Protein AF-0000000085052936 (afdb_homodimer)

Organism: Heterostelium pallidum (strain ATCC 26659 / Pp 5 / PN500) (NCBI:txid670386)

Secondary structure (DSSP, 8-state):
---TTTT--------EEEEE--SSHHHHHHHHHIIIII--TT-EEEEEEEEE-----SS-HHHHHHHHHHHHHHHHHHHHHHHHHHHHHHHTT-EE-------SSS---------------TTS---EEEEEEEEESS-HHHHHHHHHHHH--SEEEEES--S---TT-SS-HHHHHHHHH-SS-EEEE----------/---TTSS--------EEEEE--SSHHHHHHHHHIIIII--TT-EEEEEEEEE-----SS-HHHHHHHHHHHHHHHHHHHHHHHHHHHHHHHTT-EE-------SSS---------------TTS---EEEEEEEEESS-HHHHHHHHHHHH--SEEEEES--S---TT-SS-HHHHHHHHH-SS-EEEE----------

Sequence (398 aa):
MRCLLSDLELLKIDMNYLVCVDGSEYSRNAFHFTVGKLSKDNDKITIIHVTHNVKTSLIDPLGDNLDKITNIEEMELSEKIKRTYESECKALKVYKNISFNISLFNKLNNNIFNINTNNNNNNNKQVKWEFTNIKSESNTGEAVMQAIEIIKPDMVVVGTRGLNKLKRIILGSTSNYLINNSTIPVLVVPPHEVHLHKDMRCLLSDLELLKIDMNYLVCVDGSEYSRNAFHFTVGKLSKDNDKITIIHVTHNVKTSLIDPLGDNLDKITNIEEMELSEKIKRTYESECKALKVYKNISFNISLFNKLNNNIFNINTNNNNNNNKQVKWEFTNIKSESNTGEAVMQAIEIIKPDMVVVGTRGLNKLKRIILGSTSNYLINNSTIPVLVVPPHEVHLHKD

Radius of gyration: 23.23 Å; Cα contacts (8 Å, |Δi|>4): 721; chains: 2; bounding box: 50×72×56 Å

InterPro domains:
  IPR006015 Universal stress protein A family [PR01438] (14-32)
  IPR006015 Universal stress protein A family [PR01438] (150-162)
  IPR006015 Universal stress protein A family [PR01438] (168-190)
  IPR006016 UspA [PF00582] (18-190)
  IPR014729 Rossmann-like alpha/beta/alpha sandwich fold [G3DSA:3.40.50.620] (15-196)

Foldseek 3Di:
DPPPVVPVPCPPDAFEEEQEAAPFLQSVQLVCCCLPPNHFAPHEYEYEYEFEQDPQPPPDPVSNVVSVVSNVVSVVSLVVVVVVVVVVCVVLVAQEWAAQADAVPDDSPDPRPGPPPPPVPPPHRHYYYYYYYYYDNDDPLVRVQVVCVVVVGQEYEGEQEHPDPDVPRRGYPNLVSCVVDPPHYYHYHYRDPPPPPPD/DPPPVVPVPCPPDAFEEEQEAAPFLQSVQLVCCCLPPNHFAPHEYEYEYEFEQDPQPPPDPVSNVVSVVSNVVSVVSLVVVVVVVVVVCVVLVAQEWAAFQDAVPDDSPPPGHGSPPPPVPPPHRHYYYYYYYYYDNDDPLVRVQVVCVVVVGQEYEGEQEHPDPDVPRRGYPNLVSCVVDPPHYYHYHYRDPPPPPPD

Solvent-accessible surface area (backbone atoms only — not comparable to full-atom values): 21362 Å² total; per-residue (Å²): 136,75,60,70,63,70,72,46,55,71,47,86,52,65,47,35,37,34,35,44,40,78,79,25,73,23,15,48,46,29,47,47,44,40,64,54,54,58,53,50,67,62,14,34,38,38,36,35,31,73,37,70,53,60,79,47,52,84,79,43,69,70,54,29,52,55,26,48,50,49,38,51,52,45,49,51,48,50,50,50,46,49,51,52,53,50,50,48,33,56,68,66,54,33,33,50,29,40,48,43,65,39,48,69,74,65,80,78,69,67,75,66,47,78,46,74,64,71,74,73,68,83,88,58,59,47,27,33,28,21,48,24,48,32,57,29,83,57,55,64,35,57,44,50,52,53,46,41,72,71,70,58,49,62,30,39,37,26,13,29,40,52,81,69,73,58,81,87,54,68,61,26,69,45,44,50,44,40,70,67,64,45,81,44,31,35,34,36,21,40,59,76,77,68,76,71,69,76,122,136,76,62,69,62,72,70,46,56,70,46,86,51,66,47,35,36,33,35,44,41,80,80,24,70,22,16,48,46,28,47,47,45,40,65,53,52,59,53,51,66,61,14,34,38,38,35,36,30,72,37,69,51,61,80,48,52,85,78,44,68,69,55,27,52,53,25,49,50,50,38,50,52,44,50,51,48,50,52,51,45,50,52,52,52,51,51,48,34,55,71,65,55,34,29,45,28,38,44,44,60,38,49,66,75,65,81,75,65,66,70,64,46,77,43,72,62,70,74,73,67,83,88,58,56,47,26,32,26,20,50,25,48,32,57,29,82,57,55,64,35,57,45,50,52,53,46,42,70,72,71,58,49,62,30,38,36,26,13,30,39,52,80,70,75,58,81,86,55,69,62,26,68,44,46,48,43,41,70,66,64,46,79,44,29,36,33,37,20,40,60,76,78,68,74,72,69,76,123

Structure (mmCIF, N/CA/C/O backbone):
data_AF-0000000085052936-model_v1
#
loop_
_entity.id
_entity.type
_entity.pdbx_description
1 polymer 'UspA domain-containing protein'
#
loop_
_atom_site.group_PDB
_atom_site.id
_atom_site.type_symbol
_atom_site.label_atom_id
_atom_site.label_alt_id
_atom_site.label_comp_id
_atom_site.label_asym_id
_atom_site.label_entity_id
_atom_site.label_seq_id
_atom_site.pdbx_PDB_ins_code
_atom_site.Cartn_x
_atom_site.Cartn_y
_atom_site.Cartn_z
_atom_site.occupancy
_atom_site.B_iso_or_equiv
_atom_site.auth_seq_id
_atom_site.auth_comp_id
_atom_site.auth_asym_id
_atom_site.auth_atom_id
_atom_site.pdbx_PDB_model_num
ATOM 1 N N . MET A 1 1 ? 5.141 -24.328 20.906 1 22.41 1 MET A N 1
ATOM 2 C CA . MET A 1 1 ? 5.438 -23.141 20.109 1 22.41 1 MET A CA 1
ATOM 3 C C . MET A 1 1 ? 4.211 -22.703 19.328 1 22.41 1 MET A C 1
ATOM 5 O O . MET A 1 1 ? 3.826 -23.344 18.344 1 22.41 1 MET A O 1
ATOM 9 N N . ARG A 1 2 ? 3.064 -22.422 20.016 1 24.69 2 ARG A N 1
ATOM 10 C CA . ARG A 1 2 ? 1.643 -22.141 19.844 1 24.69 2 ARG A CA 1
ATOM 11 C C . ARG A 1 2 ? 1.414 -21.125 18.719 1 24.69 2 ARG A C 1
ATOM 13 O O . ARG A 1 2 ? 1.992 -20.047 18.734 1 24.69 2 ARG A O 1
ATOM 20 N N . CYS A 1 3 ? 1.249 -21.625 17.688 1 28.12 3 CYS A N 1
ATOM 21 C CA . CYS A 1 3 ? 0.969 -20.906 16.453 1 28.12 3 CYS A CA 1
ATOM 22 C C . CYS A 1 3 ? 0.077 -19.703 16.703 1 28.12 3 CYS A C 1
ATOM 24 O O . CYS A 1 3 ? -1.036 -19.844 17.219 1 28.12 3 CYS A O 1
ATOM 26 N N . LEU A 1 4 ? 0.569 -18.625 17.156 1 32.56 4 LEU A N 1
ATOM 27 C CA . LEU A 1 4 ? -0.028 -17.312 17.359 1 32.56 4 LEU A CA 1
ATOM 28 C C . LEU A 1 4 ? -1.118 -17.047 16.328 1 32.56 4 LEU A C 1
ATOM 30 O O . LEU A 1 4 ? -1.882 -16.078 16.453 1 32.56 4 LEU A O 1
ATOM 34 N N . LEU A 1 5 ? -1.1 -17.859 15.336 1 36.31 5 LEU A N 1
ATOM 35 C CA . LEU A 1 5 ? -2.133 -17.875 14.305 1 36.31 5 LEU A CA 1
ATOM 36 C C . LEU A 1 5 ? -3.467 -18.344 14.875 1 36.31 5 LEU A C 1
ATOM 38 O O . LEU A 1 5 ? -4.523 -18.062 14.305 1 36.31 5 LEU A O 1
ATOM 42 N N . SER A 1 6 ? -3.441 -19.266 15.758 1 36.44 6 SER A N 1
ATOM 43 C CA . SER A 1 6 ? -4.66 -19.797 16.344 1 36.44 6 SER A CA 1
ATOM 44 C C . SER A 1 6 ? -5.582 -18.688 16.828 1 36.44 6 SER A C 1
ATOM 46 O O . SER A 1 6 ? -6.805 -18.781 16.688 1 36.44 6 SER A O 1
ATOM 48 N N . ASP A 1 7 ? -5.012 -17.922 17.734 1 34.78 7 ASP A N 1
ATOM 49 C CA . ASP A 1 7 ? -5.777 -16.844 18.344 1 34.78 7 ASP A CA 1
ATOM 50 C C . ASP A 1 7 ? -5.969 -15.688 17.359 1 34.78 7 ASP A C 1
ATOM 52 O O . ASP A 1 7 ? -6.324 -14.578 17.766 1 34.78 7 ASP A O 1
ATOM 56 N N . LEU A 1 8 ? -5.258 -15.703 16.359 1 37.88 8 LEU A N 1
ATOM 57 C CA . LEU A 1 8 ? -5.66 -14.672 15.406 1 37.88 8 LEU A CA 1
ATOM 58 C C . LEU A 1 8 ? -7.16 -14.719 15.156 1 37.88 8 LEU A C 1
ATOM 60 O O . LEU A 1 8 ? -7.641 -15.562 14.398 1 37.88 8 LEU A O 1
ATOM 64 N N . GLU A 1 9 ? -7.828 -15.102 16.109 1 38.25 9 GLU A N 1
ATOM 65 C CA . GLU A 1 9 ? -9.219 -14.68 15.953 1 38.25 9 GLU A CA 1
ATOM 66 C C . GLU A 1 9 ? -9.336 -13.555 14.93 1 38.25 9 GLU A C 1
ATOM 68 O O . GLU A 1 9 ? -8.719 -12.5 15.07 1 38.25 9 GLU A O 1
ATOM 73 N N . LEU A 1 10 ? -9.234 -14.023 13.711 1 45.28 10 LEU A N 1
ATOM 74 C CA . LEU A 1 10 ? -9.383 -13.109 12.578 1 45.28 10 LEU A CA 1
ATOM 75 C C . LEU A 1 10 ? -10.203 -11.891 12.977 1 45.28 10 LEU A C 1
ATOM 77 O O . LEU A 1 10 ? -11.367 -11.766 12.586 1 45.28 10 LEU A O 1
ATOM 81 N N . LEU A 1 11 ? -10.219 -11.688 14.297 1 47.5 11 LEU A N 1
ATOM 82 C CA . LEU A 1 11 ? -10.938 -10.523 14.82 1 47.5 11 LEU A CA 1
ATOM 83 C C . LEU A 1 11 ? -10.641 -9.289 13.984 1 47.5 11 LEU A C 1
ATOM 85 O O . LEU A 1 11 ? -9.578 -9.188 13.359 1 47.5 11 LEU A O 1
ATOM 89 N N . LYS A 1 12 ? -11.703 -8.812 13.656 1 58.38 12 LYS A N 1
ATOM 90 C CA . LYS A 1 12 ? -11.727 -7.492 13.023 1 58.38 12 LYS A CA 1
ATOM 91 C C . LYS A 1 12 ? -10.734 -6.543 13.688 1 58.38 12 LYS A C 1
ATOM 93 O O . LYS A 1 12 ? -10.867 -6.23 14.875 1 58.38 12 LYS A O 1
ATOM 98 N N . ILE A 1 13 ? -9.5 -6.613 13.242 1 72.75 13 ILE A N 1
ATOM 99 C CA . ILE A 1 13 ? -8.516 -5.691 13.797 1 72.75 13 ILE A CA 1
ATOM 100 C C . ILE A 1 13 ? -8.68 -4.312 13.156 1 72.75 13 ILE A C 1
ATOM 102 O O . ILE A 1 13 ? -8.727 -4.191 11.93 1 72.75 13 ILE A O 1
ATOM 106 N N . ASP A 1 14 ? -9.023 -3.396 14.055 1 83.25 14 ASP A N 1
ATOM 107 C CA . ASP A 1 14 ? -9.094 -2.014 13.594 1 83.25 14 ASP A CA 1
ATOM 108 C C . ASP A 1 14 ? -7.738 -1.543 13.07 1 83.25 14 ASP A C 1
ATOM 110 O O . ASP A 1 14 ? -6.695 -1.863 13.648 1 83.25 14 ASP A O 1
ATOM 114 N N . MET A 1 15 ? -7.742 -0.881 12.008 1 90.56 15 MET A N 1
ATOM 115 C CA . MET A 1 15 ? -6.523 -0.384 11.375 1 90.56 15 MET A CA 1
ATOM 116 C C . MET A 1 15 ? -6.375 1.119 11.586 1 90.56 15 MET A C 1
ATOM 118 O O . MET A 1 15 ? -7.367 1.849 11.602 1 90.56 15 MET A O 1
ATOM 122 N N . ASN A 1 16 ? -5.168 1.522 11.797 1 92.69 16 ASN A N 1
ATOM 123 C CA . ASN A 1 16 ? -4.789 2.932 11.82 1 92.69 16 ASN A CA 1
ATOM 124 C C . ASN A 1 16 ? -4.004 3.318 10.57 1 92.69 16 ASN A C 1
ATOM 126 O O . ASN A 1 16 ? -2.865 2.883 10.383 1 92.69 16 ASN A O 1
ATOM 130 N N . TYR A 1 17 ? -4.641 4.148 9.734 1 95.31 17 TYR A N 1
ATOM 131 C CA . TYR A 1 17 ? -4.016 4.594 8.492 1 95.31 17 TYR A CA 1
ATOM 132 C C . TYR A 1 17 ? -3.396 5.977 8.664 1 95.31 17 TYR A C 1
ATOM 134 O O . TYR A 1 17 ? -3.996 6.863 9.273 1 95.31 17 TYR A O 1
ATOM 142 N N . LEU A 1 18 ? -2.203 6.137 8.219 1 96.88 18 LEU A N 1
ATOM 143 C CA . LEU A 1 18 ? -1.584 7.449 8.062 1 96.88 18 LEU A CA 1
ATOM 144 C C . LEU A 1 18 ? -1.601 7.891 6.602 1 96.88 18 LEU A C 1
ATOM 146 O O . LEU A 1 18 ? -0.871 7.34 5.773 1 96.88 18 LEU A O 1
ATOM 150 N N . VAL A 1 19 ? -2.418 8.867 6.281 1 96.69 19 VAL A N 1
ATOM 151 C CA . VAL A 1 19 ? -2.549 9.336 4.906 1 96.69 19 VAL A CA 1
ATOM 152 C C . VAL A 1 19 ? -1.819 10.664 4.742 1 96.69 19 VAL A C 1
ATOM 154 O O . VAL A 1 19 ? -2.168 11.656 5.387 1 96.69 19 VAL A O 1
ATOM 157 N N . CYS A 1 20 ? -0.837 10.664 3.84 1 97.44 20 CYS A N 1
ATOM 158 C CA . CYS A 1 20 ? -0.061 11.875 3.592 1 97.44 20 CYS A CA 1
ATOM 159 C C . CYS A 1 20 ? -0.713 12.727 2.512 1 97.44 20 CYS A C 1
ATOM 161 O O . CYS A 1 20 ? -0.94 12.258 1.396 1 97.44 20 CYS A O 1
ATOM 163 N N . VAL A 1 21 ? -0.93 14.047 2.873 1 95 21 VAL A N 1
ATOM 164 C CA . VAL A 1 21 ? -1.575 14.922 1.901 1 95 21 VAL A CA 1
ATOM 165 C C . VAL A 1 21 ? -0.739 16.188 1.711 1 95 21 VAL A C 1
ATOM 167 O O . VAL A 1 21 ? -0.085 16.656 2.646 1 95 21 VAL A O 1
ATOM 170 N N . ASP A 1 22 ? -0.747 16.688 0.488 1 93.19 22 ASP A N 1
ATOM 171 C CA . ASP A 1 22 ? 0.022 17.891 0.185 1 93.19 22 ASP A CA 1
ATOM 172 C C . ASP A 1 22 ? -0.797 18.859 -0.654 1 93.19 22 ASP A C 1
ATOM 174 O O . ASP A 1 22 ? -0.252 19.812 -1.215 1 93.19 22 ASP A O 1
ATOM 178 N N . GLY A 1 23 ? -2.117 18.547 -0.826 1 91.56 23 GLY A N 1
ATOM 179 C CA . GLY A 1 23 ? -3.004 19.391 -1.607 1 91.56 23 GLY A CA 1
ATOM 180 C C . GLY A 1 23 ? -3.062 19.016 -3.072 1 91.56 23 GLY A C 1
ATOM 181 O O . GLY A 1 23 ? -3.844 19.578 -3.84 1 91.56 23 GLY A O 1
ATOM 182 N N . SER A 1 24 ? -2.273 18.109 -3.594 1 92.31 24 SER A N 1
ATOM 183 C CA . SER A 1 24 ? -2.275 17.656 -4.98 1 92.31 24 SER A CA 1
ATOM 184 C C . SER A 1 24 ? -3.432 16.703 -5.246 1 92.31 24 SER A C 1
ATOM 186 O O . SER A 1 24 ? -4.008 16.141 -4.309 1 92.31 24 SER A O 1
ATOM 188 N N . GLU A 1 25 ? -3.781 16.5 -6.48 1 90.06 25 GLU A N 1
ATOM 189 C CA . GLU A 1 25 ? -4.793 15.531 -6.879 1 90.06 25 GLU A CA 1
ATOM 190 C C . GLU A 1 25 ? -4.352 14.109 -6.547 1 90.06 25 GLU A C 1
ATOM 192 O O . GLU A 1 25 ? -5.18 13.258 -6.227 1 90.06 25 GLU A O 1
ATOM 197 N N . TYR A 1 26 ? -3.064 13.914 -6.562 1 93.38 26 TYR A N 1
ATOM 198 C CA . TYR A 1 26 ? -2.529 12.594 -6.262 1 93.38 26 TYR A CA 1
ATOM 199 C C . TYR A 1 26 ? -2.789 12.219 -4.809 1 93.38 26 TYR A C 1
ATOM 201 O O . TYR A 1 26 ? -3.264 11.117 -4.52 1 93.38 26 TYR A O 1
ATOM 209 N N . SER A 1 27 ? -2.471 13.164 -3.896 1 95 27 SER A N 1
ATOM 210 C CA . SER A 1 27 ? -2.682 12.891 -2.479 1 95 27 SER A CA 1
ATOM 211 C C . SER A 1 27 ? -4.168 12.82 -2.145 1 95 27 SER A C 1
ATOM 213 O O . SER A 1 27 ? -4.574 12.078 -1.248 1 95 27 SER A O 1
ATOM 215 N N . ARG A 1 28 ? -5.004 13.547 -2.902 1 91.81 28 ARG A N 1
ATOM 216 C CA . ARG A 1 28 ? -6.449 13.484 -2.717 1 91.81 28 ARG A CA 1
ATOM 217 C C . ARG A 1 28 ? -6.992 12.117 -3.109 1 91.81 28 ARG A C 1
ATOM 219 O O . ARG A 1 28 ? -7.855 11.562 -2.424 1 91.81 28 ARG A O 1
ATOM 226 N N . ASN A 1 29 ? -6.496 11.609 -4.195 1 92.69 29 ASN A N 1
ATOM 227 C CA . ASN A 1 29 ? -6.891 10.266 -4.617 1 92.69 29 ASN A CA 1
ATOM 228 C C . ASN A 1 29 ? -6.523 9.219 -3.572 1 92.69 29 ASN A C 1
ATOM 230 O O . ASN A 1 29 ? -7.297 8.297 -3.311 1 92.69 29 ASN A O 1
ATOM 234 N N . ALA A 1 30 ? -5.355 9.406 -3.006 1 95.94 30 ALA A N 1
ATOM 235 C CA . ALA A 1 30 ? -4.918 8.492 -1.949 1 95.94 30 ALA A CA 1
ATOM 236 C C . ALA A 1 30 ? -5.875 8.531 -0.761 1 95.94 30 ALA A C 1
ATOM 238 O O . ALA A 1 30 ? -6.242 7.492 -0.214 1 95.94 30 ALA A O 1
ATOM 239 N N . PHE A 1 31 ? -6.309 9.711 -0.445 1 91.69 31 PHE A N 1
ATOM 240 C CA . PHE A 1 31 ? -7.258 9.891 0.645 1 91.69 31 PHE A CA 1
ATOM 241 C C . PHE A 1 31 ? -8.586 9.219 0.318 1 91.69 31 PHE A C 1
ATOM 243 O O . PHE A 1 31 ? -9.117 8.445 1.121 1 91.69 31 PHE A O 1
ATOM 250 N N . HIS A 1 32 ? -9.055 9.445 -0.825 1 88.81 32 HIS A N 1
ATOM 251 C CA . HIS A 1 32 ? -10.344 8.891 -1.225 1 88.81 32 HIS A CA 1
ATOM 252 C C . HIS A 1 32 ? -10.289 7.367 -1.307 1 88.81 32 HIS A C 1
ATOM 254 O O . HIS A 1 32 ? -11.242 6.688 -0.934 1 88.81 32 HIS A O 1
ATOM 260 N N . PHE A 1 33 ? -9.242 6.902 -1.792 1 90.88 33 PHE A N 1
ATOM 261 C CA . PHE A 1 33 ? -9.086 5.453 -1.849 1 90.88 33 PHE A CA 1
ATOM 262 C C . PHE A 1 33 ? -9.125 4.848 -0.449 1 90.88 33 PHE A C 1
ATOM 264 O O . PHE A 1 33 ? -9.766 3.82 -0.226 1 90.88 33 PHE A O 1
ATOM 271 N N . THR A 1 34 ? -8.414 5.488 0.518 1 91.88 34 THR A N 1
ATOM 272 C CA . THR A 1 34 ? -8.344 4.996 1.889 1 91.88 34 THR A CA 1
ATOM 273 C C . THR A 1 34 ? -9.727 5.02 2.541 1 91.88 34 THR A C 1
ATOM 275 O O . THR A 1 34 ? -10.172 4.016 3.096 1 91.88 34 THR A O 1
ATOM 278 N N . VAL A 1 35 ? -10.398 6.105 2.375 1 85 35 VAL A N 1
ATOM 279 C CA . VAL A 1 35 ? -11.688 6.277 3.031 1 85 35 VAL A CA 1
ATOM 280 C C . VAL A 1 35 ? -12.75 5.434 2.324 1 85 35 VAL A C 1
ATOM 282 O O . VAL A 1 35 ? -13.562 4.77 2.975 1 85 35 VAL A O 1
ATOM 285 N N . GLY A 1 36 ? -12.703 5.395 1.078 1 82.44 36 GLY A N 1
ATOM 286 C CA . GLY A 1 36 ? -13.773 4.785 0.298 1 82.44 36 GLY A CA 1
ATOM 287 C C . GLY A 1 36 ? -13.609 3.285 0.136 1 82.44 36 GLY A C 1
ATOM 288 O O . GLY A 1 36 ? -14.594 2.549 0.086 1 82.44 36 GLY A O 1
ATOM 289 N N . LYS A 1 37 ? -12.406 2.844 0.052 1 86.38 37 LYS A N 1
ATOM 290 C CA . LYS A 1 37 ? -12.211 1.449 -0.329 1 86.38 37 LYS A CA 1
ATOM 291 C C . LYS A 1 37 ? -11.523 0.667 0.787 1 86.38 37 LYS A C 1
ATOM 293 O O . LYS A 1 37 ? -11.93 -0.449 1.113 1 86.38 37 LYS A O 1
ATOM 298 N N . LEU A 1 38 ? -10.617 1.271 1.396 1 89.5 38 LEU A N 1
ATOM 299 C CA . LEU A 1 38 ? -9.742 0.51 2.281 1 89.5 38 LEU A CA 1
ATOM 300 C C . LEU A 1 38 ? -10.32 0.442 3.691 1 89.5 38 LEU A C 1
ATOM 302 O O . LEU A 1 38 ? -10.297 -0.615 4.328 1 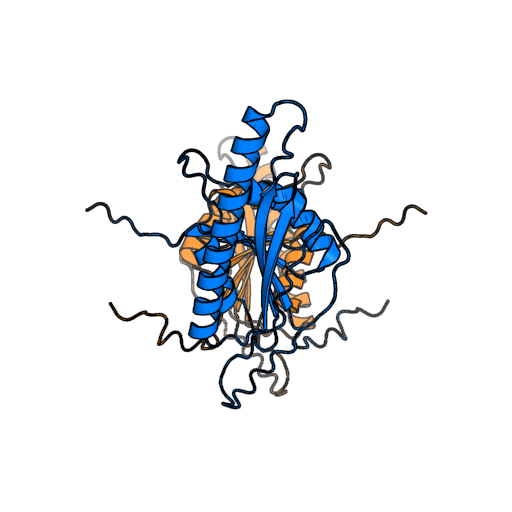89.5 38 LEU A O 1
ATOM 306 N N . SER A 1 39 ? -10.797 1.54 4.164 1 84.81 39 SER A N 1
ATOM 307 C CA . SER A 1 39 ? -11.172 1.631 5.57 1 84.81 39 SER A CA 1
ATOM 308 C C . SER A 1 39 ? -12.414 0.803 5.871 1 84.81 39 SER A C 1
ATOM 310 O O . SER A 1 39 ? -13.297 0.671 5.023 1 84.81 39 SER A O 1
ATOM 312 N N . LYS A 1 40 ? -12.391 0.228 7.051 1 80.69 40 LYS A N 1
ATOM 313 C CA . LYS A 1 40 ? -13.516 -0.509 7.617 1 80.69 40 LYS A CA 1
ATOM 314 C C . LYS A 1 40 ? -14.094 0.214 8.828 1 80.69 40 LYS A C 1
ATOM 316 O O . LYS A 1 40 ? -13.547 1.231 9.266 1 80.69 40 LYS A O 1
ATOM 321 N N . ASP A 1 41 ? -15.141 -0.408 9.266 1 76.31 41 ASP A N 1
ATOM 322 C CA . ASP A 1 41 ? -15.75 0.142 10.477 1 76.31 41 ASP A CA 1
ATOM 323 C C . ASP A 1 41 ? -14.758 0.142 11.641 1 76.31 41 ASP A C 1
ATOM 325 O O . ASP A 1 41 ? -14.031 -0.835 11.844 1 76.31 41 ASP A O 1
ATOM 329 N N . ASN A 1 42 ? -14.633 1.286 12.273 1 78.81 42 ASN A N 1
ATOM 330 C CA . ASN A 1 42 ? -13.852 1.494 13.484 1 78.81 42 ASN A CA 1
ATOM 331 C C . ASN A 1 42 ? -12.375 1.739 13.164 1 78.81 42 ASN A C 1
ATOM 333 O O . ASN A 1 42 ? -11.562 1.908 14.07 1 78.81 42 ASN A O 1
ATOM 337 N N . ASP A 1 43 ? -12.055 1.741 11.93 1 87 43 ASP A N 1
ATOM 338 C CA . ASP A 1 43 ? -10.688 2.127 11.578 1 87 43 ASP A CA 1
ATOM 339 C C . ASP A 1 43 ? -10.43 3.598 11.891 1 87 43 ASP A C 1
ATOM 341 O O . ASP A 1 43 ? -11.375 4.363 12.109 1 87 43 ASP A O 1
ATOM 345 N N . LYS A 1 44 ? -9.172 3.928 11.992 1 87.75 44 LYS A N 1
ATOM 346 C CA . LYS A 1 44 ? -8.742 5.305 12.227 1 87.75 44 LYS A CA 1
ATOM 347 C C . LYS A 1 44 ? -7.879 5.816 11.078 1 87.75 44 LYS A C 1
ATOM 349 O O . LYS A 1 44 ? -7.012 5.098 10.586 1 87.75 44 LYS A O 1
ATOM 354 N N . ILE A 1 45 ? -8.195 7.027 10.672 1 90.75 45 ILE A N 1
ATOM 355 C CA . ILE A 1 45 ? -7.43 7.668 9.609 1 90.75 45 ILE A CA 1
ATOM 356 C C . ILE A 1 45 ? -6.797 8.953 10.133 1 90.75 45 ILE A C 1
ATOM 358 O O . ILE A 1 45 ? -7.504 9.891 10.516 1 90.75 45 ILE A O 1
ATOM 362 N N . THR A 1 46 ? -5.504 8.984 10.195 1 91.75 46 THR A N 1
ATOM 363 C CA . THR A 1 46 ? -4.746 10.195 10.469 1 91.75 46 THR A CA 1
ATOM 364 C C . THR A 1 46 ? -4.27 10.844 9.164 1 91.75 46 THR A C 1
ATOM 366 O O . THR A 1 46 ? -3.473 10.25 8.43 1 91.75 46 THR A O 1
ATOM 369 N N . ILE A 1 47 ? -4.801 12.023 8.906 1 92.62 47 ILE A N 1
ATOM 370 C CA . ILE A 1 47 ? -4.387 12.797 7.742 1 92.62 47 ILE A CA 1
ATOM 371 C C . ILE A 1 47 ? -3.238 13.727 8.125 1 92.62 47 ILE A C 1
ATOM 373 O O . ILE A 1 47 ? -3.381 14.562 9.023 1 92.62 47 ILE A O 1
ATOM 377 N N . ILE A 1 48 ? -2.115 13.586 7.426 1 93.12 48 ILE A N 1
ATOM 378 C CA . ILE A 1 48 ? -0.957 14.367 7.84 1 93.12 48 ILE A CA 1
ATOM 379 C C . ILE A 1 48 ? -0.487 15.25 6.684 1 93.12 48 ILE A C 1
ATOM 381 O O . ILE A 1 48 ? -0.467 14.812 5.531 1 93.12 48 ILE A O 1
ATOM 385 N N . HIS A 1 49 ? -0.201 16.406 6.996 1 92.19 49 HIS A N 1
ATOM 386 C CA . HIS A 1 49 ? 0.449 17.359 6.109 1 92.19 49 HIS A CA 1
ATOM 387 C C . HIS A 1 49 ? 1.749 17.875 6.719 1 92.19 49 HIS A C 1
ATOM 389 O O . HIS A 1 49 ? 1.819 18.125 7.922 1 92.19 49 HIS A O 1
ATOM 395 N N . VAL A 1 50 ? 2.789 18 5.852 1 89.69 50 VAL A N 1
ATOM 396 C CA . VAL A 1 50 ? 4.086 18.469 6.32 1 89.69 50 VAL A CA 1
ATOM 397 C C . VAL A 1 50 ? 4.363 19.859 5.762 1 89.69 50 VAL A C 1
ATOM 399 O O . VAL A 1 50 ? 4.285 20.078 4.551 1 89.69 50 VAL A O 1
ATOM 402 N N . THR A 1 51 ? 4.629 20.797 6.613 1 84.88 51 THR A N 1
ATOM 403 C CA . THR A 1 51 ? 5.047 22.156 6.246 1 84.88 51 THR A CA 1
ATOM 404 C C . THR A 1 51 ? 6.523 22.375 6.57 1 84.88 51 THR A C 1
ATOM 406 O O . THR A 1 51 ? 7.016 21.906 7.602 1 84.88 51 THR A O 1
ATOM 409 N N . HIS A 1 52 ? 7.207 22.969 5.543 1 77.81 52 HIS A N 1
ATOM 410 C CA . HIS A 1 52 ? 8.633 23.203 5.75 1 77.81 52 HIS A CA 1
ATOM 411 C C . HIS A 1 52 ? 8.883 24.594 6.301 1 77.81 52 HIS A C 1
ATOM 413 O O . HIS A 1 52 ? 8.281 25.578 5.84 1 77.81 52 HIS A O 1
ATOM 419 N N . ASN A 1 53 ? 9.445 24.672 7.465 1 66.19 53 ASN A N 1
ATOM 420 C CA . ASN A 1 53 ? 9.805 25.938 8.094 1 66.19 53 ASN A CA 1
ATOM 421 C C . ASN A 1 53 ? 11.25 26.312 7.793 1 66.19 53 ASN A C 1
ATOM 423 O O . ASN A 1 53 ? 12.164 25.516 7.977 1 66.19 53 ASN A O 1
ATOM 427 N N . VAL A 1 54 ? 11.414 27.422 6.902 1 58.16 54 VAL A N 1
ATOM 428 C CA . VAL A 1 54 ? 12.75 27.953 6.676 1 58.16 54 VAL A CA 1
ATOM 429 C C . VAL A 1 54 ? 13.195 28.75 7.898 1 58.16 54 VAL A C 1
ATOM 431 O O . VAL A 1 54 ? 12.438 29.562 8.43 1 58.16 54 VAL A O 1
ATOM 434 N N . LYS A 1 55 ? 14.305 28.156 8.602 1 59.06 55 LYS A N 1
ATOM 435 C CA . LYS A 1 55 ? 14.891 28.922 9.688 1 59.06 55 LYS A CA 1
ATOM 436 C C . LYS A 1 55 ? 15.344 30.297 9.203 1 59.06 55 LYS A C 1
ATOM 438 O O . LYS A 1 55 ? 15.984 30.422 8.156 1 59.06 55 LYS A O 1
ATOM 443 N N . THR A 1 56 ? 14.625 31.328 9.586 1 54.31 56 THR A N 1
ATOM 444 C CA . THR A 1 56 ? 15.055 32.688 9.336 1 54.31 56 THR A CA 1
ATOM 445 C C . THR A 1 56 ? 16.453 32.938 9.898 1 54.31 56 THR A C 1
ATOM 447 O O . THR A 1 56 ? 16.75 32.531 11.023 1 54.31 56 THR A O 1
ATOM 450 N N . SER A 1 57 ? 17.422 32.844 9.016 1 52 57 SER A N 1
ATOM 451 C CA . SER A 1 57 ? 18.734 33.25 9.516 1 52 57 SER A CA 1
ATOM 452 C C . SER A 1 57 ? 18.672 34.625 10.18 1 52 57 SER A C 1
ATOM 454 O O . SER A 1 57 ? 18.062 35.562 9.641 1 52 57 SER A O 1
ATOM 456 N N . LEU A 1 58 ? 18.797 34.656 11.484 1 52.75 58 LEU A N 1
ATOM 457 C CA . LEU A 1 58 ? 18.891 35.906 12.234 1 52.75 58 LEU A CA 1
ATOM 458 C C . LEU A 1 58 ? 19.828 36.875 11.531 1 52.75 58 LEU A C 1
ATOM 460 O O . LEU A 1 58 ? 19.859 38.062 11.883 1 52.75 58 LEU A O 1
ATOM 464 N N . ILE A 1 59 ? 20.703 36.406 10.75 1 54.72 59 ILE A N 1
ATOM 465 C CA . ILE A 1 59 ? 21.75 37.344 10.398 1 54.72 59 ILE A CA 1
ATOM 466 C C . ILE A 1 59 ? 21.25 38.281 9.289 1 54.72 59 ILE A C 1
ATOM 468 O O . ILE A 1 59 ? 21.688 39.438 9.195 1 54.72 59 ILE A O 1
ATOM 472 N N . ASP A 1 60 ? 20.594 37.75 8.305 1 54.38 60 ASP A N 1
ATOM 473 C CA . ASP A 1 60 ? 20.281 38.688 7.219 1 54.38 60 ASP A CA 1
ATOM 474 C C . ASP A 1 60 ? 18.828 39.156 7.289 1 54.38 60 ASP A C 1
ATOM 476 O O . ASP A 1 60 ? 17.906 38.344 7.141 1 54.38 60 ASP A O 1
ATOM 480 N N . PRO A 1 61 ? 18.641 40.406 7.762 1 55.72 61 PRO A N 1
ATOM 481 C CA . PRO A 1 61 ? 17.312 41.031 7.945 1 55.72 61 PRO A CA 1
ATOM 482 C C . PRO A 1 61 ? 16.375 40.781 6.762 1 55.72 61 PRO A C 1
ATOM 484 O O . PRO A 1 61 ? 15.172 40.594 6.953 1 55.72 61 PRO A O 1
ATOM 487 N N . LEU A 1 62 ? 16.891 40.969 5.574 1 54.38 62 LEU A N 1
ATOM 488 C CA . LEU A 1 62 ? 16.062 40.812 4.387 1 54.38 62 LEU A CA 1
ATOM 489 C C . LEU A 1 62 ? 15.625 39.344 4.23 1 54.38 62 LEU A C 1
ATOM 491 O O . LEU A 1 62 ? 14.508 39.094 3.801 1 54.38 62 LEU A O 1
ATOM 495 N N . GLY A 1 63 ? 16.562 38.469 4.48 1 53.75 63 GLY A N 1
ATOM 496 C CA . GLY A 1 63 ? 16.312 37.031 4.414 1 53.75 63 GLY A CA 1
ATOM 497 C C . GLY A 1 63 ? 15.281 36.562 5.426 1 53.75 63 GLY A C 1
ATOM 498 O O . GLY A 1 63 ? 14.492 35.656 5.148 1 53.75 63 GLY A O 1
ATOM 499 N N . ASP A 1 64 ? 15.289 37.438 6.496 1 57.94 64 ASP A N 1
ATOM 500 C CA . ASP A 1 64 ? 14.375 37.156 7.594 1 57.94 64 ASP A CA 1
ATOM 501 C C . ASP A 1 64 ? 12.922 37.375 7.176 1 57.94 64 ASP A C 1
ATOM 503 O O . ASP A 1 64 ? 12.047 36.562 7.516 1 57.94 64 ASP A O 1
ATOM 507 N N . ASN A 1 65 ? 12.75 38.5 6.414 1 62.56 65 ASN A N 1
ATOM 508 C CA . ASN A 1 65 ? 11.391 38.812 5.988 1 62.56 65 ASN A CA 1
ATOM 509 C C . ASN A 1 65 ? 10.859 37.781 5 1 62.56 65 ASN A C 1
ATOM 511 O O . ASN A 1 65 ? 9.688 37.375 5.07 1 62.56 65 ASN A O 1
ATOM 515 N N . LEU A 1 66 ? 11.742 37.312 4.07 1 63.44 66 LEU A N 1
ATOM 516 C CA . LEU A 1 66 ? 11.32 36.344 3.08 1 63.44 66 LEU A CA 1
ATOM 517 C C . LEU A 1 66 ? 10.992 35 3.744 1 63.44 66 LEU A C 1
ATOM 519 O O . LEU A 1 66 ? 10.023 34.344 3.361 1 63.44 66 LEU A O 1
ATOM 523 N N . ASP A 1 67 ? 11.758 34.781 4.738 1 65.5 67 ASP A N 1
ATOM 524 C CA . ASP A 1 67 ? 11.531 33.531 5.457 1 65.5 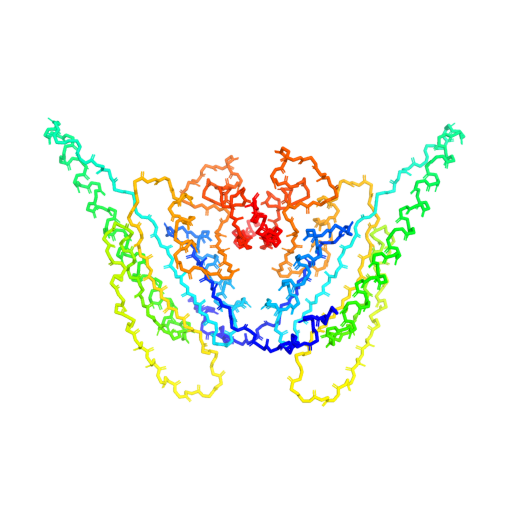67 ASP A CA 1
ATOM 525 C C . ASP A 1 67 ? 10.203 33.562 6.219 1 65.5 67 ASP A C 1
ATOM 527 O O . ASP A 1 67 ? 9.484 32.562 6.266 1 65.5 67 ASP A O 1
ATOM 531 N N . LYS A 1 68 ? 9.93 34.781 6.75 1 69.06 68 LYS A N 1
ATOM 532 C CA . LYS A 1 68 ? 8.672 34.938 7.48 1 69.06 68 LYS A CA 1
ATOM 533 C C . LYS A 1 68 ? 7.473 34.844 6.547 1 69.06 68 LYS A C 1
ATOM 535 O O . LYS A 1 68 ? 6.465 34.219 6.898 1 69.06 68 LYS A O 1
ATOM 540 N N . ILE A 1 69 ? 7.609 35.438 5.367 1 68.81 69 ILE A N 1
ATOM 541 C CA . ILE A 1 69 ? 6.52 35.375 4.395 1 68.81 69 ILE A CA 1
ATOM 542 C C . ILE A 1 69 ? 6.285 33.938 3.941 1 68.81 69 ILE A C 1
ATOM 544 O O . ILE A 1 69 ? 5.145 33.5 3.857 1 68.81 69 ILE A O 1
ATOM 548 N N . THR A 1 70 ? 7.391 33.281 3.795 1 71.62 70 THR A N 1
ATOM 549 C CA . THR A 1 70 ? 7.289 31.906 3.357 1 71.62 70 THR A CA 1
ATOM 550 C C . THR A 1 70 ? 6.613 31.047 4.426 1 71.62 70 THR A C 1
ATOM 552 O O . THR A 1 70 ? 5.766 30.203 4.113 1 71.62 70 THR A O 1
ATOM 555 N N . ASN A 1 71 ? 6.945 31.391 5.582 1 75.44 71 ASN A N 1
ATOM 556 C CA . ASN A 1 71 ? 6.355 30.641 6.688 1 75.44 71 ASN A CA 1
ATOM 557 C C . ASN A 1 71 ? 4.859 30.922 6.812 1 75.44 71 ASN A C 1
ATOM 559 O O . ASN A 1 71 ? 4.078 30 7.102 1 75.44 71 ASN A O 1
ATOM 563 N N . ILE A 1 72 ? 4.473 32.156 6.605 1 75.75 72 ILE A N 1
ATOM 564 C CA . ILE A 1 72 ? 3.064 32.531 6.676 1 75.75 72 ILE A CA 1
ATOM 565 C C . ILE A 1 72 ? 2.297 31.859 5.547 1 75.75 72 ILE A C 1
ATOM 567 O O . ILE A 1 72 ? 1.2 31.328 5.758 1 75.75 72 ILE A O 1
ATOM 571 N N . GLU A 1 73 ? 2.881 31.812 4.395 1 78.5 73 GLU A N 1
ATOM 572 C CA . GLU A 1 73 ? 2.246 31.188 3.24 1 78.5 73 GLU A CA 1
ATOM 573 C C . GLU A 1 73 ? 2.055 29.688 3.463 1 78.5 73 GLU A C 1
ATOM 575 O O . GLU A 1 73 ? 1.008 29.141 3.119 1 78.5 73 GLU A O 1
ATOM 580 N N . GLU A 1 74 ? 3.043 29.141 4.047 1 78.19 74 GLU A N 1
ATOM 581 C CA . GLU A 1 74 ? 2.965 27.703 4.316 1 78.19 74 GLU A CA 1
ATOM 582 C C . GLU A 1 74 ? 1.879 27.391 5.34 1 78.19 74 GLU A C 1
ATOM 584 O O . GLU A 1 74 ? 1.161 26.391 5.211 1 78.19 74 GLU A O 1
ATOM 589 N N . MET A 1 75 ? 1.766 28.25 6.266 1 77.94 75 MET A N 1
ATOM 590 C CA . MET A 1 75 ? 0.75 28.047 7.293 1 77.94 75 MET A CA 1
ATOM 591 C C . MET A 1 75 ? -0.651 28.234 6.719 1 77.94 75 MET A C 1
ATOM 593 O O . MET A 1 75 ? -1.565 27.484 7.059 1 77.94 75 MET A O 1
ATOM 597 N N . GLU A 1 76 ? -0.739 29.188 5.902 1 83 76 GLU A N 1
ATOM 598 C CA . GLU A 1 76 ? -2.031 29.422 5.262 1 83 76 GLU A CA 1
ATOM 599 C C . GLU A 1 76 ? -2.426 28.234 4.375 1 83 76 GLU A C 1
ATOM 601 O O . GLU A 1 76 ? -3.592 27.844 4.348 1 83 76 GLU A O 1
ATOM 606 N N . LEU A 1 77 ? -1.511 27.734 3.742 1 82.56 77 LEU A N 1
ATOM 607 C CA . LEU A 1 77 ? -1.761 26.562 2.9 1 82.56 77 LEU A CA 1
ATOM 608 C C . LEU A 1 77 ? -2.18 25.375 3.744 1 82.56 77 LEU A C 1
ATOM 610 O O . LEU A 1 77 ? -3.123 24.656 3.393 1 82.56 77 LEU A O 1
ATOM 614 N N . SER A 1 78 ? -1.495 25.219 4.773 1 83.25 78 SER A N 1
ATOM 615 C CA . SER A 1 78 ? -1.819 24.109 5.668 1 83.25 78 SER A CA 1
ATOM 616 C C . SER A 1 78 ? -3.246 24.234 6.195 1 83.25 78 SER A C 1
ATOM 618 O O . SER A 1 78 ? -3.967 23.234 6.273 1 83.25 78 SER A O 1
ATOM 620 N N . GLU A 1 79 ? -3.641 25.453 6.488 1 84.62 79 GLU A N 1
ATOM 621 C CA . GLU A 1 79 ? -4.992 25.688 6.988 1 84.62 79 GLU A CA 1
ATOM 622 C C . GLU A 1 79 ? -6.031 25.422 5.906 1 84.62 79 GLU A C 1
ATOM 624 O O . GLU A 1 79 ? -7.102 24.875 6.184 1 84.62 79 GLU A O 1
ATOM 629 N N . LYS A 1 80 ? -5.688 25.812 4.754 1 89.31 80 LYS A N 1
ATOM 630 C CA . LYS A 1 80 ? -6.59 25.547 3.637 1 89.31 80 LYS A CA 1
ATOM 631 C C . LYS A 1 80 ? -6.754 24.047 3.406 1 89.31 80 LYS A C 1
ATOM 633 O O . LYS A 1 80 ? -7.871 23.562 3.199 1 89.31 80 LYS A O 1
ATOM 638 N N . ILE A 1 81 ? -5.668 23.328 3.469 1 88.81 81 ILE A N 1
ATOM 639 C CA . ILE A 1 81 ? -5.695 21.891 3.283 1 88.81 81 ILE A CA 1
ATOM 640 C C . ILE A 1 81 ? -6.516 21.234 4.398 1 88.81 81 ILE A C 1
ATOM 642 O O . ILE A 1 81 ? -7.355 20.375 4.137 1 88.81 81 ILE A O 1
ATOM 646 N N . LYS A 1 82 ? -6.312 21.688 5.543 1 85.31 82 LYS A N 1
ATOM 647 C CA . LYS A 1 82 ? -7.07 21.188 6.688 1 85.31 82 LYS A CA 1
ATOM 648 C C . LYS A 1 82 ? -8.57 21.359 6.469 1 85.31 82 LYS A C 1
ATOM 650 O O . LYS A 1 82 ? -9.336 20.406 6.645 1 85.31 82 LYS A O 1
ATOM 655 N N . ARG A 1 83 ? -8.93 22.516 6.051 1 85.88 83 ARG A N 1
ATOM 656 C CA . ARG A 1 83 ? -10.344 22.812 5.848 1 85.88 83 ARG A CA 1
ATOM 657 C C . ARG A 1 83 ? -10.93 21.938 4.738 1 85.88 83 ARG A C 1
ATOM 659 O O . ARG A 1 83 ? -12.062 21.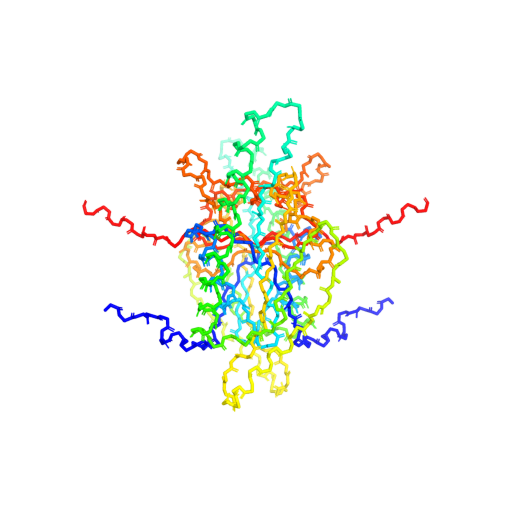469 4.848 1 85.88 83 ARG A O 1
ATOM 666 N N . THR A 1 84 ? -10.164 21.75 3.73 1 87.81 84 THR A N 1
ATOM 667 C CA . THR A 1 84 ? -10.609 20.938 2.604 1 87.81 84 THR A CA 1
ATOM 668 C C . THR A 1 84 ? -10.883 19.5 3.047 1 87.81 84 THR A C 1
ATOM 670 O O . THR A 1 84 ? -11.961 18.969 2.777 1 87.81 84 THR A O 1
ATOM 673 N N . TYR A 1 85 ? -10 18.938 3.783 1 85.88 85 TYR A N 1
ATOM 674 C CA . TYR A 1 85 ? -10.156 17.531 4.156 1 85.88 85 TYR A CA 1
ATOM 675 C C . TYR A 1 85 ? -11.172 17.375 5.285 1 85.88 85 TYR A C 1
ATOM 677 O O . TYR A 1 85 ? -11.852 16.344 5.375 1 85.88 85 TYR A O 1
ATOM 685 N N . GLU A 1 86 ? -11.328 18.391 6.094 1 81.31 86 GLU A N 1
ATOM 686 C CA . GLU A 1 86 ? -12.414 18.391 7.074 1 81.31 86 GLU A CA 1
ATOM 687 C C . GLU A 1 86 ? -13.773 18.344 6.391 1 81.31 86 GLU A C 1
ATOM 689 O O . GLU A 1 86 ? -14.664 17.594 6.801 1 81.31 86 GLU A O 1
ATOM 694 N N . SER A 1 87 ? -13.82 19.172 5.414 1 83.38 87 SER A N 1
ATOM 695 C CA . SER A 1 87 ? -15.07 19.219 4.66 1 83.38 87 SER A CA 1
ATOM 696 C C . SER A 1 87 ? -15.344 17.891 3.955 1 83.38 87 SER A C 1
ATOM 698 O O . SER A 1 87 ? -16.484 17.422 3.928 1 83.38 87 SER A O 1
ATOM 700 N N . GLU A 1 88 ? -14.305 17.359 3.389 1 81.31 88 GLU A N 1
ATOM 701 C CA . GLU A 1 88 ? -14.461 16.078 2.697 1 81.31 88 GLU A CA 1
ATOM 702 C C . GLU A 1 88 ? -14.867 14.977 3.664 1 81.31 88 GLU A C 1
ATOM 704 O O . GLU A 1 88 ? -15.703 14.133 3.336 1 81.31 88 GLU A O 1
ATOM 709 N N . CYS A 1 89 ? -14.234 14.961 4.812 1 79.75 89 CYS A N 1
ATOM 710 C CA . CYS A 1 89 ? -14.57 13.953 5.812 1 79.75 89 CYS A CA 1
ATOM 711 C C . CYS A 1 89 ? -16.016 14.086 6.254 1 79.75 89 CYS A C 1
ATOM 713 O O . CYS A 1 89 ? -16.703 13.078 6.449 1 79.75 89 CYS A O 1
ATOM 715 N N . LYS A 1 90 ? -16.438 15.297 6.406 1 73.69 90 LYS A N 1
ATOM 716 C CA . LYS A 1 90 ? -17.828 15.555 6.766 1 73.69 90 LYS A CA 1
ATOM 717 C C . LYS A 1 90 ? -18.781 15.07 5.672 1 73.69 90 LYS A C 1
ATOM 719 O O . LYS A 1 90 ? -19.812 14.453 5.957 1 73.69 90 LYS A O 1
ATOM 724 N N . ALA A 1 91 ? -18.312 15.281 4.488 1 74.88 91 ALA A N 1
ATOM 725 C CA . ALA A 1 91 ? -19.125 14.891 3.346 1 74.88 91 ALA A CA 1
ATOM 726 C C . ALA A 1 91 ? -19.234 13.375 3.242 1 74.88 91 ALA A C 1
ATOM 728 O O . ALA A 1 91 ? -20.266 12.836 2.828 1 74.88 91 ALA A O 1
ATOM 729 N N . LEU A 1 92 ? -18.188 12.766 3.668 1 68.94 92 LEU A N 1
ATOM 730 C CA . LEU A 1 92 ? -18.125 11.312 3.564 1 68.94 92 LEU A CA 1
ATOM 731 C C . LEU A 1 92 ? -18.672 10.656 4.832 1 68.94 92 LEU A C 1
ATOM 733 O O . LEU A 1 92 ? -18.688 9.43 4.945 1 68.94 92 LEU A O 1
ATOM 737 N N . LYS A 1 93 ? -19.156 11.453 5.68 1 64.31 93 LYS A N 1
ATOM 738 C CA . LYS A 1 93 ? -19.781 11 6.926 1 64.31 93 LYS A CA 1
ATOM 739 C C . LYS A 1 93 ? -18.812 10.156 7.742 1 64.31 93 LYS A C 1
ATOM 741 O O . LYS A 1 93 ? -19.188 9.109 8.273 1 64.31 93 LYS A O 1
ATOM 746 N N . VAL A 1 94 ? -17.547 10.461 7.5 1 59.19 94 VAL A N 1
ATOM 747 C CA . VAL A 1 94 ? -16.531 9.867 8.359 1 59.19 94 VAL A CA 1
ATOM 748 C C . VAL A 1 94 ? -16.438 10.648 9.672 1 59.19 94 VAL A C 1
ATOM 750 O O . VAL A 1 94 ? -16.578 11.875 9.68 1 59.19 94 VAL A O 1
ATOM 753 N N . TYR A 1 95 ? -16.609 9.914 10.68 1 53.75 95 TYR A N 1
ATOM 754 C CA . TYR A 1 95 ? -16.703 10.609 11.953 1 53.75 95 TYR A CA 1
ATOM 755 C C . TYR A 1 95 ? -15.336 11.102 12.406 1 53.75 95 TYR A C 1
ATOM 757 O O . TYR A 1 95 ? -14.336 10.414 12.234 1 53.75 95 TYR A O 1
ATOM 765 N N . LYS A 1 96 ? -15.273 12.43 12.367 1 54.81 96 LYS A N 1
ATOM 766 C CA . LYS A 1 96 ? -14.055 13.078 12.836 1 54.81 96 LYS A CA 1
ATOM 767 C C . LYS A 1 96 ? -13.688 12.609 14.242 1 54.81 96 LYS A C 1
ATOM 769 O O . LYS A 1 96 ? -14.539 12.562 15.133 1 54.81 96 LYS A O 1
ATOM 774 N N . ASN A 1 97 ? -12.648 11.773 14.219 1 48.31 97 ASN A N 1
ATOM 775 C CA . ASN A 1 97 ? -12.094 11.703 15.57 1 48.31 97 ASN A CA 1
ATOM 776 C C . ASN A 1 97 ? -11.102 12.836 15.828 1 48.31 97 ASN A C 1
ATOM 778 O O . ASN A 1 97 ? -10.758 13.586 14.906 1 48.31 97 ASN A O 1
ATOM 782 N N . ILE A 1 98 ? -10.039 12.656 16.641 1 40.28 98 ILE A N 1
ATOM 783 C CA . ILE A 1 98 ? -9.125 13.57 17.328 1 40.28 98 ILE A CA 1
ATOM 784 C C . ILE A 1 98 ? -8.141 14.172 16.328 1 40.28 98 ILE A C 1
ATOM 786 O O . ILE A 1 98 ? -7.477 13.438 15.586 1 40.28 98 ILE A O 1
ATOM 790 N N . SER A 1 99 ? -8.508 15.328 15.773 1 42.94 99 SER A N 1
ATOM 791 C CA . SER A 1 99 ? -7.496 16.047 15.008 1 42.94 99 SER A CA 1
ATOM 792 C C . SER A 1 99 ? -6.223 16.25 15.82 1 42.94 99 SER A C 1
ATOM 794 O O . SER A 1 99 ? -6.285 16.594 17 1 42.94 99 SER A O 1
ATOM 796 N N . PHE A 1 100 ? -5.16 15.602 15.633 1 36.12 100 PHE A N 1
ATOM 797 C CA . PHE A 1 100 ? -3.898 15.852 16.312 1 36.12 100 PHE A CA 1
ATOM 798 C C . PHE A 1 100 ? -3.045 16.844 15.531 1 36.12 100 PHE A C 1
ATOM 800 O O . PHE A 1 100 ? -2.965 16.766 14.305 1 36.12 100 PHE A O 1
ATOM 807 N N . ASN A 1 101 ? -3.107 18.141 15.883 1 38.69 101 ASN A N 1
ATOM 808 C CA . ASN A 1 101 ? -1.998 18.969 15.406 1 38.69 101 ASN A CA 1
ATOM 809 C C . ASN A 1 101 ? -0.673 18.531 16.031 1 38.69 101 ASN A C 1
ATOM 811 O O . ASN A 1 101 ? -0.55 18.469 17.25 1 38.69 101 ASN A O 1
ATOM 815 N N . ILE A 1 102 ? 0.037 17.703 15.477 1 39.62 102 ILE A N 1
ATOM 816 C CA . ILE A 1 102 ? 1.331 17.312 16.031 1 39.62 102 ILE A CA 1
ATOM 817 C C . ILE A 1 102 ? 2.395 18.328 15.617 1 39.62 102 ILE A C 1
ATOM 819 O O . ILE A 1 102 ? 2.592 18.578 14.43 1 39.62 102 ILE A O 1
ATOM 823 N N . SER A 1 103 ? 2.559 19.375 16.375 1 38.41 103 SER A N 1
ATOM 824 C CA . SER A 1 103 ? 3.799 20.125 16.234 1 38.41 103 SER A CA 1
ATOM 825 C C . SER A 1 103 ? 5.012 19.281 16.594 1 38.41 103 SER A C 1
ATOM 827 O O . SER A 1 103 ? 5.125 18.797 17.719 1 38.41 103 SER A O 1
ATOM 829 N N . LEU A 1 104 ? 5.488 18.547 15.82 1 36.88 104 LEU A N 1
ATOM 830 C CA . LEU A 1 104 ? 6.719 17.828 16.125 1 36.88 104 LEU A CA 1
ATOM 831 C C . LEU A 1 104 ? 7.73 18.766 16.797 1 36.88 104 LEU A C 1
ATOM 833 O O . LEU A 1 104 ? 8.859 18.344 17.094 1 36.88 104 LEU A O 1
ATOM 837 N N . PHE A 1 105 ? 7.918 20.031 16.766 1 34.59 105 PHE A N 1
ATOM 838 C CA . PHE A 1 105 ? 8.812 20.5 17.812 1 34.59 105 PHE A CA 1
ATOM 839 C C . PHE A 1 105 ? 8.273 20.141 19.188 1 34.59 105 PHE A C 1
ATOM 841 O O . PHE A 1 105 ? 9 19.625 20.031 1 34.59 105 PHE A O 1
ATOM 848 N N . ASN A 1 106 ? 7.465 21.094 19.969 1 32.53 106 ASN A N 1
ATOM 849 C CA . ASN A 1 106 ? 7.137 20.875 21.375 1 32.53 106 ASN A CA 1
ATOM 850 C C . ASN A 1 106 ? 6.328 19.594 21.578 1 32.53 106 ASN A C 1
ATOM 852 O O . ASN A 1 106 ? 5.738 19.078 20.625 1 32.53 106 ASN A O 1
ATOM 856 N N . LYS A 1 107 ? 5.945 19.312 23.062 1 31.16 107 LYS A N 1
ATOM 857 C CA . LYS A 1 107 ? 5.238 18.25 23.781 1 31.16 107 LYS A CA 1
ATOM 858 C C . LYS A 1 107 ? 3.914 17.906 23.109 1 31.16 107 LYS A C 1
ATOM 860 O O . LYS A 1 107 ? 3.102 18.797 22.828 1 31.16 107 LYS A O 1
ATOM 865 N N . LEU A 1 108 ? 3.809 16.688 22.375 1 34.69 108 LEU A N 1
ATOM 866 C CA . LEU A 1 108 ? 2.582 16.078 21.859 1 34.69 108 LEU A CA 1
ATOM 867 C C . LEU A 1 108 ? 1.399 16.406 22.766 1 34.69 108 LEU A C 1
ATOM 869 O O . LEU A 1 108 ? 1.263 15.82 23.844 1 34.69 108 LEU A O 1
ATOM 873 N N . ASN A 1 109 ? 1.24 17.578 23.203 1 28.91 109 ASN A N 1
ATOM 874 C CA . ASN A 1 109 ? 0.028 17.812 23.984 1 28.91 109 ASN A CA 1
ATOM 875 C C . ASN A 1 109 ? -1.189 17.156 23.328 1 28.91 109 ASN A C 1
ATOM 877 O O . ASN A 1 109 ? -1.41 17.312 22.125 1 28.91 109 ASN A O 1
ATOM 881 N N . ASN A 1 110 ? -1.722 16.234 24.125 1 30.69 110 ASN A N 1
ATOM 882 C CA . ASN A 1 110 ? -2.682 15.133 24.188 1 30.69 110 ASN A CA 1
ATOM 883 C C . ASN A 1 110 ? -4.086 15.594 23.812 1 30.69 110 ASN A C 1
ATOM 885 O O . ASN A 1 110 ? -5.031 14.805 23.828 1 30.69 110 ASN A O 1
ATOM 889 N N . ASN A 1 111 ? -4.434 16.797 23.625 1 27.72 111 ASN A N 1
ATOM 890 C CA . ASN A 1 111 ? -5.863 16.797 23.906 1 27.72 111 ASN A CA 1
ATOM 891 C C . ASN A 1 111 ? -6.652 16.094 22.797 1 27.72 111 ASN A C 1
ATOM 893 O O . ASN A 1 111 ? -6.598 16.516 21.641 1 27.72 111 ASN A O 1
ATOM 897 N N . ILE A 1 112 ? -6.797 14.891 22.953 1 30.67 112 ILE A N 1
ATOM 898 C CA . ILE A 1 112 ? -7.641 13.898 22.281 1 30.67 112 ILE A CA 1
ATOM 899 C C . ILE A 1 112 ? -9.086 14.398 22.25 1 30.67 112 ILE A C 1
ATOM 901 O O . ILE A 1 112 ? -9.695 14.609 23.297 1 30.67 112 ILE A O 1
ATOM 905 N N . PHE A 1 113 ? -9.328 15.398 21.469 1 28.62 113 PHE A N 1
ATOM 906 C CA . PHE A 1 113 ? -10.758 15.672 21.594 1 28.62 113 PHE A CA 1
ATOM 907 C C . PHE A 1 113 ? -11.578 14.586 20.906 1 28.62 113 PHE A C 1
ATOM 909 O O . PHE A 1 113 ? -11.195 14.094 19.844 1 28.62 113 PHE A O 1
ATOM 916 N N . ASN A 1 114 ? -12.32 13.836 21.641 1 30.44 114 ASN A N 1
ATOM 917 C CA . ASN A 1 114 ? -13.391 12.859 21.5 1 30.44 114 ASN A CA 1
ATOM 918 C C . ASN A 1 114 ? -14.523 13.391 20.625 1 30.44 114 ASN A C 1
ATOM 920 O O . ASN A 1 114 ? -15.148 14.398 20.969 1 30.44 114 ASN A O 1
ATOM 924 N N . ILE A 1 115 ? -14.227 13.711 19.359 1 30.69 115 ILE A N 1
ATOM 925 C CA . ILE A 1 115 ? -15.531 14.125 18.859 1 30.69 115 ILE A CA 1
ATOM 926 C C . ILE A 1 115 ? -16.375 12.891 18.531 1 30.69 115 ILE A C 1
ATOM 928 O O . ILE A 1 115 ? -15.992 12.07 17.688 1 30.69 115 ILE A O 1
ATOM 932 N N . ASN A 1 116 ? -17.062 12.43 19.453 1 31.31 116 ASN A N 1
ATOM 933 C CA . ASN A 1 116 ? -18.172 11.484 19.406 1 31.31 116 ASN A CA 1
ATOM 934 C C . ASN A 1 116 ? -19.25 11.938 18.406 1 31.31 116 ASN A C 1
ATOM 936 O O . ASN A 1 116 ? -19.922 12.938 18.641 1 31.31 116 ASN A O 1
ATOM 940 N N . THR A 1 117 ? -18.906 12.117 17.188 1 34.03 117 THR A N 1
ATOM 941 C CA . THR A 1 117 ? -20.188 12.398 16.547 1 34.03 117 THR A CA 1
ATOM 942 C C . THR A 1 117 ? -21.062 11.156 16.531 1 34.03 117 THR A C 1
ATOM 944 O O . THR A 1 117 ? -20.625 10.078 16.125 1 34.03 117 THR A O 1
ATOM 947 N N . ASN A 1 118 ? -21.906 11.008 17.531 1 33.5 118 ASN A N 1
ATOM 948 C CA . ASN A 1 118 ? -23.016 10.102 17.812 1 33.5 118 ASN A CA 1
ATOM 949 C C . ASN A 1 118 ? -23.891 9.867 16.578 1 33.5 118 ASN A C 1
ATOM 951 O O . ASN A 1 118 ? -25.047 10.266 16.562 1 33.5 118 ASN A O 1
ATOM 955 N N . ASN A 1 119 ? -23.5 10.398 15.375 1 36.59 119 ASN A N 1
ATOM 956 C CA . ASN A 1 119 ? -24.719 10.164 14.609 1 36.59 119 ASN A CA 1
ATOM 957 C C . ASN A 1 119 ? -25.094 8.688 14.586 1 36.59 119 ASN A C 1
ATOM 959 O O . ASN A 1 119 ? -24.266 7.84 14.258 1 36.59 119 ASN A O 1
ATOM 963 N N . ASN A 1 120 ? -26 8.281 15.375 1 35.59 120 ASN A N 1
ATOM 964 C CA . ASN A 1 120 ? -26.797 7.09 15.656 1 35.59 120 ASN A CA 1
ATOM 965 C C . ASN A 1 120 ? -27.109 6.312 14.383 1 35.59 120 ASN A C 1
ATOM 967 O O . ASN A 1 120 ? -27.906 5.371 14.398 1 35.59 120 ASN A O 1
ATOM 971 N N . ASN A 1 121 ? -27.109 6.988 13.164 1 38.91 121 ASN A N 1
ATOM 972 C CA . ASN A 1 121 ? -27.797 6.109 12.219 1 38.91 121 ASN A CA 1
ATOM 973 C C . ASN A 1 121 ? -26.969 4.855 11.93 1 38.91 121 ASN A C 1
ATOM 975 O O . ASN A 1 121 ? -25.766 4.941 11.688 1 38.91 121 ASN A O 1
ATOM 979 N N . ASN A 1 122 ? -27.375 3.668 12.352 1 42.44 122 ASN A N 1
ATOM 980 C CA . ASN A 1 122 ? -27 2.264 12.477 1 42.44 122 ASN A CA 1
ATOM 981 C C . ASN A 1 122 ? -26.094 1.822 11.328 1 42.44 122 ASN A C 1
ATOM 983 O O . ASN A 1 122 ? -25.203 1.003 11.516 1 42.44 122 ASN A O 1
ATOM 987 N N . ASN A 1 123 ? -26.438 2.166 10.039 1 46.81 123 ASN A N 1
ATOM 988 C CA . ASN A 1 123 ? -25.906 1.426 8.898 1 46.81 123 ASN A CA 1
ATOM 989 C C . ASN A 1 123 ? -24.594 2.039 8.398 1 46.81 123 ASN A C 1
ATOM 991 O O . ASN A 1 123 ? -24.047 1.602 7.383 1 46.81 123 ASN A O 1
ATOM 995 N N . ASN A 1 124 ? -24.156 3.238 9.016 1 52.34 124 ASN A N 1
ATOM 996 C CA . ASN A 1 124 ? -23.078 3.967 8.359 1 52.34 124 ASN A CA 1
ATOM 997 C C . ASN A 1 124 ? -21.719 3.564 8.914 1 52.34 124 ASN A C 1
ATOM 999 O O . ASN A 1 124 ? -21.578 3.307 10.109 1 52.34 124 ASN A O 1
ATOM 1003 N N . LYS A 1 125 ? -20.828 3.266 8.07 1 60.72 125 LYS A N 1
ATOM 1004 C CA . LYS A 1 125 ? -19.422 3.002 8.375 1 60.72 125 LYS A CA 1
ATOM 1005 C C . LYS A 1 125 ? -18.859 4.062 9.312 1 60.72 125 LYS A C 1
ATOM 1007 O O . LYS A 1 125 ? -19.016 5.262 9.07 1 60.72 125 LYS A O 1
ATOM 1012 N N . GLN A 1 126 ? -18.516 3.648 10.57 1 69.69 126 GLN A N 1
ATOM 1013 C CA . GLN A 1 126 ? -17.922 4.57 11.531 1 69.69 126 GLN A CA 1
ATOM 1014 C C . GLN A 1 126 ? -16.406 4.559 11.445 1 69.69 126 GLN A C 1
ATOM 1016 O O . GLN A 1 126 ? -15.758 3.623 11.93 1 69.69 126 GLN A O 1
ATOM 1021 N N . VAL A 1 127 ? -15.812 5.52 10.664 1 74.75 127 VAL A N 1
ATOM 1022 C CA . VAL A 1 127 ? -14.367 5.68 10.562 1 74.75 127 VAL A CA 1
ATOM 1023 C C . VAL A 1 127 ? -13.93 6.938 11.312 1 74.75 127 VAL A C 1
ATOM 1025 O O . VAL A 1 127 ? -14.531 8 11.141 1 74.75 127 VAL A O 1
ATOM 1028 N N . LYS A 1 128 ? -13 6.77 12.164 1 79.19 128 LYS A N 1
ATOM 1029 C CA . LYS A 1 128 ? -12.438 7.906 12.883 1 79.19 128 LYS A CA 1
ATOM 1030 C C . LYS A 1 128 ? -11.375 8.609 12.047 1 79.19 128 LYS A C 1
ATOM 1032 O O . LYS A 1 128 ? -10.594 7.961 11.352 1 79.19 128 LYS A O 1
ATOM 1037 N N . TRP A 1 129 ? -11.438 9.93 12.109 1 82.88 129 TRP A N 1
ATOM 1038 C CA . TRP A 1 129 ? -10.398 10.641 11.367 1 82.88 129 TRP A CA 1
ATOM 1039 C C . TRP A 1 129 ? -9.805 11.773 12.203 1 82.88 129 TRP A C 1
ATOM 1041 O O . TRP A 1 129 ? -10.453 12.266 13.133 1 82.88 129 TRP A O 1
ATOM 1051 N N . GLU A 1 130 ? -8.555 12.094 11.906 1 82.88 130 GLU A N 1
ATOM 1052 C CA . GLU A 1 130 ? -7.871 13.266 12.461 1 82.88 130 GLU A CA 1
ATOM 1053 C C . GLU A 1 130 ? -6.922 13.883 11.438 1 82.88 130 GLU A C 1
ATOM 1055 O O . GLU A 1 130 ? -6.434 13.195 10.539 1 82.88 130 GLU A O 1
ATOM 1060 N N . PHE A 1 131 ? -6.812 15.195 11.562 1 85.25 131 PHE A N 1
ATOM 1061 C CA . PHE A 1 131 ? -5.855 15.914 10.727 1 85.25 131 PHE A CA 1
ATOM 1062 C C . PHE A 1 131 ? -4.703 16.453 11.57 1 85.25 131 PHE A C 1
ATOM 1064 O O . PHE A 1 131 ? -4.918 16.984 12.656 1 85.25 131 PHE A O 1
ATOM 1071 N N . THR A 1 132 ? -3.512 16.25 11.031 1 83.31 132 THR A N 1
ATOM 1072 C CA . THR A 1 132 ? -2.324 16.734 11.727 1 83.31 132 THR A CA 1
ATOM 1073 C C . THR A 1 132 ? -1.373 17.422 10.758 1 83.31 132 THR A C 1
ATOM 1075 O O . THR A 1 132 ? -1.119 16.922 9.664 1 83.31 132 THR A O 1
ATOM 1078 N N . ASN A 1 133 ? -0.924 18.578 11.141 1 85.19 133 ASN A N 1
ATOM 1079 C CA . ASN A 1 133 ? 0.144 19.25 10.414 1 85.19 133 ASN A CA 1
ATOM 1080 C C . ASN A 1 133 ? 1.484 19.109 11.133 1 85.19 133 ASN A C 1
ATOM 1082 O O . ASN A 1 133 ? 1.576 19.344 12.336 1 85.19 133 ASN A O 1
ATOM 1086 N N . ILE A 1 134 ? 2.475 18.75 10.375 1 83 134 ILE A N 1
ATOM 1087 C CA . ILE A 1 134 ? 3.818 18.625 10.93 1 83 134 ILE A CA 1
ATOM 1088 C C . ILE A 1 134 ? 4.719 19.703 10.344 1 83 134 ILE A C 1
ATOM 1090 O O . ILE A 1 134 ? 4.836 19.844 9.125 1 83 134 ILE A O 1
ATOM 1094 N N . LYS A 1 135 ? 5.273 20.5 11.227 1 82.31 135 LYS A N 1
ATOM 1095 C CA . LYS A 1 135 ? 6.309 21.438 10.82 1 82.31 135 LYS A CA 1
ATOM 1096 C C . LYS A 1 135 ? 7.699 20.828 10.961 1 82.31 135 LYS A C 1
ATOM 1098 O O . LYS A 1 135 ? 8.078 20.375 12.039 1 82.31 135 LYS A O 1
ATOM 1103 N N . SER A 1 136 ? 8.352 20.734 9.844 1 81.12 136 SER A N 1
ATOM 1104 C CA . SER A 1 136 ? 9.648 20.078 9.875 1 81.12 136 SER A CA 1
ATOM 1105 C C . SER A 1 136 ? 10.695 20.859 9.094 1 81.12 136 SER A C 1
ATOM 1107 O O . SER A 1 136 ? 10.359 21.578 8.141 1 81.12 136 SER A O 1
ATOM 1109 N N . GLU A 1 137 ? 11.953 20.75 9.641 1 80.69 137 GLU A N 1
ATOM 1110 C CA . GLU A 1 137 ? 13.086 21.312 8.914 1 80.69 137 GLU A CA 1
ATOM 1111 C C . GLU A 1 137 ? 13.688 20.281 7.953 1 80.69 137 GLU A C 1
ATOM 1113 O O . GLU A 1 137 ? 14.477 20.641 7.078 1 80.69 137 GLU A O 1
ATOM 1118 N N . SER A 1 138 ? 13.25 19.047 8.109 1 82.25 138 SER A N 1
ATOM 1119 C CA . SER A 1 138 ? 13.742 17.969 7.262 1 82.25 138 SER A CA 1
ATOM 1120 C C . SER A 1 138 ? 12.875 17.797 6.02 1 82.25 138 SER A C 1
ATOM 1122 O O . SER A 1 138 ? 11.875 18.5 5.855 1 82.25 138 SER A O 1
ATOM 1124 N N . ASN A 1 139 ? 13.367 16.953 5.199 1 88.75 139 ASN A N 1
ATOM 1125 C CA . ASN A 1 139 ? 12.531 16.672 4.035 1 88.75 139 ASN A CA 1
ATOM 1126 C C . ASN A 1 139 ? 11.242 15.969 4.422 1 88.75 139 ASN A C 1
ATOM 1128 O O . ASN A 1 139 ? 11.117 15.453 5.535 1 88.75 139 ASN A O 1
ATOM 1132 N N . THR A 1 140 ? 10.297 16.031 3.594 1 92.81 140 THR A N 1
ATOM 1133 C CA . THR A 1 140 ? 8.953 15.539 3.869 1 92.81 140 THR A CA 1
ATOM 1134 C C . THR A 1 140 ? 8.984 14.062 4.25 1 92.81 140 THR A C 1
ATOM 1136 O O . THR A 1 140 ? 8.32 13.648 5.203 1 92.81 140 THR A O 1
ATOM 1139 N N . GLY A 1 141 ? 9.758 13.289 3.527 1 94.94 141 GLY A N 1
ATOM 1140 C CA . GLY A 1 141 ? 9.859 11.875 3.828 1 94.94 141 GLY A CA 1
ATOM 1141 C C . GLY A 1 141 ? 10.344 11.594 5.242 1 94.94 141 GLY A C 1
ATOM 1142 O O . GLY A 1 141 ? 9.773 10.758 5.945 1 94.94 141 GLY A O 1
ATOM 1143 N N . GLU A 1 142 ? 11.336 12.312 5.66 1 94.19 142 GLU A N 1
ATOM 1144 C CA . GLU A 1 142 ? 11.891 12.164 7 1 94.19 142 GLU A CA 1
ATOM 1145 C C . GLU A 1 142 ? 10.875 12.57 8.062 1 94.19 142 GLU A C 1
ATOM 1147 O O . GLU A 1 142 ? 10.75 11.914 9.102 1 94.19 142 GLU A O 1
ATOM 1152 N N . ALA A 1 143 ? 10.242 13.625 7.785 1 92.06 143 ALA A N 1
ATOM 1153 C CA . ALA A 1 143 ? 9.219 14.102 8.711 1 92.06 143 ALA A CA 1
ATOM 1154 C C . ALA A 1 143 ? 8.125 13.055 8.898 1 92.06 143 ALA A C 1
ATOM 1156 O O . ALA A 1 143 ? 7.676 12.805 10.023 1 92.06 143 ALA A O 1
ATOM 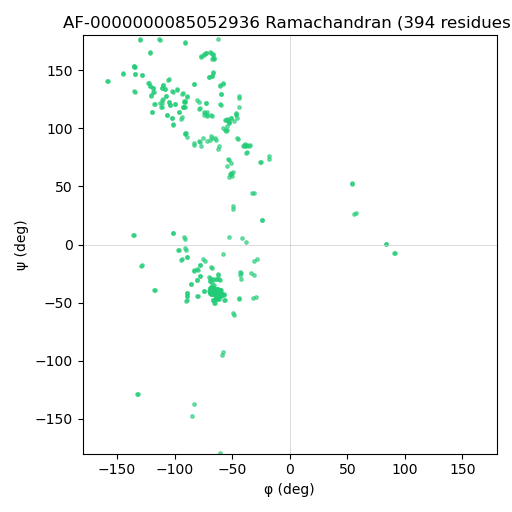1157 N N . VAL A 1 144 ? 7.711 12.43 7.832 1 95.25 144 VAL A N 1
ATOM 1158 C CA . VAL A 1 144 ? 6.672 11.406 7.898 1 95.25 144 VAL A CA 1
ATOM 1159 C C . VAL A 1 144 ? 7.191 10.195 8.664 1 95.25 144 VAL A C 1
ATOM 1161 O O . VAL A 1 144 ? 6.465 9.594 9.461 1 95.25 144 VAL A O 1
ATOM 1164 N N . MET A 1 145 ? 8.445 9.898 8.453 1 95.31 145 MET A N 1
ATOM 1165 C CA . MET A 1 145 ? 9.031 8.781 9.188 1 95.31 145 MET A CA 1
ATOM 1166 C C . MET A 1 145 ? 9.016 9.047 10.695 1 95.31 145 MET A C 1
ATOM 1168 O O . MET A 1 145 ? 8.734 8.148 11.484 1 95.31 145 MET A O 1
ATOM 1172 N N . GLN A 1 146 ? 9.328 10.227 11.023 1 91.5 146 GLN A N 1
ATOM 1173 C CA . GLN A 1 146 ? 9.258 10.609 12.43 1 91.5 146 GLN A CA 1
ATOM 1174 C C . GLN A 1 146 ? 7.836 10.5 12.961 1 91.5 146 GLN A C 1
ATOM 1176 O O . GLN A 1 146 ? 7.621 10.008 14.078 1 91.5 146 GLN A O 1
ATOM 1181 N N . ALA A 1 147 ? 6.898 10.93 12.156 1 91.25 147 ALA A N 1
ATOM 1182 C CA . ALA A 1 147 ? 5.492 10.812 12.539 1 91.25 147 ALA A CA 1
ATOM 1183 C C . ALA A 1 147 ? 5.094 9.359 12.742 1 91.25 147 ALA A C 1
ATOM 1185 O O . ALA A 1 147 ? 4.348 9.031 13.664 1 91.25 147 ALA A O 1
ATOM 1186 N N . ILE A 1 148 ? 5.582 8.469 11.922 1 94.12 148 ILE A N 1
ATOM 1187 C CA . ILE A 1 148 ? 5.281 7.047 11.992 1 94.12 148 ILE A CA 1
ATOM 1188 C C . ILE A 1 148 ? 5.793 6.484 13.32 1 94.12 148 ILE A C 1
ATOM 1190 O O . ILE A 1 148 ? 5.121 5.664 13.953 1 94.12 148 ILE A O 1
ATOM 1194 N N . GLU A 1 149 ? 6.902 6.949 13.734 1 91.25 149 GLU A N 1
ATOM 1195 C CA . GLU A 1 149 ? 7.484 6.48 14.992 1 91.25 149 GLU A CA 1
ATOM 1196 C C . GLU A 1 149 ? 6.633 6.902 16.188 1 91.25 149 GLU A C 1
ATOM 1198 O O . GLU A 1 149 ? 6.551 6.184 17.188 1 91.25 149 GLU A O 1
ATOM 1203 N N . ILE A 1 150 ? 6.004 7.977 16.062 1 86.69 150 ILE A N 1
ATOM 1204 C CA . ILE A 1 150 ? 5.234 8.547 17.172 1 86.69 150 ILE A CA 1
ATOM 1205 C C . ILE A 1 150 ? 3.809 8.008 17.141 1 86.69 150 ILE A C 1
ATOM 1207 O O . ILE A 1 150 ? 3.307 7.504 18.156 1 86.69 150 ILE A O 1
ATOM 1211 N N . ILE A 1 151 ? 3.164 8.031 15.969 1 87.12 151 ILE A N 1
ATOM 1212 C CA . ILE A 1 151 ? 1.753 7.703 15.805 1 87.12 151 ILE A CA 1
ATOM 1213 C C . ILE A 1 151 ? 1.582 6.184 15.758 1 87.12 151 ILE A C 1
ATOM 1215 O O . ILE A 1 151 ? 0.537 5.66 16.156 1 87.12 151 ILE A O 1
ATOM 1219 N N . LYS A 1 152 ? 2.564 5.48 15.266 1 92.38 152 LYS A N 1
ATOM 1220 C CA . LYS A 1 152 ? 2.6 4.027 15.117 1 92.38 152 LYS A CA 1
ATOM 1221 C C . LYS A 1 152 ? 1.386 3.523 14.344 1 92.38 152 LYS A C 1
ATOM 1223 O O . LYS A 1 152 ? 0.694 2.605 14.789 1 92.38 152 LYS A O 1
ATOM 1228 N N . PRO A 1 153 ? 1.153 4.102 13.188 1 95.06 153 PRO A N 1
ATOM 1229 C CA . PRO A 1 153 ? 0.086 3.572 12.336 1 95.06 153 PRO A CA 1
ATOM 1230 C C . PRO A 1 153 ? 0.39 2.172 11.805 1 95.06 153 PRO A C 1
ATOM 1232 O O . PRO A 1 153 ? 1.532 1.712 11.883 1 95.06 153 PRO A O 1
ATOM 1235 N N . ASP A 1 154 ? -0.651 1.52 11.32 1 94.56 154 ASP A N 1
ATOM 1236 C CA . ASP A 1 154 ? -0.482 0.189 10.742 1 94.56 154 ASP A CA 1
ATOM 1237 C C . ASP A 1 154 ? -0.033 0.273 9.289 1 94.56 154 ASP A C 1
ATOM 1239 O O . ASP A 1 154 ? 0.564 -0.668 8.758 1 94.56 154 ASP A O 1
ATOM 1243 N N . MET A 1 155 ? -0.337 1.446 8.68 1 97.19 155 MET A N 1
ATOM 1244 C CA . MET A 1 155 ? -0.068 1.634 7.258 1 97.19 155 MET A CA 1
ATOM 1245 C C . MET A 1 155 ? 0.031 3.115 6.914 1 97.19 155 MET A C 1
ATOM 1247 O O . MET A 1 155 ? -0.718 3.934 7.453 1 97.19 155 MET A O 1
ATOM 1251 N N . VAL A 1 156 ? 0.973 3.377 6.055 1 98.38 156 VAL A N 1
ATOM 1252 C CA . VAL A 1 156 ? 1.052 4.738 5.535 1 98.38 156 VAL A CA 1
ATOM 1253 C C . VAL A 1 156 ? 0.639 4.754 4.066 1 98.38 156 VAL A C 1
ATOM 1255 O O . VAL A 1 156 ? 1.004 3.857 3.303 1 98.38 156 VAL A O 1
ATOM 1258 N N . VAL A 1 157 ? -0.155 5.742 3.674 1 98.56 157 VAL A N 1
ATOM 1259 C CA . VAL A 1 157 ? -0.721 5.848 2.334 1 98.56 157 VAL A CA 1
ATOM 1260 C C . VAL A 1 157 ? -0.264 7.152 1.682 1 98.56 157 VAL A C 1
ATOM 1262 O O . VAL A 1 157 ? -0.394 8.227 2.27 1 98.56 157 VAL A O 1
ATOM 1265 N N . VAL A 1 158 ? 0.28 7.055 0.467 1 98.19 158 VAL A N 1
ATOM 1266 C CA . VAL A 1 158 ? 0.764 8.211 -0.285 1 98.19 158 VAL A CA 1
ATOM 1267 C C . VAL A 1 158 ? 0.301 8.109 -1.736 1 98.19 158 VAL A C 1
ATOM 1269 O O . VAL A 1 158 ? -0.017 7.023 -2.221 1 98.19 158 VAL A O 1
ATOM 1272 N N . GLY A 1 159 ? 0.179 9.258 -2.369 1 96.75 159 GLY A N 1
ATOM 1273 C CA . GLY A 1 159 ? 0.076 9.25 -3.82 1 96.75 159 GLY A CA 1
ATOM 1274 C C . GLY A 1 159 ? 1.396 8.969 -4.512 1 96.75 159 GLY A C 1
ATOM 1275 O O . GLY A 1 159 ? 2.461 9.102 -3.902 1 96.75 159 GLY A O 1
ATOM 1276 N N . THR A 1 160 ? 1.343 8.617 -5.773 1 94.38 160 THR A N 1
ATOM 1277 C CA . THR A 1 160 ? 2.561 8.367 -6.535 1 94.38 160 THR A CA 1
ATOM 1278 C C . THR A 1 160 ? 3.385 9.641 -6.672 1 94.38 160 THR A C 1
ATOM 1280 O O . THR A 1 160 ? 4.613 9.609 -6.594 1 94.38 160 THR A O 1
ATOM 1283 N N . ARG A 1 161 ? 2.59 10.68 -6.871 1 92.75 161 ARG A N 1
ATOM 1284 C CA . ARG A 1 161 ? 3.23 11.984 -7 1 92.75 161 ARG A CA 1
ATOM 1285 C C . ARG A 1 161 ? 2.568 13.008 -6.086 1 92.75 161 ARG A C 1
ATOM 1287 O O . ARG A 1 161 ? 1.655 12.672 -5.324 1 92.75 161 ARG A O 1
ATOM 1294 N N . GLY A 1 162 ? 3.158 14.203 -6.105 1 91.31 162 GLY A N 1
ATOM 1295 C CA . GLY A 1 162 ? 2.656 15.336 -5.344 1 91.31 162 GLY A CA 1
ATOM 1296 C C . GLY A 1 162 ? 2.566 16.609 -6.16 1 91.31 162 GLY A C 1
ATOM 1297 O O . GLY A 1 162 ? 2.021 16.609 -7.266 1 91.31 162 GLY A O 1
ATOM 1298 N N . LEU A 1 163 ? 3.131 17.547 -5.566 1 86.31 163 LEU A N 1
ATOM 1299 C CA . LEU A 1 163 ? 2.996 18.875 -6.152 1 86.31 163 LEU A CA 1
ATOM 1300 C C . LEU A 1 163 ? 3.973 19.047 -7.312 1 86.31 163 LEU A C 1
ATOM 1302 O O . LEU A 1 163 ? 3.787 19.938 -8.156 1 86.31 163 LEU A O 1
ATOM 1306 N N . ASN A 1 164 ? 5.047 18.219 -7.297 1 80.06 164 ASN A N 1
ATOM 1307 C CA . ASN A 1 164 ? 5.988 18.312 -8.414 1 80.06 164 ASN A CA 1
ATOM 1308 C C . ASN A 1 164 ? 5.398 17.719 -9.688 1 80.06 164 ASN A C 1
ATOM 1310 O O . ASN A 1 164 ? 5.051 16.531 -9.727 1 80.06 164 ASN A O 1
ATOM 1314 N N . LYS A 1 165 ? 5.324 18.531 -10.695 1 73.62 165 LYS A N 1
ATOM 1315 C CA . LYS A 1 165 ? 4.637 18.125 -11.922 1 73.62 165 LYS A CA 1
ATOM 1316 C C . LYS A 1 165 ? 5.633 17.703 -13 1 73.62 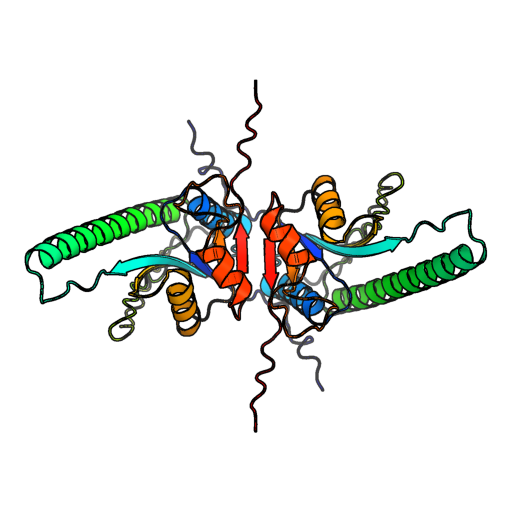165 LYS A C 1
ATOM 1318 O O . LYS A 1 165 ? 5.258 17.531 -14.164 1 73.62 165 LYS A O 1
ATOM 1323 N N . LEU A 1 166 ? 6.781 17.594 -12.617 1 78.69 166 LEU A N 1
ATOM 1324 C CA . LEU A 1 166 ? 7.727 17.172 -13.641 1 78.69 166 LEU A CA 1
ATOM 1325 C C . LEU A 1 166 ? 7.344 15.805 -14.211 1 78.69 166 LEU A C 1
ATOM 1327 O O . LEU A 1 166 ? 7.27 14.82 -13.469 1 78.69 166 LEU A O 1
ATOM 1331 N N . LYS A 1 167 ? 7.105 15.781 -15.469 1 77.81 167 LYS A N 1
ATOM 1332 C CA . LYS A 1 167 ? 6.551 14.617 -16.156 1 77.81 167 LYS A CA 1
ATOM 1333 C C . LYS A 1 167 ? 7.543 13.461 -16.156 1 77.81 167 LYS A C 1
ATOM 1335 O O . LYS A 1 167 ? 7.145 12.297 -16.281 1 77.81 167 LYS A O 1
ATOM 1340 N N . ARG A 1 168 ? 8.789 13.812 -15.945 1 82.06 168 ARG A N 1
ATOM 1341 C CA . ARG A 1 168 ? 9.828 12.789 -16.047 1 82.06 168 ARG A CA 1
ATOM 1342 C C . ARG A 1 168 ? 9.867 11.922 -14.805 1 82.06 168 ARG A C 1
ATOM 1344 O O . ARG A 1 168 ? 10.414 10.82 -14.828 1 82.06 168 ARG A O 1
ATOM 1351 N N . ILE A 1 169 ? 9.242 12.539 -13.852 1 79.31 169 ILE A N 1
ATOM 1352 C CA . ILE A 1 169 ? 9.305 11.812 -12.586 1 79.31 169 ILE A CA 1
ATOM 1353 C C . ILE A 1 169 ? 8.086 10.891 -12.461 1 79.31 169 ILE A C 1
ATOM 1355 O O . ILE A 1 169 ? 6.945 11.352 -12.539 1 79.31 169 ILE A O 1
ATOM 1359 N N . ILE A 1 170 ? 8.289 9.672 -12.289 1 85.56 170 ILE A N 1
ATOM 1360 C CA . ILE A 1 170 ? 7.203 8.703 -12.164 1 85.56 170 ILE A CA 1
ATOM 1361 C C . ILE A 1 170 ? 6.793 8.562 -10.703 1 85.56 170 ILE A C 1
ATOM 1363 O O . ILE A 1 170 ? 5.605 8.617 -10.375 1 85.56 170 ILE A O 1
ATOM 1367 N N . LEU A 1 171 ? 7.797 8.523 -9.859 1 92.5 171 LEU A N 1
ATOM 1368 C CA . LEU A 1 171 ? 7.523 8.406 -8.43 1 92.5 171 LEU A CA 1
ATOM 1369 C C . LEU A 1 171 ? 8.047 9.625 -7.676 1 92.5 171 LEU A C 1
ATOM 1371 O O . LEU A 1 171 ? 9.211 10.008 -7.84 1 92.5 171 LEU A O 1
ATOM 1375 N N . GLY A 1 172 ? 7.281 10.203 -6.871 1 93.31 172 GLY A N 1
ATOM 1376 C CA . GLY A 1 172 ? 7.66 11.383 -6.105 1 93.31 172 GLY A CA 1
ATOM 1377 C C . GLY A 1 172 ? 8.703 11.094 -5.043 1 93.31 172 GLY A C 1
ATOM 1378 O O . GLY A 1 172 ? 8.891 9.938 -4.645 1 93.31 172 GLY A O 1
ATOM 1379 N N . SER A 1 173 ? 9.258 12.102 -4.566 1 92.69 173 SER A N 1
ATOM 1380 C CA . SER A 1 173 ? 10.359 12 -3.619 1 92.69 173 SER A CA 1
ATOM 1381 C C . SER A 1 173 ? 9.891 11.445 -2.279 1 92.69 173 SER A C 1
ATOM 1383 O O . SER A 1 173 ? 10.562 10.625 -1.666 1 92.69 173 SER A O 1
ATOM 1385 N N . THR A 1 174 ? 8.766 11.898 -1.799 1 95 174 THR A N 1
ATOM 1386 C CA . THR A 1 174 ? 8.242 11.43 -0.52 1 95 174 THR A CA 1
ATOM 1387 C C . THR A 1 174 ? 7.875 9.953 -0.595 1 95 174 THR A C 1
ATOM 1389 O O . THR A 1 174 ? 8.273 9.164 0.264 1 95 174 THR A O 1
ATOM 1392 N N . SER A 1 175 ? 7.109 9.602 -1.626 1 96.62 175 SER A N 1
ATOM 1393 C CA . SER A 1 175 ? 6.723 8.203 -1.799 1 96.62 175 SER A CA 1
ATOM 1394 C C . SER A 1 175 ? 7.945 7.301 -1.933 1 96.62 175 SER A C 1
ATOM 1396 O O . SER A 1 175 ? 8.008 6.234 -1.317 1 96.62 175 SER A O 1
ATOM 1398 N N . ASN A 1 176 ? 8.867 7.77 -2.688 1 94.88 176 ASN A N 1
ATOM 1399 C CA . ASN A 1 176 ? 10.102 7.008 -2.863 1 94.88 176 ASN A CA 1
ATOM 1400 C C . ASN A 1 176 ? 10.844 6.836 -1.542 1 94.88 176 ASN A C 1
ATOM 1402 O O . ASN A 1 176 ? 11.312 5.738 -1.228 1 94.88 176 ASN A O 1
ATOM 1406 N N . TYR A 1 177 ? 10.938 7.879 -0.815 1 96 177 TYR A N 1
ATOM 1407 C CA . TYR A 1 177 ? 11.617 7.832 0.474 1 96 177 TYR A CA 1
ATOM 1408 C C . TYR A 1 177 ? 10.945 6.836 1.41 1 96 177 TYR A C 1
ATOM 1410 O O . TYR A 1 177 ? 11.617 6.031 2.059 1 96 177 TYR A O 1
ATOM 1418 N N . LEU A 1 178 ? 9.719 6.816 1.483 1 97.44 178 LEU A N 1
ATOM 1419 C CA . LEU A 1 178 ? 8.977 5.953 2.398 1 97.44 178 LEU A CA 1
ATOM 1420 C C . LEU A 1 178 ? 9.117 4.488 1.996 1 97.44 178 LEU A C 1
ATOM 1422 O O . LEU A 1 178 ? 9.273 3.617 2.854 1 97.44 178 LEU A O 1
ATOM 1426 N N . ILE A 1 179 ? 9.039 4.234 0.719 1 96.44 179 ILE A N 1
ATOM 1427 C CA . ILE A 1 179 ? 9.148 2.863 0.237 1 96.44 179 ILE A CA 1
ATOM 1428 C C . ILE A 1 179 ? 10.508 2.285 0.621 1 96.44 179 ILE A C 1
ATOM 1430 O O . ILE A 1 179 ? 10.617 1.099 0.939 1 96.44 179 ILE A O 1
ATOM 1434 N N . ASN A 1 180 ? 11.477 3.086 0.701 1 94 180 ASN A N 1
ATOM 1435 C CA . ASN A 1 180 ? 12.844 2.615 0.93 1 94 180 ASN A CA 1
ATOM 1436 C C . ASN A 1 180 ? 13.195 2.617 2.414 1 94 180 ASN A C 1
ATOM 1438 O O . ASN A 1 180 ? 14.188 2.01 2.822 1 94 180 ASN A O 1
ATOM 1442 N N . ASN A 1 181 ? 12.352 3.275 3.225 1 94.94 181 ASN A N 1
ATOM 1443 C CA . ASN A 1 181 ? 12.812 3.473 4.594 1 94.94 181 ASN A CA 1
ATOM 1444 C C . ASN A 1 181 ? 11.766 3.018 5.609 1 94.94 181 ASN A C 1
ATOM 1446 O O . ASN A 1 181 ? 12.078 2.816 6.785 1 94.94 181 ASN A O 1
ATOM 1450 N N . SER A 1 182 ? 10.57 2.889 5.18 1 96.12 182 SER A N 1
ATOM 1451 C CA . SER A 1 182 ? 9.484 2.662 6.133 1 96.12 182 SER A CA 1
ATOM 1452 C C . SER A 1 182 ? 9.617 1.298 6.801 1 96.12 182 SER A C 1
ATOM 1454 O O . SER A 1 182 ? 9.961 0.309 6.148 1 96.12 182 SER A O 1
ATOM 1456 N N . THR A 1 183 ? 9.227 1.28 8.086 1 93.88 183 THR A N 1
ATOM 1457 C CA . THR A 1 183 ? 9.195 0.039 8.852 1 93.88 183 THR A CA 1
ATOM 1458 C C . THR A 1 183 ? 7.789 -0.559 8.852 1 93.88 183 THR A C 1
ATOM 1460 O O . THR A 1 183 ? 7.57 -1.644 9.398 1 93.88 183 THR A O 1
ATOM 1463 N N . ILE A 1 184 ? 6.863 0.116 8.305 1 96.38 184 ILE A N 1
ATOM 1464 C CA . ILE A 1 184 ? 5.488 -0.362 8.195 1 96.38 184 ILE A CA 1
ATOM 1465 C C . ILE A 1 184 ? 5.074 -0.412 6.723 1 96.38 184 ILE A C 1
ATOM 1467 O O . ILE A 1 184 ? 5.742 0.171 5.863 1 96.38 184 ILE A O 1
ATOM 1471 N N . PRO A 1 185 ? 3.992 -1.079 6.371 1 98.12 185 PRO A N 1
ATOM 1472 C CA . PRO A 1 185 ? 3.518 -1.157 4.988 1 98.12 185 PRO A CA 1
ATOM 1473 C C . PRO A 1 185 ? 3.24 0.216 4.383 1 98.12 185 PRO A C 1
ATOM 1475 O O . PRO A 1 185 ? 2.713 1.101 5.062 1 98.12 185 PRO A O 1
ATOM 1478 N N . VAL A 1 186 ? 3.635 0.389 3.125 1 98.62 186 VAL A N 1
ATOM 1479 C CA . VAL A 1 186 ? 3.426 1.632 2.391 1 98.62 186 VAL A CA 1
ATOM 1480 C C . VAL A 1 186 ? 2.516 1.376 1.19 1 98.62 186 VAL A C 1
ATOM 1482 O O . VAL A 1 186 ? 2.816 0.53 0.345 1 98.62 186 VAL A O 1
ATOM 1485 N N . LEU A 1 187 ? 1.424 2.074 1.183 1 98.69 187 LEU A N 1
ATOM 1486 C CA . LEU A 1 187 ? 0.524 2.018 0.036 1 98.69 187 LEU A CA 1
ATOM 1487 C C . LEU A 1 187 ? 0.736 3.219 -0.88 1 98.69 187 LEU A C 1
ATOM 1489 O O . LEU A 1 187 ? 0.625 4.367 -0.442 1 98.69 187 LEU A O 1
ATOM 1493 N N . VAL A 1 188 ? 1.087 2.951 -2.119 1 98.31 188 VAL A N 1
ATOM 1494 C CA . VAL A 1 188 ? 1.249 3.979 -3.141 1 98.31 188 VAL A CA 1
ATOM 1495 C C . VAL A 1 188 ? 0.058 3.951 -4.098 1 98.31 188 VAL A C 1
ATOM 1497 O O . VAL A 1 188 ? -0.182 2.945 -4.77 1 98.31 188 VAL A O 1
ATOM 1500 N N . VAL A 1 189 ? -0.646 5.059 -4.234 1 97.56 189 VAL A N 1
ATOM 1501 C CA . VAL A 1 189 ? -1.882 5.125 -5.008 1 97.56 189 VAL A CA 1
ATOM 1502 C C . VAL A 1 189 ? -1.662 5.969 -6.262 1 97.56 189 VAL A C 1
ATOM 1504 O O . VAL A 1 189 ? -1.32 7.148 -6.168 1 97.56 189 VAL A O 1
ATOM 1507 N N . PRO A 1 190 ? -1.826 5.391 -7.398 1 95.06 190 PRO A N 1
ATOM 1508 C CA . PRO A 1 190 ? -1.676 6.148 -8.648 1 95.06 190 PRO A CA 1
ATOM 1509 C C . PRO A 1 190 ? -2.842 7.102 -8.898 1 95.06 190 PRO A C 1
ATOM 1511 O O . PRO A 1 190 ? -3.846 7.059 -8.188 1 95.06 190 PRO A O 1
ATOM 1514 N N . PRO A 1 191 ? -2.504 8.008 -9.859 1 86.69 191 PRO A N 1
ATOM 1515 C CA . PRO A 1 191 ? -3.59 8.93 -10.188 1 86.69 191 PRO A CA 1
ATOM 1516 C C . PRO A 1 191 ? -4.77 8.234 -10.859 1 86.69 191 PRO A C 1
ATOM 1518 O O . PRO A 1 191 ? -4.629 7.125 -11.375 1 86.69 191 PRO A O 1
ATOM 1521 N N . HIS A 1 192 ? -5.988 8.672 -10.68 1 72.5 192 HIS A N 1
ATOM 1522 C CA . HIS A 1 192 ? -7.133 8.133 -11.398 1 72.5 192 HIS A CA 1
ATOM 1523 C C . HIS A 1 192 ? -6.914 8.195 -12.906 1 72.5 192 HIS A C 1
ATOM 1525 O O . HIS A 1 192 ? -6.285 9.133 -13.406 1 72.5 192 HIS A O 1
ATOM 1531 N N . GLU A 1 193 ? -6.664 7.039 -13.641 1 54.03 193 GLU A N 1
ATOM 1532 C CA . GLU A 1 193 ? -6.566 7.16 -15.094 1 54.03 193 GLU A CA 1
ATOM 1533 C C . GLU A 1 193 ? -7.527 8.219 -15.625 1 54.03 193 GLU A C 1
ATOM 1535 O O . GLU A 1 193 ? -8.734 8.156 -15.375 1 54.03 193 GLU A O 1
ATOM 1540 N N . VAL A 1 194 ? -7.199 9.414 -15.648 1 40.53 194 VAL A N 1
ATOM 1541 C CA . VAL A 1 194 ? -7.918 10.164 -16.672 1 40.53 194 VAL A CA 1
ATOM 1542 C C . VAL A 1 194 ? 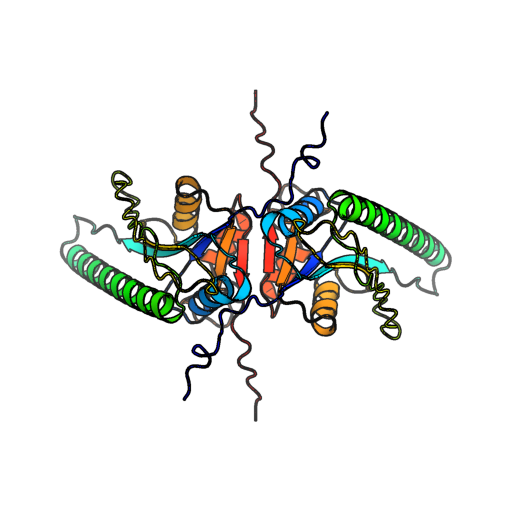-7.754 9.477 -18.031 1 40.53 194 VAL A C 1
ATOM 1544 O O . VAL A 1 194 ? -6.633 9.266 -18.484 1 40.53 194 VAL A O 1
ATOM 1547 N N . HIS A 1 195 ? -8.398 8.383 -18.266 1 36.41 195 HIS A N 1
ATOM 1548 C CA . HIS A 1 195 ? -8.422 8.016 -19.672 1 36.41 195 HIS A CA 1
ATOM 1549 C C . HIS A 1 195 ? -8.273 9.234 -20.562 1 36.41 195 HIS A C 1
ATOM 1551 O O . HIS A 1 195 ? -9.156 10.094 -20.609 1 36.41 195 HIS A O 1
ATOM 1557 N N . LEU A 1 196 ? -7.254 9.875 -20.688 1 34.53 196 LEU A N 1
ATOM 1558 C CA . LEU A 1 196 ? -7.086 10.719 -21.875 1 34.53 196 LEU A CA 1
ATOM 1559 C C . LEU A 1 196 ? -7.379 9.93 -23.156 1 34.53 196 LEU A C 1
ATOM 1561 O O . LEU A 1 196 ? -6.621 9.023 -23.516 1 34.53 196 LEU A O 1
ATOM 1565 N N . HIS A 1 197 ? -8.531 9.406 -23.312 1 27.83 197 HIS A N 1
ATOM 1566 C CA . HIS A 1 197 ? -8.891 9.266 -24.719 1 27.83 197 HIS A CA 1
ATOM 1567 C C . HIS A 1 197 ? -8.391 10.453 -25.547 1 27.83 197 HIS A C 1
ATOM 1569 O O . HIS A 1 197 ? -8.758 11.594 -25.266 1 27.83 197 HIS A O 1
ATOM 1575 N N . LYS A 1 198 ? -7.215 10.453 -26 1 29.59 198 LYS A N 1
ATOM 1576 C CA . LYS A 1 198 ? -6.957 11.188 -27.25 1 29.59 198 LYS A CA 1
ATOM 1577 C C . LYS A 1 198 ? -8.109 11.008 -28.234 1 29.59 198 LYS A C 1
ATOM 1579 O O . LYS A 1 198 ? -8.391 9.891 -28.672 1 29.59 198 LYS A O 1
ATOM 1584 N N . ASP A 1 199 ? -9.086 11.844 -28.094 1 24.03 199 ASP A N 1
ATOM 1585 C CA . ASP A 1 199 ? -9.664 12.102 -29.406 1 24.03 199 ASP A CA 1
ATOM 1586 C C . ASP A 1 199 ? -8.57 12.398 -30.438 1 24.03 199 ASP A C 1
ATOM 1588 O O . ASP A 1 199 ? -7.621 13.125 -30.141 1 24.03 199 ASP A O 1
ATOM 1592 N N . MET B 1 1 ? -23.578 18.703 -11.883 1 22.22 1 MET B N 1
ATOM 1593 C CA . MET B 1 1 ? -22.359 17.906 -11.875 1 22.22 1 MET B CA 1
ATOM 1594 C C . MET B 1 1 ? -22.234 17.141 -10.562 1 22.22 1 MET B C 1
ATOM 1596 O O . MET B 1 1 ? -21.969 17.734 -9.516 1 22.22 1 MET B O 1
ATOM 1600 N N . ARG B 1 2 ? -23.219 16.25 -10.219 1 24.86 2 ARG B N 1
ATOM 1601 C CA . ARG B 1 2 ? -23.672 15.43 -9.102 1 24.86 2 ARG B CA 1
ATOM 1602 C C . ARG B 1 2 ? -22.5 14.695 -8.453 1 24.86 2 ARG B C 1
ATOM 1604 O O . ARG B 1 2 ? -21.75 14 -9.133 1 24.86 2 ARG B O 1
ATOM 1611 N N . CYS B 1 3 ? -22.016 15.289 -7.582 1 28.36 3 CYS B N 1
ATOM 1612 C CA . CYS B 1 3 ? -20.906 14.781 -6.77 1 28.36 3 CYS B CA 1
ATOM 1613 C C . CYS B 1 3 ? -21.078 13.281 -6.523 1 28.36 3 CYS B C 1
ATOM 1615 O O . CYS B 1 3 ? -22.078 12.844 -5.965 1 28.36 3 CYS B O 1
ATOM 1617 N N . LEU B 1 4 ? -20.766 12.453 -7.43 1 32.66 4 LEU B N 1
ATOM 1618 C CA . LEU B 1 4 ? -20.688 10.992 -7.387 1 32.66 4 LEU B CA 1
ATOM 1619 C C . LEU B 1 4 ? -20.344 10.508 -5.98 1 32.66 4 LEU B C 1
ATOM 1621 O O . LEU B 1 4 ? -20.406 9.312 -5.703 1 32.66 4 LEU B O 1
ATOM 1625 N N . LEU B 1 5 ? -19.953 11.43 -5.18 1 36.31 5 LEU B N 1
ATOM 1626 C CA . LEU B 1 5 ? -19.688 11.219 -3.76 1 36.31 5 LEU B CA 1
ATOM 1627 C C . LEU B 1 5 ? -20.984 10.938 -3.012 1 36.31 5 LEU B C 1
ATOM 1629 O O . LEU B 1 5 ? -20.969 10.438 -1.887 1 36.31 5 LEU B O 1
ATOM 1633 N N . SER B 1 6 ? -22.031 11.562 -3.389 1 36.72 6 SER B N 1
ATOM 1634 C CA . SER B 1 6 ? -23.328 11.391 -2.719 1 36.72 6 SER B CA 1
ATOM 1635 C C . SER B 1 6 ? -23.656 9.914 -2.525 1 36.72 6 SER B C 1
ATOM 1637 O O . SER B 1 6 ? -24.172 9.523 -1.481 1 36.72 6 SER B O 1
ATOM 1639 N N . ASP B 1 7 ? -23.734 9.266 -3.672 1 34.66 7 ASP B N 1
ATOM 1640 C CA . ASP B 1 7 ? -24.109 7.852 -3.68 1 34.66 7 ASP B CA 1
ATOM 1641 C C . ASP B 1 7 ? -22.953 6.977 -3.207 1 34.66 7 ASP B C 1
ATOM 1643 O O . ASP B 1 7 ? -22.953 5.762 -3.426 1 34.66 7 ASP B O 1
ATOM 1647 N N . LEU B 1 8 ? -21.859 7.516 -3.123 1 38.06 8 LEU B N 1
ATOM 1648 C CA . LEU B 1 8 ? -20.875 6.633 -2.488 1 38.06 8 LEU B CA 1
ATOM 1649 C C . LEU B 1 8 ? -21.438 6.051 -1.192 1 38.06 8 LEU B C 1
ATOM 1651 O O . LEU B 1 8 ? -21.469 6.738 -0.168 1 38.06 8 LEU B O 1
ATOM 1655 N N . GLU B 1 9 ? -22.641 5.855 -1.207 1 38.56 9 GLU B N 1
ATOM 1656 C CA . GLU B 1 9 ? -23.016 4.887 -0.178 1 38.56 9 GLU B CA 1
ATOM 1657 C C . GLU B 1 9 ? -21.797 4.094 0.29 1 38.56 9 GLU B C 1
ATOM 1659 O O . GLU B 1 9 ? -21.125 3.436 -0.512 1 38.56 9 GLU B O 1
ATOM 1664 N N . LEU B 1 10 ? -21.016 4.84 1.052 1 45.78 10 LEU B N 1
ATOM 1665 C CA . LEU B 1 10 ? -19.844 4.219 1.659 1 45.78 10 LEU B CA 1
ATOM 1666 C C . LEU B 1 10 ? -20.031 2.709 1.787 1 45.78 10 LEU B C 1
ATOM 1668 O O . LEU B 1 10 ? -20.344 2.209 2.871 1 45.78 10 LEU B O 1
ATOM 1672 N N . LEU B 1 11 ? -20.953 2.234 0.951 1 47.84 11 LEU B N 1
ATOM 1673 C CA . LEU B 1 11 ? -21.203 0.796 0.923 1 47.84 11 LEU B CA 1
ATOM 1674 C C . LEU B 1 11 ? -19.891 0.02 0.933 1 47.84 11 LEU B C 1
ATOM 1676 O O . LEU B 1 11 ? -18.859 0.523 0.475 1 47.84 11 LEU B O 1
ATOM 1680 N N . LYS B 1 12 ? -19.953 -0.758 1.845 1 58.34 12 LYS B N 1
ATOM 1681 C CA . LYS B 1 12 ? -18.922 -1.776 1.972 1 58.34 12 LYS B CA 1
ATOM 1682 C C . LYS B 1 12 ? -18.516 -2.332 0.607 1 58.34 12 LYS B C 1
ATOM 1684 O O . LYS B 1 12 ? -19.344 -2.918 -0.094 1 58.34 12 LYS B O 1
ATOM 1689 N N . ILE B 1 13 ? -17.609 -1.644 -0.049 1 72.75 13 ILE B N 1
ATOM 1690 C CA . ILE B 1 13 ? -17.141 -2.154 -1.333 1 72.75 13 ILE B CA 1
ATOM 1691 C C . ILE B 1 13 ? -16.141 -3.291 -1.104 1 72.75 13 ILE B C 1
ATOM 1693 O O . ILE B 1 13 ? -15.195 -3.148 -0.33 1 72.75 13 ILE B O 1
ATOM 1697 N N . ASP B 1 14 ? -16.594 -4.438 -1.602 1 83.31 14 ASP B N 1
ATOM 1698 C CA . ASP B 1 14 ? -15.68 -5.574 -1.559 1 83.31 14 ASP B CA 1
ATOM 1699 C C . ASP B 1 14 ? -14.406 -5.289 -2.355 1 83.31 14 ASP B C 1
ATOM 1701 O O . ASP B 1 14 ? -14.461 -4.688 -3.43 1 83.31 14 ASP B O 1
ATOM 1705 N N . MET B 1 15 ? -13.32 -5.629 -1.823 1 90.56 15 MET B N 1
ATOM 1706 C CA . MET B 1 15 ? -12.031 -5.398 -2.457 1 90.56 15 MET B CA 1
ATOM 1707 C C . MET B 1 15 ? -11.461 -6.695 -3.023 1 90.56 15 MET B C 1
ATOM 1709 O O . MET B 1 15 ? -11.656 -7.77 -2.447 1 90.56 15 MET B O 1
ATOM 1713 N N . ASN B 1 16 ? -10.844 -6.574 -4.152 1 92.69 16 ASN B N 1
ATOM 1714 C CA . ASN B 1 16 ? -10.062 -7.648 -4.754 1 92.69 16 ASN B CA 1
ATOM 1715 C C . ASN B 1 16 ? -8.562 -7.375 -4.652 1 92.69 16 ASN B C 1
ATOM 1717 O O . ASN B 1 16 ? -8.047 -6.461 -5.301 1 92.69 16 ASN B O 1
ATOM 1721 N N . TYR B 1 17 ? -7.895 -8.195 -3.832 1 95.25 17 TYR B N 1
ATOM 1722 C CA . TYR B 1 17 ? -6.457 -8.047 -3.629 1 95.25 17 TYR B CA 1
ATOM 1723 C C . TYR B 1 17 ? -5.676 -9.023 -4.496 1 95.25 17 TYR B C 1
ATOM 1725 O O . TYR B 1 17 ? -6.059 -10.188 -4.629 1 95.25 17 TYR B O 1
ATOM 1733 N N . LEU B 1 18 ? -4.672 -8.555 -5.145 1 96.88 18 LEU B N 1
ATOM 1734 C CA . LEU B 1 18 ? -3.686 -9.398 -5.801 1 96.88 18 LEU B CA 1
ATOM 1735 C C . LEU B 1 18 ? -2.404 -9.477 -4.977 1 96.88 18 LEU B C 1
ATOM 1737 O O . LEU B 1 18 ? -1.655 -8.5 -4.895 1 96.88 18 LEU B O 1
ATOM 1741 N N . VAL B 1 19 ? -2.15 -10.609 -4.379 1 96.62 19 VAL B N 1
ATOM 1742 C CA . VAL B 1 19 ? -0.978 -10.781 -3.525 1 96.62 19 VAL B CA 1
ATOM 1743 C C . VAL B 1 19 ? 0.085 -11.594 -4.262 1 96.62 19 VAL B C 1
ATOM 1745 O O . VAL B 1 19 ? -0.146 -12.75 -4.617 1 96.62 19 VAL B O 1
ATOM 1748 N N . CYS B 1 20 ? 1.251 -10.969 -4.438 1 97.44 20 CYS B N 1
ATOM 1749 C CA . CYS B 1 20 ? 2.346 -11.641 -5.129 1 97.44 20 CYS B CA 1
ATOM 1750 C C . CYS B 1 20 ? 3.203 -12.43 -4.148 1 97.44 20 CYS B C 1
ATOM 1752 O O . CYS B 1 20 ? 3.721 -11.875 -3.18 1 97.44 20 CYS B O 1
ATOM 1754 N N . VAL B 1 21 ? 3.398 -13.758 -4.492 1 94.94 21 VAL B N 1
ATOM 1755 C CA . VAL B 1 21 ? 4.188 -14.594 -3.594 1 94.94 21 VAL B CA 1
ATOM 1756 C C . VAL B 1 21 ? 5.293 -15.297 -4.379 1 94.94 21 VAL B C 1
ATOM 1758 O O . VAL B 1 21 ? 5.113 -15.625 -5.555 1 94.94 21 VAL B O 1
ATOM 1761 N N . ASP B 1 22 ? 6.422 -15.477 -3.725 1 93.19 22 ASP B N 1
ATOM 1762 C CA . ASP B 1 22 ? 7.551 -16.141 -4.375 1 93.19 22 ASP B CA 1
ATOM 1763 C C . ASP B 1 22 ? 8.195 -17.156 -3.445 1 93.19 22 ASP B C 1
ATOM 1765 O O . ASP B 1 22 ? 9.305 -17.641 -3.715 1 93.19 22 ASP B O 1
ATOM 1769 N N . GLY B 1 23 ? 7.543 -17.406 -2.271 1 91.44 23 GLY B N 1
ATOM 1770 C CA . GLY B 1 23 ? 8.055 -18.359 -1.3 1 91.44 23 GLY B CA 1
ATOM 1771 C C . GLY B 1 23 ? 8.961 -17.734 -0.259 1 91.44 23 GLY B C 1
ATOM 1772 O O . GLY B 1 23 ? 9.391 -18.391 0.686 1 91.44 23 GLY B O 1
ATOM 1773 N N . SER B 1 24 ? 9.359 -16.484 -0.341 1 92.31 24 SER B N 1
ATOM 1774 C CA . SER B 1 24 ? 10.203 -15.789 0.621 1 92.31 24 SER B CA 1
ATOM 1775 C C . SER B 1 24 ? 9.406 -15.391 1.863 1 92.31 24 SER B C 1
ATOM 1777 O O . SER B 1 24 ? 8.18 -15.359 1.837 1 92.31 24 SER B O 1
ATOM 1779 N N . GLU B 1 25 ? 10.078 -15.109 2.934 1 89.94 25 GLU B N 1
ATOM 1780 C CA . GLU B 1 25 ? 9.453 -14.609 4.152 1 89.94 25 GLU B CA 1
ATOM 1781 C C . GLU B 1 25 ? 8.805 -13.25 3.924 1 89.94 25 GLU B C 1
ATOM 1783 O O . GLU B 1 25 ? 7.777 -12.93 4.535 1 89.94 25 GLU B O 1
ATOM 1788 N N . TYR B 1 26 ? 9.375 -12.516 3.004 1 93.38 26 TYR B N 1
ATOM 1789 C CA . TYR B 1 26 ? 8.844 -11.188 2.699 1 93.38 26 TYR B CA 1
ATOM 1790 C C . TYR B 1 26 ? 7.457 -11.289 2.072 1 93.38 26 TYR B C 1
ATOM 1792 O O . TYR B 1 26 ? 6.527 -10.594 2.49 1 93.38 26 TYR B O 1
ATOM 1800 N N . SER B 1 27 ? 7.336 -12.18 1.065 1 95 27 SER B N 1
ATOM 1801 C CA . SER B 1 27 ? 6.047 -12.336 0.4 1 95 27 SER B CA 1
ATOM 1802 C C . SER B 1 27 ? 5.023 -13 1.322 1 95 27 SER B C 1
ATOM 1804 O O . SER B 1 27 ? 3.826 -12.719 1.23 1 95 27 SER B O 1
ATOM 1806 N N . ARG B 1 28 ? 5.504 -13.828 2.27 1 91.81 28 ARG B N 1
ATOM 1807 C CA . ARG B 1 28 ? 4.617 -14.438 3.254 1 91.81 28 ARG B CA 1
ATOM 1808 C C . ARG B 1 28 ? 4.047 -13.391 4.203 1 91.81 28 ARG B C 1
ATOM 1810 O O . ARG B 1 28 ? 2.863 -13.43 4.543 1 91.81 28 ARG B O 1
ATOM 1817 N N . ASN B 1 29 ? 4.895 -12.492 4.617 1 92.62 29 ASN B N 1
ATOM 1818 C CA . ASN B 1 29 ? 4.434 -11.406 5.469 1 92.62 29 ASN B CA 1
ATOM 1819 C C . ASN B 1 29 ? 3.379 -10.555 4.766 1 92.62 29 ASN B C 1
ATOM 1821 O O . ASN B 1 29 ? 2.398 -10.133 5.387 1 92.62 29 ASN B O 1
ATOM 1825 N N . ALA B 1 30 ? 3.605 -10.336 3.496 1 95.88 30 ALA B N 1
ATOM 1826 C CA . ALA B 1 30 ? 2.635 -9.578 2.709 1 95.88 30 ALA B CA 1
ATOM 1827 C C . ALA B 1 30 ? 1.284 -10.289 2.676 1 95.88 30 ALA B C 1
ATOM 1829 O O . ALA B 1 30 ? 0.239 -9.656 2.84 1 95.88 30 ALA B O 1
ATOM 1830 N N . PHE B 1 31 ? 1.342 -11.562 2.553 1 91.5 31 PHE B N 1
ATOM 1831 C CA . PHE B 1 31 ? 0.127 -12.367 2.549 1 91.5 31 PHE B CA 1
ATOM 1832 C C . PHE B 1 31 ? -0.581 -12.281 3.896 1 91.5 31 PHE B C 1
ATOM 1834 O O . PHE B 1 31 ? -1.781 -12.008 3.957 1 91.5 31 PHE B O 1
ATOM 1841 N N . HIS B 1 32 ? 0.144 -12.438 4.91 1 88.81 32 HIS B N 1
ATOM 1842 C CA . HIS B 1 32 ? -0.438 -12.43 6.246 1 88.81 32 HIS B CA 1
ATOM 1843 C C . HIS B 1 32 ? -1.006 -11.055 6.59 1 88.81 32 HIS B C 1
ATOM 1845 O O . HIS B 1 32 ? -2.057 -10.953 7.227 1 88.81 32 HIS B O 1
ATOM 1851 N N . PHE B 1 33 ? -0.325 -10.086 6.215 1 90.56 33 PHE B N 1
ATOM 1852 C CA . PHE B 1 33 ? -0.829 -8.742 6.445 1 90.56 33 PHE B CA 1
ATOM 1853 C C . PHE B 1 33 ? -2.158 -8.523 5.73 1 90.56 33 PHE B C 1
ATOM 1855 O O . PHE B 1 33 ? -3.088 -7.953 6.301 1 90.56 33 PHE B O 1
ATOM 1862 N N . THR B 1 34 ? -2.256 -8.992 4.461 1 91.75 34 THR B N 1
ATOM 1863 C CA . THR B 1 34 ? -3.465 -8.828 3.662 1 91.75 34 THR B CA 1
ATOM 1864 C C . THR B 1 34 ? -4.633 -9.586 4.285 1 91.75 34 THR B C 1
ATOM 1866 O O . THR B 1 34 ? -5.707 -9.023 4.5 1 91.75 34 THR B O 1
ATOM 1869 N N . VAL B 1 35 ? -4.379 -10.789 4.66 1 84.81 35 VAL B N 1
ATOM 1870 C CA . VAL B 1 35 ? -5.438 -11.648 5.184 1 84.81 35 VAL B CA 1
ATOM 1871 C C . VAL B 1 35 ? -5.797 -11.211 6.602 1 84.81 35 VAL B C 1
ATOM 1873 O O . VAL B 1 35 ? -6.977 -11.133 6.953 1 84.81 35 VAL B O 1
ATOM 1876 N N . GLY B 1 36 ? -4.855 -10.875 7.348 1 82.31 36 GLY B N 1
ATOM 1877 C CA . GLY B 1 36 ? -5.066 -10.633 8.766 1 82.31 36 GLY B CA 1
ATOM 1878 C C . GLY B 1 36 ? -5.512 -9.219 9.07 1 82.31 36 GLY B C 1
ATOM 1879 O O . GLY B 1 36 ? -6.285 -8.984 10 1 82.31 36 GLY B O 1
ATOM 1880 N N . LYS B 1 37 ? -5.035 -8.297 8.32 1 86.19 37 LYS B N 1
ATOM 1881 C CA . LYS B 1 37 ? -5.25 -6.906 8.711 1 86.19 37 LYS B CA 1
ATOM 1882 C C . LYS B 1 37 ? -6.082 -6.168 7.668 1 86.19 37 LYS B C 1
ATOM 1884 O O . LYS B 1 37 ? -7.008 -5.43 8.016 1 86.19 37 LYS B O 1
ATOM 1889 N N . LEU B 1 38 ? -5.832 -6.445 6.484 1 89.44 38 LEU B N 1
ATOM 1890 C CA . LEU B 1 38 ? -6.391 -5.594 5.441 1 89.44 38 LEU B CA 1
ATOM 1891 C C . LEU B 1 38 ? -7.766 -6.09 5.012 1 89.44 38 LEU B C 1
ATOM 1893 O O . LEU B 1 38 ? -8.688 -5.293 4.82 1 89.44 38 LEU B O 1
ATOM 1897 N N . SER B 1 39 ? -7.887 -7.355 4.84 1 84.56 39 SER B N 1
ATOM 1898 C CA . SER B 1 39 ? -9.086 -7.902 4.223 1 84.56 39 SER B CA 1
ATOM 1899 C C . SER B 1 39 ? -10.289 -7.777 5.152 1 84.56 39 SER B C 1
ATOM 1901 O O . SER B 1 39 ? -10.148 -7.852 6.375 1 84.56 39 SER B O 1
ATOM 1903 N N . LYS B 1 40 ? -11.422 -7.52 4.52 1 80.5 40 LYS B N 1
ATOM 1904 C CA . LYS B 1 40 ? -12.719 -7.48 5.18 1 80.5 40 LYS B CA 1
ATOM 1905 C C . LYS B 1 40 ? -13.609 -8.625 4.699 1 80.5 40 LYS B C 1
ATOM 1907 O O . LYS B 1 40 ? -13.234 -9.375 3.799 1 80.5 40 LYS B O 1
ATOM 1912 N N . ASP B 1 41 ? -14.742 -8.625 5.34 1 76.31 41 ASP B N 1
ATOM 1913 C CA . ASP B 1 41 ? -15.719 -9.633 4.93 1 76.31 41 ASP B CA 1
ATOM 1914 C C . ASP B 1 41 ? -16.094 -9.461 3.459 1 76.31 41 ASP B C 1
ATOM 1916 O O . ASP B 1 41 ? -16.312 -8.344 2.992 1 76.31 41 ASP B O 1
ATOM 1920 N N . ASN B 1 42 ? -16.016 -10.555 2.725 1 78.94 42 ASN B N 1
ATOM 1921 C CA . ASN B 1 42 ? -16.438 -10.664 1.335 1 78.94 42 ASN B CA 1
ATOM 1922 C C . ASN B 1 42 ? -15.359 -10.18 0.373 1 78.94 42 ASN B C 1
ATOM 1924 O O . ASN B 1 42 ? -15.57 -10.164 -0.842 1 78.94 42 ASN B O 1
ATOM 1928 N N . ASP B 1 43 ? -14.273 -9.766 0.888 1 86.94 43 ASP B N 1
ATOM 1929 C CA . ASP B 1 43 ? -13.156 -9.438 0.004 1 86.94 43 ASP B CA 1
ATOM 1930 C C . ASP B 1 43 ? -12.633 -10.688 -0.704 1 86.94 43 ASP B C 1
ATOM 1932 O O . ASP B 1 43 ? -12.938 -11.812 -0.299 1 86.94 43 ASP B O 1
ATOM 1936 N N . LYS B 1 44 ? -11.938 -10.453 -1.784 1 87.75 44 LYS B N 1
ATOM 1937 C CA . LYS B 1 44 ? -11.305 -11.523 -2.553 1 87.75 44 LYS B CA 1
ATOM 1938 C C . LYS B 1 44 ? -9.789 -11.352 -2.6 1 87.75 44 LYS B C 1
ATOM 1940 O O . LYS B 1 44 ? -9.297 -10.234 -2.791 1 87.75 44 LYS B O 1
ATOM 1945 N N . ILE B 1 45 ? -9.117 -12.461 -2.367 1 90.62 45 ILE B N 1
ATOM 1946 C CA . ILE B 1 45 ? -7.66 -12.453 -2.422 1 90.62 45 ILE B CA 1
ATOM 1947 C C . ILE B 1 45 ? -7.18 -13.422 -3.502 1 90.62 45 ILE B C 1
ATOM 1949 O O . ILE B 1 45 ? -7.414 -14.625 -3.412 1 90.62 45 ILE B O 1
ATOM 1953 N N . THR B 1 46 ? -6.574 -12.891 -4.531 1 91.56 46 THR B N 1
ATOM 1954 C CA . THR B 1 46 ? -5.875 -13.688 -5.535 1 91.56 46 THR B CA 1
ATOM 1955 C C . THR B 1 46 ? -4.383 -13.758 -5.227 1 91.56 46 THR B C 1
ATOM 1957 O O . THR B 1 46 ? -3.691 -12.742 -5.234 1 91.56 46 THR B O 1
ATOM 1960 N N . ILE B 1 47 ? -3.941 -14.977 -4.918 1 92.5 47 ILE B N 1
ATOM 1961 C CA . ILE B 1 47 ? -2.523 -15.219 -4.672 1 92.5 47 ILE B CA 1
ATOM 1962 C C . ILE B 1 47 ? -1.835 -15.625 -5.973 1 92.5 47 ILE B C 1
ATOM 1964 O O . ILE B 1 47 ? -2.223 -16.609 -6.605 1 92.5 47 ILE B O 1
ATOM 1968 N N . ILE B 1 48 ? -0.813 -14.859 -6.348 1 93.06 48 ILE B N 1
ATOM 1969 C CA . ILE B 1 48 ? -0.208 -15.133 -7.645 1 93.06 48 ILE B CA 1
ATOM 1970 C C . ILE B 1 48 ? 1.274 -15.453 -7.469 1 93.06 48 ILE B C 1
ATOM 1972 O O . ILE B 1 48 ? 1.962 -14.812 -6.668 1 93.06 48 ILE B O 1
ATOM 1976 N N . HIS B 1 49 ? 1.684 -16.406 -8.125 1 92.19 49 HIS B N 1
ATOM 1977 C CA . HIS B 1 49 ? 3.088 -16.766 -8.266 1 92.19 49 HIS B CA 1
ATOM 1978 C C . HIS B 1 49 ? 3.504 -16.797 -9.734 1 92.19 49 HIS B C 1
ATOM 1980 O O . HIS B 1 49 ? 2.748 -17.25 -10.594 1 92.19 49 HIS B O 1
ATOM 1986 N N . VAL B 1 50 ? 4.723 -16.266 -10.008 1 89.69 50 VAL B N 1
ATOM 1987 C CA . VAL B 1 50 ? 5.223 -16.219 -11.375 1 89.69 50 VAL B CA 1
ATOM 1988 C C . VAL B 1 50 ? 6.383 -17.203 -11.531 1 89.69 50 VAL B C 1
ATOM 1990 O O . VAL B 1 50 ? 7.348 -17.156 -10.766 1 89.69 50 VAL B O 1
ATOM 1993 N N . THR B 1 51 ? 6.289 -18.078 -12.469 1 85 51 THR B N 1
ATOM 1994 C CA . THR B 1 51 ? 7.359 -19 -12.844 1 85 51 THR B CA 1
ATOM 1995 C C . THR B 1 51 ? 7.949 -18.609 -14.203 1 85 51 THR B C 1
ATOM 1997 O O . THR B 1 51 ? 7.215 -18.219 -15.109 1 85 51 THR B O 1
ATOM 2000 N N . HIS B 1 52 ? 9.312 -18.609 -14.188 1 77.69 52 HIS B N 1
ATOM 2001 C CA . HIS B 1 52 ? 9.969 -18.25 -15.438 1 77.69 52 HIS B CA 1
ATOM 2002 C C . HIS B 1 52 ? 10.281 -19.469 -16.281 1 77.69 52 HIS B C 1
ATOM 2004 O O . HIS B 1 52 ? 10.75 -20.484 -15.758 1 77.69 52 HIS B O 1
ATOM 2010 N N . ASN B 1 53 ? 9.719 -19.547 -17.453 1 66.12 53 ASN B N 1
ATOM 2011 C CA . ASN B 1 53 ? 9.977 -20.625 -18.391 1 66.12 53 ASN B CA 1
ATOM 2012 C C . ASN B 1 53 ? 11.07 -20.266 -19.391 1 66.12 53 ASN B C 1
ATOM 2014 O O . ASN B 1 53 ? 11.031 -19.203 -20 1 66.12 53 ASN B O 1
ATOM 2018 N N . VAL B 1 54 ? 12.305 -20.953 -19.188 1 57.94 54 VAL B N 1
ATOM 2019 C CA . VAL B 1 54 ? 13.367 -20.781 -20.188 1 57.94 54 VAL B CA 1
ATOM 2020 C C . VAL B 1 54 ? 13.023 -21.562 -21.453 1 57.94 54 VAL B C 1
ATOM 2022 O O . VAL B 1 54 ? 12.609 -22.719 -21.375 1 57.94 54 VAL B O 1
ATOM 2025 N N . LYS B 1 55 ? 12.758 -20.734 -22.594 1 58.94 55 LYS B N 1
ATOM 2026 C CA . LYS B 1 55 ? 12.57 -21.406 -23.875 1 58.94 55 LYS B CA 1
ATOM 2027 C C . LYS B 1 55 ? 13.766 -22.297 -24.203 1 58.94 55 LYS B C 1
ATOM 2029 O O . LYS B 1 55 ? 14.914 -21.875 -24.078 1 58.94 55 LYS B O 1
ATOM 2034 N N . THR B 1 56 ? 13.57 -23.578 -24.109 1 54.19 56 THR B N 1
ATOM 2035 C CA . THR B 1 56 ? 14.57 -24.531 -24.578 1 54.19 56 THR B CA 1
ATOM 2036 C C . THR B 1 56 ? 14.938 -24.266 -26.031 1 54.19 56 THR B C 1
ATOM 2038 O O . THR B 1 56 ? 14.062 -24.031 -26.875 1 54.19 56 THR B O 1
ATOM 2041 N N . SER B 1 57 ? 16.047 -23.578 -26.188 1 51.81 57 SER B N 1
ATOM 2042 C CA . SER B 1 57 ? 16.5 -23.469 -27.578 1 51.81 57 SER B CA 1
ATOM 2043 C C . SER B 1 57 ? 16.562 -24.844 -28.234 1 51.81 57 SER B C 1
ATOM 2045 O O . SER B 1 57 ? 17.078 -25.797 -27.656 1 51.81 57 SER B O 1
ATOM 2047 N N . LEU B 1 58 ? 15.648 -25.109 -29.156 1 52.69 58 LEU B N 1
ATOM 2048 C CA . LEU B 1 58 ? 15.688 -26.312 -29.969 1 52.69 58 LEU B CA 1
ATOM 2049 C C . LEU B 1 58 ? 17.109 -26.609 -30.438 1 52.69 58 LEU B C 1
ATOM 2051 O O . LEU B 1 58 ? 17.391 -27.703 -30.938 1 52.69 58 LEU B O 1
ATOM 2055 N N . ILE B 1 59 ? 17.922 -25.625 -30.516 1 54.69 59 ILE B N 1
ATOM 2056 C CA . ILE B 1 59 ? 19.125 -25.922 -31.281 1 54.69 59 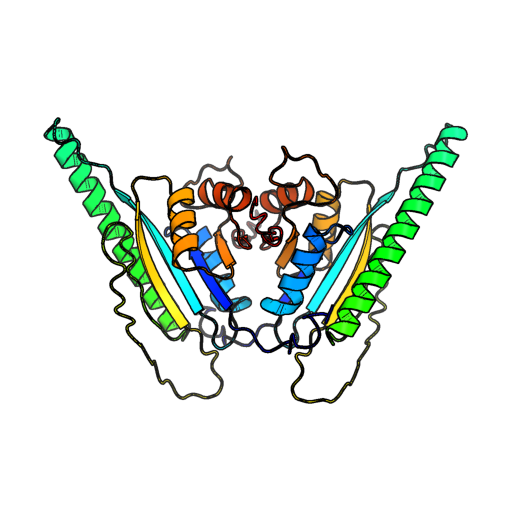ILE B CA 1
ATOM 2057 C C . ILE B 1 59 ? 20.109 -26.703 -30.422 1 54.69 59 ILE B C 1
ATOM 2059 O O . ILE B 1 59 ? 20.906 -27.484 -30.938 1 54.69 59 ILE B O 1
ATOM 2063 N N . ASP B 1 60 ? 20.297 -26.297 -29.188 1 54.41 60 ASP B N 1
ATOM 2064 C CA . ASP B 1 60 ? 21.375 -27 -28.484 1 54.41 60 ASP B CA 1
ATOM 2065 C C . ASP B 1 60 ? 20.812 -28.062 -27.547 1 54.41 60 ASP B C 1
ATOM 2067 O O . ASP B 1 60 ? 20.109 -27.719 -26.578 1 54.41 60 ASP B O 1
ATOM 2071 N N . PRO B 1 61 ? 20.891 -29.359 -27.969 1 55.66 61 PRO B N 1
ATOM 2072 C CA . PRO B 1 61 ? 20.375 -30.5 -27.219 1 55.66 61 PRO B CA 1
ATOM 2073 C C . PRO B 1 61 ? 20.703 -30.438 -25.734 1 55.66 61 PRO B C 1
ATOM 2075 O O . PRO B 1 61 ? 19.891 -30.875 -24.906 1 55.66 61 PRO B O 1
ATOM 2078 N N . LEU B 1 62 ? 21.922 -30.141 -25.422 1 54.44 62 LEU B N 1
ATOM 2079 C CA . LEU B 1 62 ? 22.344 -30.094 -24.016 1 54.44 62 LEU B CA 1
ATOM 2080 C C . LEU B 1 62 ? 21.609 -28.984 -23.281 1 54.44 62 LEU B C 1
ATOM 2082 O O . LEU B 1 62 ? 21.25 -29.141 -22.109 1 54.44 62 LEU B O 1
ATOM 2086 N N . GLY B 1 63 ? 21.5 -27.844 -23.938 1 53.81 63 GLY B N 1
ATOM 2087 C CA . GLY B 1 63 ? 20.797 -26.703 -23.375 1 53.81 63 GLY B CA 1
ATOM 2088 C C . GLY B 1 63 ? 19.312 -26.969 -23.125 1 53.81 63 GLY B C 1
ATOM 2089 O O . GLY B 1 63 ? 18.734 -26.453 -22.172 1 53.81 63 GLY B O 1
ATOM 2090 N N . ASP B 1 64 ? 18.906 -27.969 -23.984 1 57.66 64 ASP B N 1
ATOM 2091 C CA . ASP B 1 64 ? 17.5 -28.359 -23.922 1 57.66 64 ASP B CA 1
ATOM 2092 C C . ASP B 1 64 ? 17.188 -29.078 -22.609 1 57.66 64 ASP B C 1
ATOM 2094 O O . ASP B 1 64 ? 16.141 -28.844 -22 1 57.66 64 ASP B O 1
ATOM 2098 N N . ASN B 1 65 ? 18.172 -29.969 -22.25 1 62.62 65 ASN B N 1
ATOM 2099 C CA . ASN B 1 65 ? 17.953 -30.75 -21.016 1 62.62 65 ASN B CA 1
ATOM 2100 C C . ASN B 1 65 ? 17.969 -29.844 -19.781 1 62.62 65 ASN B C 1
ATOM 2102 O O . ASN B 1 65 ? 17.172 -30.047 -18.859 1 62.62 65 ASN B O 1
ATOM 2106 N N . LEU B 1 66 ? 18.922 -28.875 -19.781 1 63.31 66 LEU B N 1
ATOM 2107 C CA . LEU B 1 66 ? 19.031 -27.969 -18.625 1 63.31 66 LEU B CA 1
ATOM 2108 C C . LEU B 1 66 ? 17.781 -27.094 -18.516 1 63.31 66 LEU B C 1
ATOM 2110 O O . LEU B 1 66 ? 17.297 -26.859 -17.406 1 63.31 66 LEU B O 1
ATOM 2114 N N . ASP B 1 67 ? 17.312 -26.781 -19.656 1 65.31 67 ASP B N 1
ATOM 2115 C CA . ASP B 1 67 ? 16.125 -25.953 -19.672 1 65.31 67 ASP B CA 1
ATOM 2116 C C . ASP B 1 67 ? 14.906 -26.719 -19.156 1 65.31 67 ASP B C 1
ATOM 2118 O O . ASP B 1 67 ? 14.078 -26.172 -18.422 1 65.31 67 ASP B O 1
ATOM 2122 N N . LYS B 1 68 ? 14.898 -28.031 -19.547 1 68.94 68 LYS B N 1
ATOM 2123 C CA . LYS B 1 68 ? 13.805 -28.875 -19.094 1 68.94 68 LYS B CA 1
ATOM 2124 C C . LYS B 1 68 ? 13.852 -29.094 -17.578 1 68.94 68 LYS B C 1
ATOM 2126 O O . LYS B 1 68 ? 12.82 -29.062 -16.922 1 68.94 68 LYS B O 1
ATOM 2131 N N . ILE B 1 69 ? 15.062 -29.281 -17.078 1 69.06 69 ILE B N 1
ATOM 2132 C CA . ILE B 1 69 ? 15.234 -29.516 -15.648 1 69.06 69 ILE B CA 1
ATOM 2133 C C . ILE B 1 69 ? 14.828 -28.25 -14.875 1 69.06 69 ILE B C 1
ATOM 2135 O O . ILE B 1 69 ? 14.125 -28.344 -13.867 1 69.06 69 ILE B O 1
ATOM 2139 N N . THR B 1 70 ? 15.211 -27.172 -15.477 1 71.38 70 THR B N 1
ATOM 2140 C CA . THR B 1 70 ? 14.875 -25.906 -14.828 1 71.38 70 THR B CA 1
ATOM 2141 C C . THR B 1 70 ? 13.367 -25.703 -14.805 1 71.38 70 THR B C 1
ATOM 2143 O O . THR B 1 70 ? 12.812 -25.266 -13.789 1 71.38 70 THR B O 1
ATOM 2146 N N . ASN B 1 71 ? 12.812 -26.109 -15.844 1 75.38 71 ASN B N 1
ATOM 2147 C CA . ASN B 1 71 ? 11.359 -25.953 -15.93 1 75.38 71 ASN B CA 1
ATOM 2148 C C . ASN B 1 71 ? 10.641 -26.875 -14.945 1 75.38 71 ASN B C 1
ATOM 2150 O O . ASN B 1 71 ? 9.641 -26.484 -14.344 1 75.38 71 ASN B O 1
ATOM 2154 N N . ILE B 1 72 ? 11.148 -28.078 -14.789 1 75.69 72 ILE B N 1
ATOM 2155 C CA . ILE B 1 72 ? 10.562 -29.016 -13.859 1 75.69 72 ILE B CA 1
ATOM 2156 C C . ILE B 1 72 ? 10.727 -28.516 -12.43 1 75.69 72 ILE B C 1
ATOM 2158 O O . ILE B 1 72 ? 9.797 -28.578 -11.625 1 75.69 72 ILE B O 1
ATOM 2162 N N . GLU B 1 73 ? 11.867 -27.984 -12.148 1 78.38 73 GLU B N 1
ATOM 2163 C CA . GLU B 1 73 ? 12.148 -27.453 -10.812 1 78.38 73 GLU B CA 1
ATOM 2164 C C . GLU B 1 73 ? 11.234 -26.281 -10.484 1 78.38 73 GLU B C 1
ATOM 2166 O O . GLU B 1 73 ? 10.727 -26.172 -9.367 1 78.38 73 GLU B O 1
ATOM 2171 N N . GLU B 1 74 ? 11.039 -25.484 -11.469 1 78.06 74 GLU B N 1
ATOM 2172 C CA . GLU B 1 74 ? 10.18 -24.328 -11.266 1 78.06 74 GLU B CA 1
ATOM 2173 C C . GLU B 1 74 ? 8.734 -24.75 -11.023 1 78.06 74 GLU B C 1
ATOM 2175 O O . GLU B 1 74 ? 8.039 -24.172 -10.188 1 78.06 74 GLU B O 1
ATOM 2180 N N . MET B 1 75 ? 8.359 -25.766 -11.703 1 78 75 MET B N 1
ATOM 2181 C CA . MET B 1 75 ? 6.992 -26.266 -11.539 1 78 75 MET B CA 1
ATOM 2182 C C . MET B 1 75 ? 6.805 -26.891 -10.164 1 78 75 MET B C 1
ATOM 2184 O O . MET B 1 75 ? 5.77 -26.688 -9.523 1 78 75 MET B O 1
ATOM 2188 N N . GLU B 1 76 ? 7.789 -27.578 -9.797 1 82.75 76 GLU B N 1
ATOM 2189 C CA . GLU B 1 76 ? 7.727 -28.203 -8.477 1 82.75 76 GLU B CA 1
ATOM 2190 C C . GLU B 1 76 ? 7.684 -27.141 -7.375 1 82.75 76 GLU B C 1
ATOM 2192 O O . GLU B 1 76 ? 6.949 -27.297 -6.391 1 82.75 76 GLU B O 1
ATOM 2197 N N . LEU B 1 77 ? 8.398 -26.172 -7.555 1 82.38 77 LEU B N 1
ATOM 2198 C CA . LEU B 1 77 ? 8.398 -25.078 -6.594 1 82.38 77 LEU B CA 1
ATOM 2199 C C . LEU B 1 77 ? 7.035 -24.391 -6.547 1 82.38 77 LEU B C 1
ATOM 2201 O O . LEU B 1 77 ? 6.52 -24.094 -5.465 1 82.38 77 LEU B O 1
ATOM 2205 N N . SER B 1 78 ? 6.543 -24.203 -7.672 1 83.06 78 SER B N 1
ATOM 2206 C CA . SER B 1 78 ? 5.23 -23.562 -7.75 1 83.06 78 SER B CA 1
ATOM 2207 C C . SER B 1 78 ? 4.176 -24.391 -7.027 1 83.06 78 SER B C 1
ATOM 2209 O O . SER B 1 78 ? 3.324 -23.859 -6.32 1 83.06 78 SER B O 1
ATOM 2211 N N . GLU B 1 79 ? 4.285 -25.703 -7.18 1 84.5 79 GLU B N 1
ATOM 2212 C CA . GLU B 1 79 ? 3.336 -26.594 -6.523 1 84.5 79 GLU B CA 1
ATOM 2213 C C . GLU B 1 79 ? 3.518 -26.562 -5.008 1 84.5 79 GLU B C 1
ATOM 2215 O O . GLU B 1 79 ? 2.537 -26.609 -4.258 1 84.5 79 GLU B O 1
ATOM 2220 N N . LYS B 1 80 ? 4.727 -26.516 -4.641 1 89.25 80 LYS B N 1
ATOM 2221 C CA . LYS B 1 80 ? 5 -26.438 -3.209 1 89.25 80 LYS B CA 1
ATOM 2222 C C . LYS B 1 80 ? 4.445 -25.141 -2.617 1 89.25 80 LYS B C 1
ATOM 2224 O O . LYS B 1 80 ? 3.838 -25.156 -1.544 1 89.25 80 LYS B O 1
ATOM 2229 N N . ILE B 1 81 ? 4.625 -24.062 -3.312 1 88.75 81 ILE B N 1
ATOM 2230 C CA . ILE B 1 81 ? 4.125 -22.766 -2.865 1 88.75 81 ILE B CA 1
ATOM 2231 C C . ILE B 1 81 ? 2.6 -22.797 -2.803 1 88.75 81 ILE B C 1
ATOM 2233 O O . ILE B 1 81 ? 2.002 -22.344 -1.824 1 88.75 81 ILE B O 1
ATOM 2237 N N . LYS B 1 82 ? 2.037 -23.344 -3.771 1 85 82 LYS B N 1
ATOM 2238 C CA . LYS B 1 82 ? 0.583 -23.484 -3.807 1 85 82 LYS B CA 1
ATOM 2239 C C . LYS B 1 82 ? 0.072 -24.234 -2.58 1 85 82 LYS B C 1
ATOM 2241 O O . LYS B 1 82 ? -0.852 -23.766 -1.905 1 85 82 LYS B O 1
ATOM 2246 N N . ARG B 1 83 ? 0.71 -25.312 -2.301 1 85.62 83 ARG B N 1
ATOM 2247 C CA . ARG B 1 83 ? 0.283 -26.141 -1.172 1 85.62 83 ARG B CA 1
ATOM 2248 C C . ARG B 1 83 ? 0.446 -25.391 0.145 1 85.62 83 ARG B C 1
ATOM 2250 O O . ARG B 1 83 ? -0.405 -25.484 1.032 1 85.62 83 ARG B O 1
ATOM 2257 N N . THR B 1 84 ? 1.507 -24.688 0.251 1 87.56 84 THR B N 1
ATOM 2258 C CA . THR B 1 84 ? 1.78 -23.922 1.462 1 87.56 84 THR B CA 1
ATOM 2259 C C . THR B 1 84 ? 0.688 -22.875 1.705 1 87.56 84 THR B C 1
ATOM 2261 O O . THR B 1 84 ? 0.12 -22.812 2.797 1 87.56 84 THR B O 1
ATOM 2264 N N . TYR B 1 85 ? 0.329 -22.156 0.709 1 85.75 85 TYR B N 1
ATOM 2265 C CA . TYR B 1 85 ? -0.635 -21.078 0.896 1 85.75 85 TYR B CA 1
ATOM 2266 C C . TYR B 1 85 ? -2.055 -21.625 0.985 1 85.75 85 TYR B C 1
ATOM 2268 O O . TYR B 1 85 ? -2.906 -21.047 1.665 1 85.75 85 TYR B O 1
ATOM 2276 N N . GLU B 1 86 ? -2.301 -22.75 0.38 1 81.12 86 GLU B N 1
ATOM 2277 C CA . GLU B 1 86 ? -3.576 -23.438 0.583 1 81.12 86 GLU B CA 1
ATOM 2278 C C . GLU B 1 86 ? -3.758 -23.844 2.043 1 81.12 86 GLU B C 1
ATOM 2280 O O . GLU B 1 86 ? -4.836 -23.656 2.613 1 81.12 86 GLU B O 1
ATOM 2285 N N . SER B 1 87 ? -2.711 -24.359 2.502 1 83.25 87 SER B N 1
ATOM 2286 C CA . SER B 1 87 ? -2.746 -24.781 3.898 1 83.25 87 SER B CA 1
ATOM 2287 C C . SER B 1 87 ? -2.928 -23.594 4.832 1 83.25 87 SER B C 1
ATOM 2289 O O . SER B 1 87 ? -3.68 -23.672 5.805 1 83.25 87 SER B O 1
ATOM 2291 N N . GLU B 1 88 ? -2.215 -22.547 4.52 1 81 88 GLU B N 1
ATOM 2292 C CA . GLU B 1 88 ? -2.328 -21.344 5.34 1 81 88 GLU B CA 1
ATOM 2293 C C . GLU B 1 88 ? -3.738 -20.766 5.277 1 81 88 GLU B C 1
ATOM 2295 O O . GLU B 1 88 ? -4.277 -20.328 6.293 1 81 88 GLU B O 1
ATOM 2300 N N . CYS B 1 89 ? -4.289 -20.734 4.094 1 79.44 89 CYS B N 1
ATOM 2301 C CA . CYS B 1 89 ? -5.645 -20.219 3.934 1 79.44 89 CYS B CA 1
ATOM 2302 C C . CYS B 1 89 ? -6.645 -21.062 4.711 1 79.44 89 CYS B C 1
ATOM 2304 O O . CYS B 1 89 ? -7.57 -20.531 5.324 1 79.44 89 CYS B O 1
ATOM 2306 N N . LYS B 1 90 ? -6.445 -22.328 4.668 1 73.19 90 LYS B N 1
ATOM 2307 C CA . LYS B 1 90 ? -7.297 -23.25 5.43 1 73.19 90 LYS B CA 1
ATOM 2308 C C . LYS B 1 90 ? -7.164 -23 6.93 1 73.19 90 LYS B C 1
ATOM 2310 O O . LYS B 1 90 ? -8.164 -22.969 7.652 1 73.19 90 LYS B O 1
ATOM 2315 N N . ALA B 1 91 ? -5.945 -22.719 7.27 1 74.44 91 ALA B N 1
ATOM 2316 C CA . ALA B 1 91 ? -5.672 -22.484 8.688 1 74.44 91 ALA B CA 1
ATOM 2317 C C . ALA B 1 91 ? -6.305 -21.188 9.156 1 74.44 91 ALA B C 1
ATOM 2319 O O . ALA B 1 91 ? -6.746 -21.078 10.305 1 74.44 91 ALA B O 1
ATOM 2320 N N . LEU B 1 92 ? -6.363 -20.297 8.234 1 68.19 92 LEU B N 1
ATOM 2321 C CA . LEU B 1 92 ? -6.895 -18.984 8.586 1 68.19 92 LEU B CA 1
ATOM 2322 C C . LEU B 1 92 ? -8.398 -18.922 8.336 1 68.19 92 LEU B C 1
ATOM 2324 O O . LEU B 1 92 ? -9.023 -17.875 8.547 1 68.19 92 LEU B O 1
ATOM 2328 N N . LYS B 1 93 ? -8.945 -20 8.008 1 63.69 93 LYS B N 1
ATOM 2329 C CA . LYS B 1 93 ? -10.383 -20.141 7.785 1 63.69 93 LYS B CA 1
ATOM 2330 C C . LYS B 1 93 ? -10.883 -19.156 6.734 1 63.69 93 LYS B C 1
ATOM 2332 O O . LYS B 1 93 ? -11.938 -18.531 6.906 1 63.69 93 LYS B O 1
ATOM 2337 N N . VAL B 1 94 ? -9.938 -18.812 5.879 1 58.78 94 VAL B N 1
ATOM 2338 C CA . VAL B 1 94 ? -10.32 -18.031 4.711 1 58.78 94 VAL B CA 1
ATOM 2339 C C . VAL B 1 94 ? -10.938 -18.953 3.654 1 58.78 94 VAL B C 1
ATOM 2341 O O . VAL B 1 94 ? -10.477 -20.078 3.459 1 58.78 94 VAL B O 1
ATOM 2344 N N . TYR B 1 95 ? -12.117 -18.594 3.33 1 52.81 95 TYR B N 1
ATOM 2345 C CA . TYR B 1 95 ? -12.836 -19.5 2.453 1 52.81 95 TYR B CA 1
ATOM 2346 C C . TYR B 1 95 ? -12.266 -19.469 1.039 1 52.81 95 TYR B C 1
ATOM 2348 O O . TYR B 1 95 ? -11.922 -18.391 0.532 1 52.81 95 TYR B O 1
ATOM 2356 N N . LYS B 1 96 ? -11.648 -20.609 0.761 1 54.03 96 LYS B N 1
ATOM 2357 C CA . LYS B 1 96 ? -11.117 -20.766 -0.587 1 54.03 96 LYS B CA 1
ATOM 2358 C C . LYS B 1 96 ? -12.195 -20.531 -1.64 1 54.03 96 LYS B C 1
ATOM 2360 O O . LYS B 1 96 ? -13.297 -21.078 -1.53 1 54.03 96 LYS B O 1
ATOM 2365 N N . ASN B 1 97 ? -12.125 -19.328 -2.227 1 46.38 97 ASN B N 1
ATOM 2366 C CA . ASN B 1 97 ? -12.898 -19.375 -3.461 1 46.38 97 ASN B CA 1
ATOM 2367 C C . ASN B 1 97 ? -12.094 -19.969 -4.613 1 46.38 97 ASN B C 1
ATOM 2369 O O . ASN B 1 97 ? -10.93 -20.312 -4.441 1 46.38 97 ASN B O 1
ATOM 2373 N N . ILE B 1 98 ? -12.148 -19.391 -5.879 1 39.44 98 ILE B N 1
ATOM 2374 C CA . ILE B 1 98 ? -11.828 -19.859 -7.215 1 39.44 98 ILE B CA 1
ATOM 2375 C C . ILE B 1 98 ? -10.32 -19.828 -7.43 1 39.44 98 ILE B C 1
ATOM 2377 O O . ILE B 1 98 ? -9.688 -18.781 -7.246 1 39.44 98 ILE B O 1
ATOM 2381 N N . SER B 1 99 ? -9.664 -20.906 -7.07 1 41.84 99 SER B N 1
ATOM 2382 C CA . SER B 1 99 ? -8.266 -20.969 -7.48 1 41.84 99 SER B CA 1
ATOM 2383 C C . SER B 1 99 ? -8.117 -20.734 -8.984 1 41.84 99 SER B C 1
ATOM 2385 O O . SER B 1 99 ? -8.883 -21.297 -9.773 1 41.84 99 SER B O 1
ATOM 2387 N N . PHE B 1 100 ? -7.699 -19.672 -9.484 1 35.06 100 PHE B N 1
ATOM 2388 C CA . PHE B 1 100 ? -7.445 -19.453 -10.906 1 35.06 100 PHE B CA 1
ATOM 2389 C C . PHE B 1 100 ? -6.016 -19.844 -11.266 1 35.06 100 PHE B C 1
ATOM 2391 O O . PHE B 1 100 ? -5.078 -19.516 -10.539 1 35.06 100 PHE B O 1
ATOM 2398 N N . ASN B 1 101 ? -5.801 -21.094 -11.695 1 36.69 101 ASN B N 1
ATOM 2399 C CA . ASN B 1 101 ? -4.535 -21.281 -12.398 1 36.69 101 ASN B CA 1
ATOM 2400 C C . ASN B 1 101 ? -4.492 -20.469 -13.688 1 36.69 101 ASN B C 1
ATOM 2402 O O . ASN B 1 101 ? -5.367 -20.609 -14.547 1 36.69 101 ASN B O 1
ATOM 2406 N N . ILE B 1 102 ? -4.074 -19.328 -13.703 1 38.66 102 ILE B N 1
ATOM 2407 C CA . ILE B 1 102 ? -3.998 -18.562 -14.938 1 38.66 102 ILE B CA 1
ATOM 2408 C C . ILE B 1 102 ? -2.711 -18.906 -15.688 1 38.66 102 ILE B C 1
ATOM 2410 O O . ILE B 1 102 ? -1.613 -18.766 -15.141 1 38.66 102 ILE B O 1
ATOM 2414 N N . SER B 1 103 ? -2.732 -19.953 -16.484 1 36.91 103 SER B N 1
ATOM 2415 C CA . SER B 1 103 ? -1.679 -20.047 -17.484 1 36.91 103 SER B CA 1
ATOM 2416 C C . SER B 1 103 ? -1.717 -18.875 -18.453 1 36.91 103 SER B C 1
ATOM 2418 O O . SER B 1 103 ? -2.73 -18.641 -19.109 1 36.91 103 SER B O 1
ATOM 2420 N N . LEU B 1 104 ? -1.2 -17.875 -18.188 1 36.19 104 LEU B N 1
ATOM 2421 C CA . LEU B 1 104 ? -1.144 -16.797 -19.172 1 36.19 104 LEU B CA 1
ATOM 2422 C C . LEU B 1 104 ? -0.806 -17.344 -20.562 1 36.19 104 LEU B C 1
ATOM 2424 O O . LEU B 1 104 ? -0.692 -16.578 -21.516 1 36.19 104 LEU B O 1
ATOM 2428 N N . PHE B 1 105 ? -0.126 -18.344 -20.953 1 34.16 105 PHE B N 1
ATOM 2429 C CA . PHE B 1 105 ? -0.306 -18.594 -22.391 1 34.16 105 PHE B CA 1
ATOM 2430 C C . PHE B 1 105 ? -1.775 -18.828 -22.719 1 34.16 105 PHE B C 1
ATOM 2432 O O . PHE B 1 105 ? -2.305 -18.25 -23.672 1 34.16 105 PHE B O 1
ATOM 2439 N N . ASN B 1 106 ? -2.348 -20.156 -22.734 1 32.16 106 ASN B N 1
ATOM 2440 C CA . ASN B 1 106 ? -3.664 -20.484 -23.266 1 32.16 106 ASN B CA 1
ATOM 2441 C C . ASN B 1 106 ? -4.773 -19.781 -22.5 1 32.16 106 ASN B C 1
ATOM 2443 O O . ASN B 1 106 ? -4.562 -19.328 -21.375 1 32.16 106 ASN B O 1
ATOM 2447 N N . LYS B 1 107 ? -6.207 -20.016 -23.047 1 30.81 107 LYS B N 1
ATOM 2448 C CA . LYS B 1 107 ? -7.562 -19.594 -22.703 1 30.81 107 LYS B CA 1
ATOM 2449 C C . LYS B 1 107 ? -7.801 -19.719 -21.203 1 30.81 107 LYS B C 1
ATOM 2451 O O . LYS B 1 107 ? -7.539 -20.766 -20.609 1 30.81 107 LYS B O 1
ATOM 2456 N N . LEU B 1 108 ? -7.891 -18.516 -20.438 1 34.72 108 LEU B N 1
ATOM 2457 C CA . LEU B 1 108 ? -8.328 -18.375 -19.047 1 34.72 108 LEU B CA 1
ATOM 2458 C C . LEU B 1 108 ? -9.391 -19.422 -18.719 1 34.72 108 LEU B C 1
ATOM 2460 O O . LEU B 1 108 ? -10.539 -19.328 -19.156 1 34.72 108 LEU B O 1
ATOM 2464 N N . ASN B 1 109 ? -9.211 -20.609 -19.094 1 28.64 109 ASN B N 1
ATOM 2465 C CA . ASN B 1 109 ? -10.273 -21.516 -18.672 1 28.64 109 ASN B CA 1
ATOM 2466 C C . ASN B 1 109 ? -10.617 -21.328 -17.203 1 28.64 109 ASN B C 1
ATOM 2468 O O . ASN B 1 109 ? -9.727 -21.344 -16.344 1 28.64 109 ASN B O 1
ATOM 2472 N N . ASN B 1 110 ? -11.82 -20.797 -17.031 1 30.5 110 ASN B N 1
ATOM 2473 C CA . ASN B 1 110 ? -12.742 -20.312 -16.016 1 30.5 110 ASN B CA 1
ATOM 2474 C C . ASN B 1 110 ? -12.977 -21.344 -14.922 1 30.5 110 ASN B C 1
ATOM 2476 O O . ASN B 1 110 ? -13.883 -21.188 -14.102 1 30.5 110 ASN B O 1
ATOM 2480 N N . ASN B 1 111 ? -12.352 -22.422 -14.852 1 27.69 111 ASN B N 1
ATOM 2481 C CA . ASN B 1 111 ? -13.18 -23.188 -13.922 1 27.69 111 ASN B CA 1
ATOM 2482 C C . ASN B 1 111 ? -13.109 -22.609 -12.508 1 27.69 111 ASN B C 1
ATOM 2484 O O . ASN B 1 111 ? -12.031 -22.516 -11.922 1 27.69 111 ASN B O 1
ATOM 2488 N N . ILE B 1 112 ? -13.984 -21.734 -12.258 1 30.22 112 ILE B N 1
ATOM 2489 C CA . ILE B 1 112 ? -14.414 -21.047 -11.039 1 30.22 112 ILE B CA 1
ATOM 2490 C C . ILE B 1 112 ? -14.773 -22.094 -9.977 1 30.22 112 ILE B C 1
ATOM 2492 O O . ILE B 1 112 ? -15.695 -22.891 -10.172 1 30.22 112 ILE B O 1
ATOM 2496 N N . PHE B 1 113 ? -13.805 -22.812 -9.508 1 28.31 113 PHE B N 1
ATOM 2497 C CA . PHE B 1 113 ? -14.414 -23.719 -8.539 1 28.31 113 PHE B CA 1
ATOM 2498 C C . PHE B 1 113 ? -14.828 -22.953 -7.277 1 28.31 113 PHE B C 1
ATOM 2500 O O . PHE B 1 113 ? -14.117 -22.062 -6.828 1 28.31 113 PHE B O 1
ATOM 2507 N N . ASN B 1 114 ? -16.078 -22.812 -7.027 1 30.12 114 ASN B N 1
ATOM 2508 C CA . ASN B 1 114 ? -16.938 -22.406 -5.922 1 30.12 114 ASN B CA 1
ATOM 2509 C C . ASN B 1 114 ? -16.578 -23.125 -4.633 1 30.12 114 ASN B C 1
ATOM 2511 O O . ASN B 1 114 ? -16.656 -24.359 -4.562 1 30.12 114 ASN B O 1
ATOM 2515 N N . ILE B 1 115 ? -15.352 -22.922 -4.133 1 30.81 115 ILE B N 1
ATOM 2516 C CA . ILE B 1 115 ? -15.398 -23.688 -2.896 1 30.81 115 ILE B CA 1
ATOM 2517 C C . ILE B 1 115 ? -16.172 -22.922 -1.833 1 30.81 115 ILE B C 1
ATOM 2519 O O . ILE B 1 115 ? -15.773 -21.812 -1.447 1 30.81 115 ILE B O 1
ATOM 2523 N N . ASN B 1 116 ? -17.406 -23.062 -1.848 1 31.48 116 ASN B N 1
ATOM 2524 C CA . ASN B 1 116 ? -18.344 -22.719 -0.788 1 31.48 116 ASN B CA 1
ATOM 2525 C C . ASN B 1 116 ? -17.922 -23.328 0.551 1 31.48 116 ASN B C 1
ATOM 2527 O O . ASN B 1 116 ? -17.969 -24.547 0.725 1 31.48 116 ASN B O 1
ATOM 2531 N N . THR B 1 117 ? -16.797 -23 1.039 1 34.31 117 THR B N 1
ATOM 2532 C CA . THR B 1 117 ? -16.812 -23.625 2.357 1 34.31 117 THR B CA 1
ATOM 2533 C C . THR B 1 117 ? -17.859 -22.953 3.26 1 34.31 117 THR B C 1
ATOM 2535 O O . THR B 1 117 ? -17.875 -21.734 3.381 1 34.31 117 THR B O 1
ATOM 2538 N N . ASN B 1 118 ? -19.062 -23.469 3.26 1 33.56 118 ASN B N 1
ATOM 2539 C CA . ASN B 1 118 ? -20.25 -23.281 4.086 1 33.56 118 ASN B CA 1
ATOM 2540 C C . ASN B 1 118 ? -19.875 -23.094 5.559 1 33.56 118 ASN B C 1
ATOM 2542 O O . ASN B 1 118 ? -20.359 -23.844 6.414 1 33.56 118 ASN B O 1
ATOM 2546 N N . ASN B 1 119 ? -18.562 -23.078 5.938 1 36.78 119 ASN B N 1
ATOM 2547 C CA . ASN B 1 119 ? -18.703 -23.172 7.383 1 36.78 119 ASN B CA 1
ATOM 2548 C C . ASN B 1 119 ? -19.578 -22.047 7.934 1 36.78 119 ASN B C 1
ATOM 2550 O O . ASN B 1 119 ? -19.328 -20.859 7.652 1 36.78 119 ASN B O 1
ATOM 2554 N N . ASN B 1 120 ? -20.797 -22.281 8.172 1 35.53 120 ASN B N 1
ATOM 2555 C CA . ASN B 1 120 ? -21.953 -21.656 8.82 1 35.53 120 ASN B CA 1
ATOM 2556 C C . ASN B 1 120 ? -21.531 -20.766 9.984 1 35.53 120 ASN B C 1
ATOM 2558 O O . ASN B 1 120 ? -22.375 -20.297 10.75 1 35.53 120 ASN B O 1
ATOM 2562 N N . ASN B 1 121 ? -20.344 -21.047 10.641 1 38.75 121 ASN B N 1
ATOM 2563 C CA . ASN B 1 121 ? -20.375 -20.312 11.898 1 38.75 121 ASN B CA 1
ATOM 2564 C C . ASN B 1 121 ? -20.312 -18.797 11.664 1 38.75 121 ASN B C 1
ATOM 2566 O O . ASN B 1 121 ? -19.5 -18.328 10.859 1 38.75 121 ASN B O 1
ATOM 2570 N N . ASN B 1 122 ? -21.375 -18.047 11.906 1 42.34 122 ASN B N 1
ATOM 2571 C CA . ASN B 1 122 ? -21.906 -16.688 11.805 1 42.34 122 ASN B CA 1
ATOM 2572 C C . ASN B 1 122 ? -20.797 -15.648 11.898 1 42.34 122 ASN B C 1
ATOM 2574 O O . ASN B 1 122 ? -20.844 -14.609 11.234 1 42.34 122 ASN B O 1
ATOM 2578 N N . ASN B 1 123 ? -19.828 -15.781 12.867 1 46.62 123 ASN B N 1
ATOM 2579 C CA . ASN B 1 123 ? -19.031 -14.633 13.289 1 46.62 123 ASN B CA 1
ATOM 2580 C C . ASN B 1 123 ? -17.75 -14.516 12.469 1 46.62 123 ASN B C 1
ATOM 2582 O O . ASN B 1 123 ? -16.906 -13.664 12.75 1 46.62 123 ASN B O 1
ATOM 2586 N N . ASN B 1 124 ? -17.5 -15.531 11.5 1 51.94 124 ASN B N 1
ATOM 2587 C CA . ASN B 1 124 ? -16.156 -15.586 10.938 1 51.94 124 ASN B CA 1
ATOM 2588 C C . ASN B 1 124 ? -16.062 -14.781 9.641 1 51.94 124 ASN B C 1
ATOM 2590 O O . ASN B 1 124 ? -16.984 -14.805 8.82 1 51.94 124 ASN B O 1
ATOM 2594 N N . LYS B 1 125 ? -15.125 -13.969 9.555 1 60.59 125 LYS B N 1
ATOM 2595 C CA . LYS B 1 125 ? -14.758 -13.203 8.359 1 60.59 125 LYS B CA 1
ATOM 2596 C C . LYS B 1 125 ? -14.711 -14.102 7.129 1 60.59 125 LYS B C 1
ATOM 2598 O O . LYS B 1 125 ? -14.086 -15.164 7.152 1 60.59 125 LYS B O 1
ATOM 2603 N N . GLN B 1 126 ? -15.672 -13.891 6.176 1 69.31 126 GLN B N 1
ATOM 2604 C CA . GLN B 1 126 ? -15.688 -14.672 4.938 1 69.31 126 GLN B CA 1
ATOM 2605 C C . GLN B 1 126 ? -14.867 -13.984 3.848 1 69.31 126 GLN B C 1
ATOM 2607 O O . GLN B 1 126 ? -15.305 -12.977 3.277 1 69.31 126 GLN B O 1
ATOM 2612 N N . VAL B 1 127 ? -13.57 -14.406 3.691 1 74.44 127 VAL B N 1
ATOM 2613 C CA . VAL B 1 127 ? -12.703 -13.906 2.629 1 74.44 127 VAL B CA 1
ATOM 2614 C C . VAL B 1 127 ? -12.508 -14.984 1.566 1 74.44 127 VAL B C 1
ATOM 2616 O O . VAL B 1 127 ? -12.219 -16.141 1.891 1 74.44 127 VAL B O 1
ATOM 2619 N N . LYS B 1 128 ? -12.758 -14.617 0.368 1 78.88 128 LYS B N 1
ATOM 2620 C CA . LYS B 1 128 ? -12.523 -15.523 -0.75 1 78.88 128 LYS B CA 1
ATOM 2621 C C . LYS B 1 128 ? -11.062 -15.5 -1.184 1 78.88 128 LYS B C 1
ATOM 2623 O O . LYS B 1 128 ? -10.43 -14.445 -1.196 1 78.88 128 LYS B O 1
ATOM 2628 N N . TRP B 1 129 ? -10.57 -16.703 -1.468 1 82.56 129 TRP B N 1
ATOM 2629 C CA . TRP B 1 129 ? -9.188 -16.703 -1.936 1 82.56 129 TRP B CA 1
ATOM 2630 C C . TRP B 1 129 ? -9.031 -17.625 -3.146 1 82.56 129 TRP B C 1
ATOM 2632 O O . TRP B 1 129 ? -9.844 -18.531 -3.361 1 82.56 129 TRP B O 1
ATOM 2642 N N . GLU B 1 130 ? -8.039 -17.312 -3.98 1 82.69 130 GLU B N 1
ATOM 2643 C CA . GLU B 1 130 ? -7.609 -18.141 -5.098 1 82.69 130 GLU B CA 1
ATOM 2644 C C . GLU B 1 130 ? -6.102 -18.062 -5.305 1 82.69 130 GLU B C 1
ATOM 2646 O O . GLU B 1 130 ? -5.477 -17.047 -4.965 1 82.69 130 GLU B O 1
ATOM 2651 N N . PHE B 1 131 ? -5.566 -19.188 -5.75 1 84.94 131 PHE B N 1
ATOM 2652 C CA . PHE B 1 131 ? -4.152 -19.219 -6.105 1 84.94 131 PHE B CA 1
ATOM 2653 C C . PHE B 1 131 ? -3.979 -19.375 -7.613 1 84.94 131 PHE B C 1
ATOM 2655 O O . PHE B 1 131 ? -4.664 -20.188 -8.242 1 84.94 131 PHE B O 1
ATOM 2662 N N . THR B 1 132 ? -3.07 -18.562 -8.141 1 83.12 132 THR B N 1
ATOM 2663 C CA . THR B 1 132 ? -2.789 -18.625 -9.57 1 83.12 132 THR B CA 1
ATOM 2664 C C . THR B 1 132 ? -1.283 -18.609 -9.82 1 83.12 132 THR B C 1
ATOM 2666 O O . THR B 1 132 ? -0.553 -17.812 -9.227 1 83.12 132 THR B O 1
ATOM 2669 N N . ASN B 1 133 ? -0.837 -19.516 -10.633 1 85 133 ASN B N 1
ATOM 2670 C CA . ASN B 1 133 ? 0.536 -19.484 -11.133 1 85 133 ASN B CA 1
ATOM 2671 C C . ASN B 1 133 ? 0.609 -18.938 -12.555 1 85 133 ASN B C 1
ATOM 2673 O O . ASN B 1 133 ? -0.147 -19.375 -13.43 1 85 133 ASN B O 1
ATOM 2677 N N . ILE B 1 134 ? 1.498 -18.031 -12.742 1 82.94 134 ILE B N 1
ATOM 2678 C CA . ILE B 1 134 ? 1.699 -17.453 -14.07 1 82.94 134 ILE B CA 1
ATOM 2679 C C . ILE B 1 134 ? 3.057 -17.891 -14.617 1 82.94 134 ILE B C 1
ATOM 2681 O O . ILE B 1 134 ? 4.09 -17.688 -13.977 1 82.94 134 ILE B O 1
ATOM 2685 N N . LYS B 1 135 ? 3.01 -18.547 -15.766 1 82.25 135 LYS B N 1
ATOM 2686 C CA . LYS B 1 135 ? 4.238 -18.828 -16.5 1 82.25 135 LYS B CA 1
ATOM 2687 C C . LYS B 1 135 ? 4.562 -17.734 -17.5 1 82.25 135 LYS B C 1
ATOM 2689 O O . LYS B 1 135 ? 3.742 -17.406 -18.359 1 82.25 135 LYS B O 1
ATOM 2694 N N . SER B 1 136 ? 5.688 -17.125 -17.266 1 81.12 136 SER B N 1
ATOM 2695 C CA . SER B 1 136 ? 6.023 -15.984 -18.125 1 81.12 136 SER B CA 1
ATOM 2696 C C . SER B 1 136 ? 7.473 -16.062 -18.594 1 81.12 136 SER B C 1
ATOM 2698 O O . SER B 1 136 ? 8.328 -16.609 -17.891 1 81.12 136 SER B O 1
ATOM 2700 N N . GLU B 1 137 ? 7.633 -15.539 -19.859 1 80.88 137 GLU B N 1
ATOM 2701 C CA . GLU B 1 137 ? 8.992 -15.383 -20.375 1 80.88 137 GLU B CA 1
ATOM 2702 C C . GLU B 1 137 ? 9.57 -14.016 -20 1 80.88 137 GLU B C 1
ATOM 2704 O O . GLU B 1 137 ? 10.773 -13.797 -20.125 1 80.88 137 GLU B O 1
ATOM 2709 N N . SER B 1 138 ? 8.695 -13.156 -19.5 1 82.31 138 SER B N 1
ATOM 2710 C CA . SER B 1 138 ? 9.109 -11.82 -19.109 1 82.31 138 SER B CA 1
ATOM 2711 C C . SER B 1 138 ? 9.539 -11.773 -17.641 1 82.31 138 SER B C 1
ATOM 2713 O O . SER B 1 138 ? 9.477 -12.789 -16.953 1 82.31 138 SER B O 1
ATOM 2715 N N . ASN B 1 139 ? 10.023 -10.633 -17.312 1 88.75 139 ASN B N 1
ATOM 2716 C CA . ASN B 1 139 ? 10.367 -10.5 -15.898 1 88.75 139 ASN B CA 1
ATOM 2717 C C . ASN B 1 139 ? 9.125 -10.523 -15.016 1 88.75 139 ASN B C 1
ATOM 2719 O O . ASN B 1 139 ? 8 -10.375 -15.508 1 88.75 139 ASN B O 1
ATOM 2723 N N . THR B 1 140 ? 9.312 -10.805 -13.805 1 92.81 140 THR B N 1
ATOM 2724 C CA . THR B 1 140 ? 8.219 -11.016 -12.867 1 92.81 140 THR B CA 1
ATOM 2725 C C . THR B 1 140 ? 7.309 -9.797 -12.805 1 92.81 140 THR B C 1
ATOM 2727 O O . THR B 1 140 ? 6.086 -9.922 -12.805 1 92.81 140 THR B O 1
ATOM 2730 N N . GLY B 1 141 ? 7.906 -8.617 -12.781 1 95 141 GLY B N 1
ATOM 2731 C CA . GLY B 1 141 ? 7.117 -7.398 -12.734 1 95 141 GLY B CA 1
ATOM 2732 C C . GLY B 1 141 ? 6.18 -7.258 -13.922 1 95 141 GLY B C 1
ATOM 2733 O O . GLY B 1 141 ? 5.004 -6.926 -13.75 1 95 141 GLY B O 1
ATOM 2734 N N . GLU B 1 142 ? 6.668 -7.555 -15.078 1 94.25 142 GLU B N 1
ATOM 2735 C CA . GLU B 1 142 ? 5.871 -7.477 -16.297 1 94.25 142 GLU B CA 1
ATOM 2736 C C . GLU B 1 142 ? 4.746 -8.508 -16.281 1 94.25 142 GLU B C 1
ATOM 2738 O O . GLU B 1 142 ? 3.619 -8.203 -16.688 1 94.25 142 GLU B O 1
ATOM 2743 N N . ALA B 1 143 ? 5.098 -9.633 -15.859 1 92.06 143 ALA B N 1
ATOM 2744 C CA . ALA B 1 143 ? 4.098 -10.695 -15.773 1 92.06 143 ALA B CA 1
ATOM 2745 C C . ALA B 1 143 ? 2.957 -10.297 -14.836 1 92.06 143 ALA B C 1
ATOM 2747 O O . ALA B 1 143 ? 1.784 -10.516 -15.156 1 92.06 143 ALA B O 1
ATOM 2748 N N . VAL B 1 144 ? 3.289 -9.688 -13.727 1 95.25 144 VAL B N 1
ATOM 2749 C CA . VAL B 1 144 ? 2.277 -9.258 -12.766 1 95.25 144 VAL B CA 1
ATOM 2750 C C . VAL B 1 144 ? 1.438 -8.133 -13.367 1 95.25 144 VAL B C 1
ATOM 2752 O O . VAL B 1 144 ? 0.217 -8.102 -13.195 1 95.25 144 VAL B O 1
ATOM 2755 N N . MET B 1 145 ? 2.082 -7.293 -14.125 1 95.38 145 MET B N 1
ATOM 2756 C CA . MET B 1 145 ? 1.339 -6.223 -14.781 1 95.38 145 MET B CA 1
ATOM 2757 C C . MET B 1 145 ? 0.317 -6.793 -15.758 1 95.38 145 MET B C 1
ATOM 2759 O O . MET B 1 145 ? -0.809 -6.297 -15.844 1 95.38 145 MET B O 1
ATOM 2763 N N . GLN B 1 146 ? 0.734 -7.766 -16.453 1 91.56 146 GLN B N 1
ATOM 2764 C CA . GLN B 1 146 ? -0.194 -8.422 -17.359 1 91.56 146 GLN B CA 1
ATOM 2765 C C . GLN B 1 146 ? -1.354 -9.062 -16.594 1 91.56 146 GLN B C 1
ATOM 2767 O O . GLN B 1 146 ? -2.508 -8.969 -17.016 1 91.56 146 GLN B O 1
ATOM 2772 N N . ALA B 1 147 ? -1.028 -9.672 -15.492 1 91.31 147 ALA B N 1
ATOM 2773 C CA . ALA B 1 147 ? -2.064 -10.258 -14.648 1 91.31 147 ALA B CA 1
ATOM 2774 C C . ALA B 1 147 ? -3.045 -9.195 -14.164 1 91.31 147 ALA B C 1
ATOM 2776 O O . ALA B 1 147 ? -4.254 -9.438 -14.109 1 91.31 147 ALA B O 1
ATOM 2777 N N . ILE B 1 148 ? -2.562 -8.039 -13.82 1 94.19 148 ILE B N 1
ATOM 2778 C CA . ILE B 1 148 ? -3.387 -6.938 -13.336 1 94.19 148 ILE B CA 1
ATOM 2779 C C . ILE B 1 148 ? -4.371 -6.512 -14.422 1 94.19 148 ILE B C 1
ATOM 2781 O O . ILE B 1 148 ? -5.535 -6.223 -14.141 1 94.19 148 ILE B O 1
ATOM 2785 N N . GLU B 1 149 ? -3.934 -6.527 -15.617 1 91.38 149 GLU B N 1
ATOM 2786 C CA . GLU B 1 149 ? -4.789 -6.141 -16.734 1 91.38 149 GLU B CA 1
ATOM 2787 C C . GLU B 1 149 ? -5.926 -7.141 -16.938 1 91.38 149 GLU B C 1
ATOM 2789 O O . GLU B 1 149 ? -7.027 -6.762 -17.344 1 91.38 149 GLU B O 1
ATOM 2794 N N . ILE B 1 150 ? -5.688 -8.32 -16.609 1 86.75 150 ILE B N 1
ATOM 2795 C CA . ILE B 1 150 ? -6.648 -9.391 -16.844 1 86.75 150 ILE B CA 1
ATOM 2796 C C . ILE B 1 150 ? -7.574 -9.531 -15.641 1 86.75 150 ILE B C 1
ATOM 2798 O O . ILE B 1 150 ? -8.797 -9.539 -15.789 1 86.75 150 ILE B O 1
ATOM 2802 N N . ILE B 1 151 ? -6.996 -9.578 -14.43 1 87.19 151 ILE B N 1
ATOM 2803 C CA . ILE B 1 151 ? -7.723 -9.859 -13.195 1 87.19 151 ILE B CA 1
ATOM 2804 C C . ILE B 1 151 ? -8.43 -8.602 -12.711 1 87.19 151 ILE B C 1
ATOM 2806 O O . ILE B 1 151 ? -9.469 -8.672 -12.055 1 87.19 151 ILE B O 1
ATOM 2810 N N . LYS B 1 152 ? -7.879 -7.453 -12.984 1 92.44 152 LYS B N 1
ATOM 2811 C CA . LYS B 1 152 ? -8.375 -6.133 -12.609 1 92.44 152 LYS B CA 1
ATOM 2812 C C . LYS B 1 152 ? -8.617 -6.047 -11.102 1 92.44 152 LYS B C 1
ATOM 2814 O O . LYS B 1 152 ? -9.695 -5.641 -10.664 1 92.44 152 LYS B O 1
ATOM 2819 N N . PRO B 1 153 ? -7.617 -6.395 -10.32 1 95.19 153 PRO B N 1
ATOM 2820 C CA . PRO B 1 153 ? -7.734 -6.211 -8.875 1 95.19 153 PRO B CA 1
ATOM 2821 C C . PRO B 1 153 ? -7.793 -4.738 -8.469 1 95.19 153 PRO B C 1
ATOM 2823 O O . PRO B 1 153 ? -7.492 -3.857 -9.281 1 95.19 153 PRO B O 1
ATOM 2826 N N . ASP B 1 154 ? -8.234 -4.516 -7.246 1 94.62 154 ASP B N 1
ATOM 2827 C CA . ASP B 1 154 ? -8.297 -3.154 -6.727 1 94.62 154 ASP B CA 1
ATOM 2828 C C . ASP B 1 154 ? -6.941 -2.717 -6.172 1 94.62 154 ASP B C 1
ATOM 2830 O O . ASP B 1 154 ? -6.66 -1.52 -6.082 1 94.62 154 ASP B O 1
ATOM 2834 N N . MET B 1 155 ? -6.117 -3.736 -5.828 1 97.19 155 MET B N 1
ATOM 2835 C CA . MET B 1 155 ? -4.832 -3.475 -5.188 1 97.19 155 MET B CA 1
ATOM 2836 C C . MET B 1 155 ? -3.883 -4.652 -5.363 1 97.19 155 MET B C 1
ATOM 2838 O O . MET B 1 155 ? -4.305 -5.812 -5.312 1 97.19 155 MET B O 1
ATOM 2842 N N . VAL B 1 156 ? -2.658 -4.289 -5.59 1 98.44 156 VAL B N 1
ATOM 2843 C CA . VAL B 1 156 ? -1.64 -5.332 -5.621 1 98.44 156 VAL B CA 1
ATOM 2844 C C . VAL B 1 156 ? -0.734 -5.207 -4.398 1 98.44 156 VAL B C 1
ATOM 2846 O O . VAL B 1 156 ? -0.366 -4.102 -4 1 98.44 156 VAL B O 1
ATOM 2849 N N . VAL B 1 157 ? -0.408 -6.328 -3.777 1 98.56 157 VAL B N 1
ATOM 2850 C CA . VAL B 1 157 ? 0.362 -6.379 -2.539 1 98.56 157 VAL B CA 1
ATOM 2851 C C . VAL B 1 157 ? 1.643 -7.18 -2.76 1 98.56 157 VAL B C 1
ATOM 2853 O O . VAL B 1 157 ? 1.6 -8.305 -3.26 1 98.56 157 VAL B O 1
ATOM 2856 N N . VAL B 1 158 ? 2.787 -6.602 -2.391 1 98.19 158 VAL B N 1
ATOM 2857 C CA . VAL B 1 158 ? 4.094 -7.238 -2.537 1 98.19 158 VAL B CA 1
ATOM 2858 C C . VAL B 1 158 ? 4.91 -7.039 -1.264 1 98.19 158 VAL B C 1
ATOM 2860 O O . VAL B 1 158 ? 4.641 -6.121 -0.483 1 98.19 158 VAL B O 1
ATOM 2863 N N . GLY B 1 159 ? 5.824 -7.949 -1.03 1 96.75 159 GLY B N 1
ATOM 2864 C CA . GLY B 1 159 ? 6.863 -7.672 -0.049 1 96.75 159 GLY B CA 1
ATOM 2865 C C . GLY B 1 159 ? 7.918 -6.703 -0.552 1 96.75 159 GLY B C 1
ATOM 2866 O O . GLY B 1 159 ? 8.047 -6.492 -1.759 1 96.75 159 GLY B O 1
ATOM 2867 N N . THR B 1 160 ? 8.68 -6.152 0.351 1 94.38 160 THR B N 1
ATOM 2868 C CA . THR B 1 160 ? 9.75 -5.242 -0.038 1 94.38 160 THR B CA 1
ATOM 2869 C C . THR B 1 160 ? 10.812 -5.977 -0.848 1 94.38 160 THR B C 1
ATOM 2871 O O . THR B 1 160 ? 11.352 -5.43 -1.814 1 94.38 160 THR B O 1
ATOM 2874 N N . ARG B 1 161 ? 11.016 -7.18 -0.35 1 92.75 161 ARG B N 1
ATOM 2875 C CA . ARG B 1 161 ? 11.992 -8.023 -1.035 1 92.75 161 ARG B CA 1
ATOM 2876 C C . ARG B 1 161 ? 11.414 -9.398 -1.326 1 92.75 161 ARG B C 1
ATOM 2878 O O . ARG B 1 161 ? 10.25 -9.672 -1.017 1 92.75 161 ARG B O 1
ATOM 2885 N N . GLY B 1 162 ? 12.234 -10.195 -2.023 1 91.25 162 GLY B N 1
ATOM 2886 C CA . GLY B 1 162 ? 11.906 -11.562 -2.363 1 91.25 162 GLY B CA 1
ATOM 2887 C C . GLY B 1 162 ? 13.023 -12.539 -2.061 1 91.25 162 GLY B C 1
ATOM 2888 O O . GLY B 1 162 ? 13.586 -12.531 -0.963 1 91.25 162 GLY B O 1
ATOM 2889 N N . LEU B 1 163 ? 13.266 -13.242 -3.061 1 86.38 163 LEU B N 1
ATOM 2890 C CA . LEU B 1 163 ? 14.211 -14.336 -2.879 1 86.38 163 LEU B CA 1
ATOM 2891 C C . LEU B 1 163 ? 15.648 -13.82 -2.93 1 86.38 163 LEU B C 1
ATOM 2893 O O . LEU B 1 163 ? 16.562 -14.492 -2.459 1 86.38 163 LEU B O 1
ATOM 2897 N N . ASN B 1 164 ? 15.812 -12.633 -3.551 1 80.25 164 ASN B N 1
ATOM 2898 C CA . ASN B 1 164 ? 17.156 -12.062 -3.578 1 80.25 164 ASN B CA 1
ATOM 2899 C C . ASN B 1 164 ? 17.562 -11.531 -2.209 1 80.25 164 ASN B C 1
ATOM 2901 O O . ASN B 1 164 ? 16.906 -10.641 -1.662 1 80.25 164 ASN B O 1
ATOM 2905 N N . LYS B 1 165 ? 18.641 -12.055 -1.711 1 73.75 165 LYS B N 1
ATOM 2906 C CA . LYS B 1 165 ? 19.047 -11.734 -0.343 1 73.75 165 LYS B CA 1
ATOM 2907 C C . LYS B 1 165 ? 20.172 -10.703 -0.325 1 73.75 165 LYS B C 1
ATOM 2909 O O . LYS B 1 165 ? 20.766 -10.445 0.72 1 73.75 165 LYS B O 1
ATOM 2914 N N . LEU B 1 166 ? 20.406 -10.188 -1.412 1 78.81 166 LEU B N 1
ATOM 2915 C CA . LEU B 1 166 ? 21.469 -9.18 -1.391 1 78.81 166 LEU B CA 1
ATOM 2916 C C . LEU B 1 166 ? 21.094 -8.031 -0.456 1 78.81 166 LEU B C 1
ATOM 2918 O O . LEU B 1 166 ? 20.078 -7.367 -0.648 1 78.81 166 LEU B O 1
ATOM 2922 N N . LYS B 1 167 ? 21.922 -7.836 0.515 1 77.81 167 LYS B N 1
ATOM 2923 C CA . LYS B 1 167 ? 21.641 -6.914 1.612 1 77.81 167 LYS B CA 1
ATOM 2924 C C . LYS B 1 167 ? 21.641 -5.465 1.126 1 77.81 167 LYS B C 1
ATOM 2926 O O . LYS B 1 167 ? 21.031 -4.594 1.755 1 77.81 167 LYS B O 1
ATOM 2931 N N . ARG B 1 168 ? 22.266 -5.277 -0.016 1 82.06 168 ARG B N 1
ATOM 2932 C CA . ARG B 1 168 ? 22.422 -3.912 -0.503 1 82.06 168 ARG B CA 1
ATOM 2933 C C . ARG B 1 168 ? 21.125 -3.396 -1.126 1 82.06 168 ARG B C 1
ATOM 2935 O O . ARG B 1 168 ? 20.938 -2.188 -1.277 1 82.06 168 ARG B O 1
ATOM 2942 N N . ILE B 1 169 ? 20.359 -4.414 -1.396 1 79.19 169 ILE B N 1
ATOM 2943 C CA . ILE B 1 169 ? 19.125 -4.02 -2.072 1 79.19 169 ILE B CA 1
ATOM 2944 C C . ILE B 1 169 ? 18.031 -3.762 -1.041 1 79.19 169 ILE B C 1
ATOM 2946 O O . ILE B 1 169 ? 17.719 -4.633 -0.227 1 79.19 169 ILE B O 1
ATOM 2950 N N . ILE B 1 170 ? 17.484 -2.643 -1.044 1 85.38 170 ILE B N 1
ATOM 2951 C CA . ILE B 1 170 ? 16.438 -2.285 -0.097 1 85.38 170 ILE B CA 1
ATOM 2952 C C . ILE B 1 170 ? 15.07 -2.666 -0.67 1 85.38 170 ILE B C 1
ATOM 2954 O O . ILE B 1 170 ? 14.25 -3.281 0.017 1 85.38 170 ILE B O 1
ATOM 2958 N N . LEU B 1 171 ? 14.93 -2.402 -1.938 1 92.5 171 LEU B N 1
ATOM 2959 C CA . LEU B 1 171 ? 13.664 -2.73 -2.598 1 92.5 171 LEU B CA 1
ATOM 2960 C C . LEU B 1 171 ? 13.891 -3.738 -3.721 1 92.5 171 LEU B C 1
ATOM 2962 O O . LEU B 1 171 ? 14.75 -3.541 -4.578 1 92.5 171 LEU B O 1
ATOM 2966 N N . GLY B 1 172 ? 13.156 -4.734 -3.762 1 93.38 172 GLY B N 1
ATOM 2967 C CA . GLY B 1 172 ? 13.273 -5.77 -4.777 1 93.38 172 GLY B CA 1
ATOM 2968 C C . GLY B 1 172 ? 12.875 -5.293 -6.16 1 93.38 172 GLY B C 1
ATOM 2969 O O . GLY B 1 172 ? 12.156 -4.297 -6.297 1 93.38 172 GLY B O 1
ATOM 2970 N N . SER B 1 173 ? 13.242 -6.043 -7.105 1 92.75 173 SER B N 1
ATOM 2971 C CA . SER B 1 173 ? 13.031 -5.676 -8.5 1 92.75 173 SER B CA 1
ATOM 2972 C C . SER B 1 173 ? 11.547 -5.691 -8.859 1 92.75 173 SER B C 1
ATOM 2974 O O . SER B 1 173 ? 11.07 -4.809 -9.578 1 92.75 173 SER B O 1
ATOM 2976 N N . THR B 1 174 ? 10.82 -6.676 -8.422 1 95.06 174 THR B N 1
ATOM 2977 C CA . THR B 1 174 ? 9.391 -6.77 -8.719 1 95.06 174 THR B CA 1
ATOM 2978 C C . THR B 1 174 ? 8.625 -5.621 -8.078 1 95.06 174 THR B C 1
ATOM 2980 O O . THR B 1 174 ? 7.836 -4.945 -8.742 1 95.06 174 THR B O 1
ATOM 2983 N N . SER B 1 175 ? 8.867 -5.422 -6.773 1 96.62 175 SER B N 1
ATOM 2984 C CA . SER B 1 175 ? 8.195 -4.332 -6.074 1 96.62 175 SER B CA 1
ATOM 2985 C C . SER B 1 175 ? 8.516 -2.984 -6.715 1 96.62 175 SER B C 1
ATOM 2987 O O . SER B 1 175 ? 7.625 -2.158 -6.91 1 96.62 175 SER B O 1
ATOM 2989 N N . ASN B 1 176 ? 9.734 -2.828 -7.047 1 94.88 176 ASN B N 1
ATOM 2990 C CA . ASN B 1 176 ? 10.156 -1.592 -7.699 1 94.88 176 ASN B CA 1
ATOM 2991 C C . ASN B 1 176 ? 9.453 -1.405 -9.047 1 94.88 176 ASN B C 1
ATOM 2993 O O . ASN B 1 176 ? 8.977 -0.313 -9.352 1 94.88 176 ASN B O 1
ATOM 2997 N N . TYR B 1 177 ? 9.406 -2.439 -9.781 1 96 177 TYR B N 1
ATOM 2998 C CA . TYR B 1 177 ? 8.758 -2.383 -11.086 1 96 177 TYR B CA 1
ATOM 2999 C C . TYR B 1 177 ? 7.289 -2.006 -10.945 1 96 177 TYR B C 1
ATOM 3001 O O . TYR B 1 177 ? 6.785 -1.154 -11.688 1 96 177 TYR B O 1
ATOM 3009 N N . LEU B 1 178 ? 6.609 -2.527 -10.062 1 97.44 178 LEU B N 1
ATOM 3010 C CA . LEU B 1 178 ? 5.184 -2.293 -9.891 1 97.44 178 LEU B CA 1
ATOM 3011 C C . LEU B 1 178 ? 4.918 -0.865 -9.422 1 97.44 178 LEU B C 1
ATOM 3013 O O . LEU B 1 178 ? 3.979 -0.219 -9.891 1 97.44 178 LEU B O 1
ATOM 3017 N N . ILE B 1 179 ? 5.738 -0.402 -8.516 1 96.44 179 ILE B N 1
ATOM 3018 C CA . ILE B 1 179 ? 5.562 0.95 -8 1 96.44 179 ILE B CA 1
ATOM 3019 C C . ILE B 1 179 ? 5.703 1.961 -9.133 1 96.44 179 ILE B C 1
ATOM 3021 O O . ILE B 1 179 ? 5.008 2.98 -9.156 1 96.44 179 ILE B O 1
ATOM 3025 N N . ASN B 1 180 ? 6.457 1.659 -10.094 1 94 180 ASN B N 1
ATOM 3026 C CA . ASN B 1 180 ? 6.758 2.607 -11.164 1 94 180 ASN B CA 1
ATOM 3027 C C . ASN B 1 180 ? 5.82 2.436 -12.352 1 94 180 ASN B C 1
ATOM 3029 O O . ASN B 1 180 ? 5.738 3.309 -13.219 1 94 180 ASN B O 1
ATOM 3033 N N . ASN B 1 181 ? 5.086 1.32 -12.375 1 94.94 181 ASN B N 1
ATOM 3034 C CA . ASN B 1 181 ? 4.371 1.052 -13.617 1 94.94 181 ASN B CA 1
ATOM 3035 C C . ASN B 1 181 ? 2.891 0.776 -13.359 1 94.94 181 ASN B C 1
ATOM 3037 O O . ASN B 1 181 ? 2.076 0.836 -14.281 1 94.94 181 ASN B O 1
ATOM 3041 N N . SER B 1 182 ? 2.568 0.473 -12.156 1 96.12 182 SER B N 1
ATOM 3042 C CA . SER B 1 182 ? 1.216 -0.001 -11.883 1 96.12 182 SER B CA 1
ATOM 3043 C C . SER B 1 182 ? 0.189 1.105 -12.102 1 96.12 182 SER B C 1
ATOM 3045 O O . SER B 1 182 ? 0.424 2.258 -11.734 1 96.12 182 SER B O 1
ATOM 3047 N N . THR B 1 183 ? -0.979 0.68 -12.602 1 93.94 183 THR B N 1
ATOM 3048 C CA . THR B 1 183 ? -2.107 1.588 -12.781 1 93.94 183 THR B CA 1
ATOM 3049 C C . THR B 1 183 ? -3.068 1.5 -11.602 1 93.94 183 THR B C 1
ATOM 3051 O O . THR B 1 183 ? -4.051 2.242 -11.531 1 93.94 183 THR B O 1
ATOM 3054 N N . ILE B 1 184 ? -2.828 0.624 -10.711 1 96.38 184 ILE B N 1
ATOM 3055 C CA . ILE B 1 184 ? -3.637 0.47 -9.508 1 96.38 184 ILE B CA 1
ATOM 3056 C C . ILE B 1 184 ? -2.762 0.654 -8.266 1 96.38 184 ILE B C 1
ATOM 3058 O O . ILE B 1 184 ? -1.531 0.614 -8.359 1 96.38 184 ILE B O 1
ATOM 3062 N N . PRO B 1 185 ? -3.324 0.848 -7.094 1 98.12 185 PRO B N 1
ATOM 3063 C CA . PRO B 1 185 ? -2.553 1.014 -5.859 1 98.12 185 PRO B CA 1
ATOM 3064 C C . PRO B 1 185 ? -1.643 -0.178 -5.566 1 98.12 185 PRO B C 1
ATOM 3066 O O . PRO B 1 185 ? -2.035 -1.327 -5.785 1 98.12 185 PRO B O 1
ATOM 3069 N N . VAL B 1 186 ? -0.426 0.11 -5.109 1 98.56 186 VAL B N 1
ATOM 3070 C CA . VAL B 1 186 ? 0.558 -0.911 -4.766 1 98.56 186 VAL B CA 1
ATOM 3071 C C . VAL B 1 186 ? 0.896 -0.821 -3.279 1 98.56 186 VAL B C 1
ATOM 3073 O O . VAL B 1 186 ? 1.315 0.233 -2.795 1 98.56 186 VAL B O 1
ATOM 3076 N N . LEU B 1 187 ? 0.657 -1.895 -2.611 1 98.69 187 LEU B N 1
ATOM 3077 C CA . LEU B 1 187 ? 1.047 -1.987 -1.209 1 98.69 187 LEU B CA 1
ATOM 3078 C C . LEU B 1 187 ? 2.357 -2.752 -1.059 1 98.69 187 LEU B C 1
ATOM 3080 O O . LEU B 1 187 ? 2.467 -3.898 -1.498 1 98.69 187 LEU B O 1
ATOM 3084 N N . VAL B 1 188 ? 3.348 -2.102 -0.492 1 98.31 188 VAL B N 1
ATOM 3085 C CA . VAL B 1 188 ? 4.645 -2.711 -0.202 1 98.31 188 VAL B CA 1
ATOM 3086 C C . VAL B 1 188 ? 4.758 -2.99 1.295 1 98.31 188 VAL B C 1
ATOM 3088 O O . VAL B 1 188 ? 4.715 -2.068 2.111 1 98.31 188 VAL B O 1
ATOM 3091 N N . VAL B 1 189 ? 4.992 -4.234 1.67 1 97.56 189 VAL B N 1
ATOM 3092 C CA . VAL B 1 189 ? 4.988 -4.656 3.066 1 97.56 189 VAL B CA 1
ATOM 3093 C C . VAL B 1 189 ? 6.402 -5.031 3.498 1 97.56 189 VAL B C 1
ATOM 3095 O O . VAL B 1 189 ? 7.012 -5.938 2.928 1 97.56 189 VAL B O 1
ATOM 3098 N N . PRO B 1 190 ? 6.93 -4.348 4.449 1 95.06 190 PRO B N 1
ATOM 3099 C CA . PRO B 1 190 ? 8.266 -4.676 4.945 1 95.06 190 PRO B CA 1
ATOM 3100 C C . PRO B 1 190 ? 8.289 -5.961 5.773 1 95.06 190 PRO B C 1
ATOM 3102 O O . PRO B 1 190 ? 7.234 -6.512 6.094 1 95.06 190 PRO B O 1
ATOM 3105 N N . PRO B 1 191 ? 9.57 -6.398 5.926 1 86.5 191 PRO B N 1
ATOM 3106 C CA . PRO B 1 191 ? 9.672 -7.605 6.746 1 86.5 191 PRO B CA 1
ATOM 3107 C C . PRO B 1 191 ? 9.289 -7.363 8.203 1 86.5 191 PRO B C 1
ATOM 3109 O O . PRO B 1 191 ? 9.266 -6.215 8.656 1 86.5 191 PRO B O 1
ATOM 3112 N N . HIS B 1 192 ? 8.727 -8.297 8.898 1 72.5 192 HIS B N 1
ATOM 3113 C CA . HIS B 1 192 ? 8.461 -8.164 10.328 1 72.5 192 HIS B CA 1
ATOM 3114 C C . HIS B 1 192 ? 9.727 -7.797 11.094 1 72.5 192 HIS B C 1
ATOM 3116 O O . HIS B 1 192 ? 10.82 -8.242 10.734 1 72.5 192 HIS B O 1
ATOM 3122 N N . GLU B 1 193 ? 9.906 -6.516 11.617 1 54 193 GLU B N 1
ATOM 3123 C CA . GLU B 1 193 ? 11.094 -6.266 12.43 1 54 193 GLU B CA 1
ATOM 3124 C C . GLU B 1 193 ? 11.469 -7.496 13.25 1 54 193 GLU B C 1
ATOM 3126 O O . GLU B 1 193 ? 10.641 -8.031 13.992 1 54 193 GLU B O 1
ATOM 3131 N N . VAL B 1 194 ? 12.172 -8.375 12.75 1 40.44 194 VAL B N 1
ATOM 3132 C CA . VAL B 1 194 ? 12.906 -9.125 13.758 1 40.44 194 VAL B CA 1
ATOM 3133 C C . VAL B 1 194 ? 13.68 -8.164 14.664 1 40.44 194 VAL B C 1
ATOM 3135 O O . VAL B 1 194 ? 14.492 -7.367 14.18 1 40.44 194 VAL B O 1
ATOM 3138 N N . HIS B 1 195 ? 13.047 -7.453 15.508 1 36.28 195 HIS B N 1
ATOM 3139 C CA . HIS B 1 195 ? 13.914 -6.844 16.516 1 36.28 195 HIS B CA 1
ATOM 3140 C C . HIS B 1 195 ? 15.188 -7.652 16.703 1 36.28 195 HIS B C 1
ATOM 3142 O O . HIS B 1 195 ? 15.148 -8.781 17.203 1 36.28 195 HIS B O 1
ATOM 3148 N N . LEU B 1 196 ? 16.094 -7.738 15.914 1 34.5 196 LEU B N 1
ATOM 3149 C CA . LEU B 1 196 ? 17.422 -8.141 16.375 1 34.5 196 LEU B CA 1
ATOM 3150 C C . LEU B 1 196 ? 17.859 -7.301 17.562 1 34.5 196 LEU B C 1
ATOM 3152 O O . LEU B 1 196 ? 18.125 -6.105 17.438 1 34.5 196 LEU B O 1
ATOM 3156 N N . HIS B 1 197 ? 17.172 -7.336 18.641 1 27.41 197 HIS B N 1
ATOM 3157 C CA . HIS B 1 197 ? 17.969 -7.07 19.828 1 27.41 197 HIS B CA 1
ATOM 3158 C C . HIS B 1 197 ? 19.359 -7.688 19.734 1 27.41 197 HIS B C 1
ATOM 3160 O O . HIS B 1 197 ? 19.484 -8.906 19.562 1 27.41 197 HIS B O 1
ATOM 3166 N N . LYS B 1 198 ? 20.297 -7.074 19.156 1 29.83 198 LYS B N 1
ATOM 3167 C CA . LYS B 1 198 ? 21.672 -7.301 19.594 1 29.83 198 LYS B CA 1
ATOM 3168 C C . LYS B 1 198 ? 21.734 -7.41 21.125 1 29.83 198 LYS B C 1
ATOM 3170 O O . LYS B 1 198 ? 21.422 -6.453 21.828 1 29.83 198 LYS B O 1
ATOM 3175 N N . ASP B 1 199 ? 21.5 -8.586 21.594 1 23.89 199 ASP B N 1
ATOM 3176 C CA . ASP B 1 199 ? 22.297 -8.766 22.812 1 23.89 199 ASP B CA 1
ATOM 3177 C C . ASP B 1 199 ? 23.734 -8.289 22.594 1 23.89 199 ASP B C 1
ATOM 3179 O O . ASP B 1 199 ? 24.328 -8.555 21.562 1 23.89 199 ASP B O 1
#

pLDDT: mean 72.52, std 23.33, range [22.22, 98.69]

Nearest PDB stru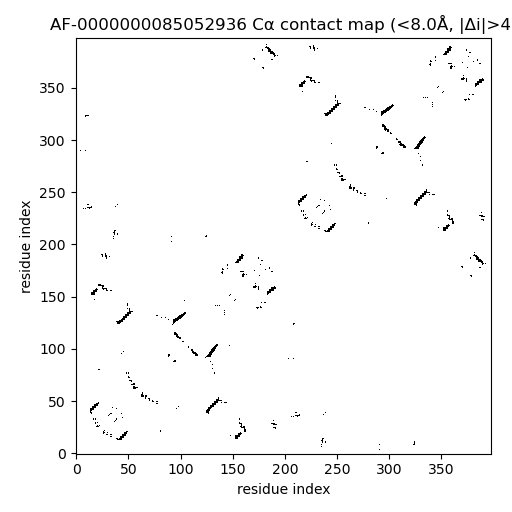ctures (foldseek):
  1mjh-assembly1_A  TM=8.205E-01  e=7.604E-09  Methanocaldococcus jannaschii
  1mjh-assembly1_B  TM=7.695E-01  e=1.110E-08  Methanocaldococcus jannaschii
  2z08-assembly1_A  TM=8.206E-01  e=3.142E-07  Thermus thermophilus
  2dum-assembly2_C  TM=7.212E-01  e=8.350E-06  Pyrococcus horikoshii OT3
  5ahw-assembly2_D  TM=6.255E-01  e=9.773E-05  Mycolicibacterium smegmatis MC2 155